Protein AF-0000000075684307 (afdb_homodimer)

Nearest PDB structures (foldseek):
  2pdl-assembly1_A  TM=9.364E-01  e=2.276E-34  Homo sapiens
  3ld5-assembly1_A  TM=9.394E-01  e=6.162E-34  Homo sapiens
  3onb-assembly1_A  TM=9.403E-01  e=2.746E-33  Homo sapiens
  1eko-assembly1_A  TM=9.378E-01  e=2.011E-33  Sus scrofa
  3krb-assembly1_A  TM=9.088E-01  e=5.123E-32  Giardia lamblia ATCC 50803

Solvent-accessible surface area (backbone atoms only — not comparable to full-atom values): 33262 Å² total; per-residue (Å²): 134,79,81,58,47,61,35,36,30,42,78,83,46,67,51,60,68,51,41,42,53,30,49,52,44,38,41,75,72,58,65,49,40,23,43,38,52,32,64,86,46,74,36,41,50,51,50,15,54,44,48,52,56,51,36,70,71,65,84,45,51,74,86,65,47,38,38,32,36,33,46,53,37,24,28,43,51,51,86,36,38,58,60,44,50,52,50,50,27,59,38,32,68,44,82,51,37,44,29,42,21,37,55,48,70,50,28,32,43,77,49,62,75,87,69,67,73,77,72,50,55,48,96,86,68,44,69,38,67,31,76,46,42,49,67,52,28,50,54,35,48,51,52,36,36,75,72,53,46,19,75,36,44,29,36,14,53,63,49,70,59,28,48,49,52,45,59,63,71,43,90,75,64,53,48,31,38,36,35,82,29,27,60,38,14,63,51,60,70,58,49,54,51,24,64,77,66,68,22,30,41,29,23,32,54,34,57,46,59,80,81,46,58,49,99,83,75,30,26,56,58,64,26,67,68,48,40,49,50,11,60,76,69,74,49,49,35,58,43,47,40,50,45,54,50,54,71,71,33,87,45,34,25,40,30,57,65,66,64,45,67,70,54,45,47,50,63,66,64,63,94,72,80,78,49,71,67,54,48,52,60,48,59,67,52,45,53,73,54,68,93,66,63,59,37,76,74,63,37,26,40,77,74,45,64,32,50,37,37,49,66,122,132,79,82,58,48,59,34,37,29,42,78,83,49,68,50,60,68,51,42,41,54,30,49,52,45,37,42,76,71,58,64,48,39,25,44,39,53,33,65,86,44,73,35,42,49,52,49,15,54,44,48,52,56,50,35,70,70,65,83,45,52,72,87,64,48,40,38,32,37,33,45,53,36,24,27,43,52,52,85,36,38,57,59,44,49,53,50,50,27,59,38,32,69,42,81,51,40,44,29,41,21,38,56,48,67,50,28,32,44,75,47,62,75,86,69,67,69,78,72,50,55,49,97,88,66,46,71,38,68,29,77,46,43,47,66,52,30,50,52,36,48,51,52,36,37,76,70,54,47,20,75,35,45,30,36,13,54,64,49,69,59,29,49,50,52,44,59,64,72,44,90,74,66,54,49,31,39,37,35,82,28,27,60,38,14,64,51,61,70,57,49,53,51,24,63,76,66,68,22,32,41,30,23,32,53,34,56,45,59,80,81,49,58,48,99,82,74,31,26,57,59,64,27,69,66,47,41,49,50,11,60,76,67,73,48,50,35,58,42,46,41,51,45,52,49,54,70,71,32,88,45,36,25,39,30,55,66,65,66,45,68,69,56,45,49,49,64,65,64,65,93,71,82,80,50,72,67,54,48,52,59,46,58,67,52,46,52,74,53,68,93,65,62,59,36,74,74,64,37,25,41,77,72,42,66,32,49,36,37,49,63,123

Foldseek 3Di:
DDDDQEAAECAPVPPLVLVLLLVCCLVVPQPHAEYEEEPVSPHLLSQLVSVVVVVVVPPDHPVSHAYEYEDAQQQLALVQLLVVLVVSCVSNVHQAHAEYEHEFQFHFHHDHVVVVDRFDADPVGFGHGDPDHNLSSVQSVVVCCVVVRYVFYAYELDDPVRQVVCVVPDDGHHQEYEYADWLQAHPVVVVVSCVVVVHAYEHDCLQHDPPQAWPVGGGQQPDPLLVVQCVVQVAGSLLSSLLLNVVVDVSYRYHDYDSDSVVSNRNSPNPDDDDPVSSVSSNVSYDNIDSDDVCVVNQHDRSPPPPHRDRD/DDDDQEAAECAPVDPLVLVLLLVCCLVVPQPHAEYEEEPVSPHLLSQLVSVVVVVVVPPDHPVSHAYEYEDAQQQLALVQLLVVLVVSCVSNVHQAHAEYEHEFQFHFHHDHVVVVDRFDADPVGAGHGDPDHNLSSVQSVVVCCVVVRYVFYAYELDDPVRQVVCVVPDDGHHQEYEYADWLQAHPVVVVVSCVVVVHAYEHDCLQPDPPQAWPVGGRQQPDPLLVVQCVVQVAGSLLSSLLLNVVVDVSYRYHDYDSDSVVSNRNSPNPDDRDPVSSVSSNVSYDNIDSDDVCVVNQHDRNPPPPHRDRD

Structure (mmCIF, N/CA/C/O backbone):
data_AF-0000000075684307-model_v1
#
loop_
_entity.id
_entity.type
_entity.pdbx_description
1 polymer 'Oxidoreductase, aldo/keto reductase family protein'
#
loop_
_atom_site.group_PDB
_atom_site.id
_atom_site.type_symbol
_atom_site.label_atom_id
_atom_site.label_alt_id
_atom_site.label_comp_id
_atom_site.label_asym_id
_atom_site.label_entity_id
_atom_site.label_seq_id
_atom_site.pdbx_PDB_ins_code
_atom_site.Cartn_x
_atom_site.Cartn_y
_atom_site.Cartn_z
_atom_site.occupancy
_atom_site.B_iso_or_equiv
_atom_site.auth_seq_id
_atom_site.auth_comp_id
_atom_site.auth_asym_id
_atom_site.auth_atom_id
_atom_site.pdbx_PDB_model_num
ATOM 1 N N . MET A 1 1 ? -16.062 22.484 13.07 1 81.81 1 MET A N 1
ATOM 2 C CA . MET A 1 1 ? -15.797 23 11.734 1 81.81 1 MET A CA 1
ATOM 3 C C . MET A 1 1 ? -15.156 21.938 10.852 1 81.81 1 MET A C 1
ATOM 5 O O . MET A 1 1 ? -14.352 21.125 11.328 1 81.81 1 MET A O 1
ATOM 9 N N . GLU A 1 2 ? -15.555 21.984 9.555 1 92.12 2 GLU A N 1
ATOM 10 C CA . GLU A 1 2 ? -14.93 21.125 8.562 1 92.12 2 GLU A CA 1
ATOM 11 C C . GLU A 1 2 ? -13.617 21.719 8.047 1 92.12 2 GLU A C 1
ATOM 13 O O . GLU A 1 2 ? -13.461 22.938 8.023 1 92.12 2 GLU A O 1
ATOM 18 N N . ILE A 1 3 ? -12.68 20.938 7.762 1 98.06 3 ILE A N 1
ATOM 19 C CA . ILE A 1 3 ? -11.375 21.391 7.297 1 98.06 3 ILE A CA 1
ATOM 20 C C . ILE A 1 3 ? -11.523 22.141 5.98 1 98.06 3 ILE A C 1
ATOM 22 O O . ILE A 1 3 ? -12.172 21.656 5.051 1 98.06 3 ILE A O 1
ATOM 26 N N . PRO A 1 4 ? -11.039 23.406 5.93 1 98.06 4 PRO A N 1
ATOM 27 C CA . PRO A 1 4 ? -11.031 24.094 4.637 1 98.06 4 PRO A CA 1
ATOM 28 C C . PRO A 1 4 ? -10.188 23.391 3.59 1 98.06 4 PRO A C 1
ATOM 30 O O . PRO A 1 4 ? -9.125 22.844 3.912 1 98.06 4 PRO A O 1
ATOM 33 N N . GLN A 1 5 ? -10.594 23.422 2.387 1 97.94 5 GLN A N 1
ATOM 34 C CA . GLN A 1 5 ? -9.891 22.719 1.323 1 97.94 5 GLN A CA 1
ATOM 35 C C . GLN A 1 5 ? -8.523 23.344 1.054 1 97.94 5 GLN A C 1
ATOM 37 O O . GLN A 1 5 ? -7.594 22.672 0.622 1 97.94 5 GLN A O 1
ATOM 42 N N . LEU A 1 6 ? -8.508 24.672 1.252 1 98.25 6 LEU A N 1
ATOM 43 C CA . LEU A 1 6 ? -7.238 25.375 1.088 1 98.25 6 LEU A CA 1
ATOM 44 C C . LEU A 1 6 ? -6.703 25.844 2.434 1 98.25 6 LEU A C 1
ATOM 46 O O . LEU A 1 6 ? -7.379 26.594 3.148 1 98.25 6 LEU A O 1
ATOM 50 N N . GLY A 1 7 ? -5.5 25.328 2.775 1 98.44 7 GLY A N 1
ATOM 51 C CA . GLY A 1 7 ? -4.832 25.703 4.016 1 98.44 7 GLY A CA 1
ATOM 52 C C . GLY A 1 7 ? -3.496 26.391 3.793 1 98.44 7 GLY A C 1
ATOM 53 O O . GLY A 1 7 ? -3.242 26.938 2.719 1 98.44 7 GLY A O 1
ATOM 54 N N . PHE A 1 8 ? -2.801 26.531 4.875 1 98.62 8 PHE A N 1
ATOM 55 C CA . PHE A 1 8 ? -1.498 27.188 4.918 1 98.62 8 PHE A CA 1
ATOM 56 C C . PHE A 1 8 ? -0.463 26.281 5.582 1 98.62 8 PHE A C 1
ATOM 58 O O . PHE A 1 8 ? -0.509 26.078 6.797 1 98.62 8 PHE A O 1
ATOM 65 N N . GLY A 1 9 ? 0.485 25.75 4.773 1 98.56 9 GLY A N 1
ATOM 66 C CA . GLY A 1 9 ? 1.579 24.953 5.324 1 98.56 9 GLY A CA 1
ATOM 67 C C . GLY A 1 9 ? 2.668 25.812 5.949 1 98.56 9 GLY A C 1
ATOM 68 O O . GLY A 1 9 ? 2.871 26.953 5.551 1 98.56 9 GLY A O 1
ATOM 69 N N . THR A 1 10 ? 3.406 25.172 6.867 1 98.69 10 THR A N 1
ATOM 70 C CA . THR A 1 10 ? 4.434 25.969 7.527 1 98.69 10 THR A CA 1
ATOM 71 C C . THR A 1 10 ? 5.762 25.219 7.559 1 98.69 10 THR A C 1
ATOM 73 O O . THR A 1 10 ? 6.691 25.625 8.266 1 98.69 10 THR A O 1
ATOM 76 N N . TYR A 1 11 ? 5.855 24.109 6.805 1 97.19 11 TYR A N 1
ATOM 77 C CA . TYR A 1 11 ? 7.121 23.375 6.703 1 97.19 11 TYR A CA 1
ATOM 78 C C . TYR A 1 11 ? 8.227 24.297 6.188 1 97.19 11 TYR A C 1
ATOM 80 O O . TYR A 1 11 ? 8.039 25.031 5.215 1 97.19 11 TYR A O 1
ATOM 88 N N . LEU A 1 12 ? 9.367 24.375 6.859 1 94 12 LEU A N 1
ATOM 89 C CA . LEU A 1 12 ? 10.586 25.125 6.543 1 94 12 LEU A CA 1
ATOM 90 C C . LEU A 1 12 ? 10.406 26.609 6.809 1 94 12 LEU A C 1
ATOM 92 O O . LEU A 1 12 ? 11.273 27.422 6.453 1 94 12 LEU A O 1
ATOM 96 N N . ALA A 1 13 ? 9.289 27.031 7.398 1 96 13 ALA A N 1
ATOM 97 C CA . ALA A 1 13 ? 9.102 28.406 7.809 1 96 13 ALA A CA 1
ATOM 98 C C . ALA A 1 13 ? 9.773 28.688 9.148 1 96 13 ALA A C 1
ATOM 100 O O . ALA A 1 13 ? 9.094 28.844 10.172 1 96 13 ALA A O 1
ATOM 101 N N . ASN A 1 14 ? 11.094 28.922 9.086 1 93.31 14 ASN A N 1
ATOM 102 C CA . ASN A 1 14 ? 11.844 28.891 10.336 1 93.31 14 ASN A CA 1
ATOM 103 C C . ASN A 1 14 ? 12.32 30.297 10.727 1 93.31 14 ASN A C 1
ATOM 105 O O . ASN A 1 14 ? 12.836 30.484 11.828 1 93.31 14 ASN A O 1
ATOM 109 N N . ASP A 1 15 ? 12.094 31.281 9.922 1 97.56 15 ASP A N 1
ATOM 110 C CA . ASP A 1 15 ? 12.32 32.656 10.336 1 97.56 15 ASP A CA 1
ATOM 111 C C . ASP A 1 15 ? 11.133 33.188 11.117 1 97.56 15 ASP A C 1
ATOM 113 O O . ASP A 1 15 ? 10.055 33.438 10.555 1 97.56 15 ASP A O 1
ATOM 117 N N . PRO A 1 16 ? 11.359 33.406 12.359 1 98 16 PRO A N 1
ATOM 118 C CA . PRO A 1 16 ? 10.219 33.75 13.211 1 98 16 PRO A CA 1
ATOM 119 C C . PRO A 1 16 ? 9.516 35.031 12.789 1 98 16 PRO A C 1
ATOM 121 O O . PRO A 1 16 ? 8.289 35.094 12.758 1 98 16 PRO A O 1
ATOM 124 N N . ALA A 1 17 ? 10.273 36.031 12.5 1 98.38 17 ALA A N 1
ATOM 125 C CA . ALA A 1 17 ? 9.688 37.312 12.125 1 98.38 17 ALA A CA 1
ATOM 126 C C . ALA A 1 17 ? 8.914 37.188 10.812 1 98.38 17 ALA A C 1
ATOM 128 O O . ALA A 1 17 ? 7.812 37.719 10.688 1 98.38 17 ALA A O 1
ATOM 129 N N . LYS A 1 18 ? 9.484 36.5 9.891 1 98.38 18 LYS A N 1
ATOM 130 C CA . LYS A 1 18 ? 8.828 36.344 8.594 1 98.38 18 LYS A CA 1
ATOM 131 C C . LYS A 1 18 ? 7.566 35.5 8.727 1 98.38 18 LYS A C 1
ATOM 133 O O . LYS A 1 18 ? 6.551 35.781 8.094 1 98.38 18 LYS A O 1
ATOM 138 N N . LEU A 1 19 ? 7.676 34.5 9.492 1 98.69 19 LEU A N 1
ATOM 139 C CA . LEU A 1 19 ? 6.508 33.625 9.688 1 98.69 19 LEU A CA 1
ATOM 140 C C . LEU A 1 19 ? 5.379 34.406 10.367 1 98.69 19 LEU A C 1
ATOM 142 O O . LEU A 1 19 ? 4.223 34.312 9.953 1 98.69 19 LEU A O 1
ATOM 146 N N . LYS A 1 20 ? 5.703 35.125 11.391 1 98.69 20 LYS A N 1
ATOM 147 C CA . LYS A 1 20 ? 4.699 35.938 12.078 1 98.69 20 LYS A CA 1
ATOM 148 C C . LYS A 1 20 ? 3.988 36.875 11.117 1 98.69 20 LYS A C 1
ATOM 150 O O . LYS A 1 20 ? 2.758 36.938 11.094 1 98.69 20 LYS A O 1
ATOM 155 N N . ALA A 1 21 ? 4.773 37.562 10.359 1 98.75 21 ALA A N 1
ATOM 156 C CA . ALA A 1 21 ? 4.211 38.5 9.398 1 98.75 21 ALA A CA 1
ATOM 157 C C . ALA A 1 21 ? 3.332 37.781 8.375 1 98.75 21 ALA A C 1
ATOM 159 O O . ALA A 1 21 ? 2.248 38.25 8.039 1 98.75 21 ALA A O 1
ATOM 160 N N . ALA A 1 22 ? 3.818 36.688 7.887 1 98.75 22 ALA A N 1
ATOM 161 C CA . ALA A 1 22 ? 3.082 35.906 6.898 1 98.75 22 ALA A CA 1
ATOM 162 C C . ALA A 1 22 ? 1.745 35.406 7.457 1 98.75 22 ALA A C 1
ATOM 164 O O . ALA A 1 22 ? 0.725 35.469 6.766 1 98.75 22 ALA A O 1
ATOM 165 N N . LEU A 1 23 ? 1.712 34.969 8.68 1 98.81 23 LEU A N 1
ATOM 166 C CA . LEU A 1 23 ? 0.497 34.469 9.305 1 98.81 23 LEU A CA 1
ATOM 167 C C . LEU A 1 23 ? -0.522 35.594 9.5 1 98.81 23 LEU A C 1
ATOM 169 O O . LEU A 1 23 ? -1.712 35.406 9.234 1 98.81 23 LEU A O 1
ATOM 173 N N . HIS A 1 24 ? -0.057 36.719 9.992 1 98.75 24 HIS A N 1
ATOM 174 C CA . HIS A 1 24 ? -0.959 37.844 10.094 1 98.75 24 HIS A CA 1
ATOM 175 C C . HIS A 1 24 ? -1.595 38.156 8.742 1 98.75 24 HIS A C 1
ATOM 177 O O . HIS A 1 24 ? -2.811 38.344 8.648 1 98.75 24 HIS A O 1
ATOM 183 N N . TYR A 1 25 ? -0.813 38.219 7.75 1 98.75 25 TYR A N 1
ATOM 184 C CA . TYR A 1 25 ? -1.303 38.562 6.422 1 98.75 25 TYR A CA 1
ATOM 185 C C . TYR A 1 25 ? -2.254 37.5 5.898 1 98.75 25 TYR A C 1
ATOM 187 O O . TYR A 1 25 ? -3.35 37.812 5.426 1 98.75 25 TYR A O 1
ATOM 195 N N . ALA A 1 26 ? -1.879 36.25 5.965 1 98.75 26 ALA A N 1
ATOM 196 C CA . ALA A 1 26 ? -2.66 35.125 5.441 1 98.75 26 ALA A CA 1
ATOM 197 C C . ALA A 1 26 ? -4.027 35.062 6.113 1 98.75 26 ALA A C 1
ATOM 199 O O . ALA A 1 26 ? -5.055 34.938 5.441 1 98.75 26 ALA A O 1
ATOM 200 N N . ILE A 1 27 ? -4.047 35.188 7.414 1 98.69 27 ILE A N 1
ATOM 201 C CA . ILE A 1 27 ? -5.262 34.969 8.195 1 98.69 27 ILE A CA 1
ATOM 202 C C . ILE A 1 27 ? -6.137 36.219 8.133 1 98.69 27 ILE A C 1
ATOM 204 O O . ILE A 1 27 ? -7.344 36.125 7.898 1 98.69 27 ILE A O 1
ATOM 208 N N . GLU A 1 28 ? -5.57 37.344 8.281 1 98.5 28 GLU A N 1
ATOM 209 C CA . GLU A 1 28 ? -6.355 38.562 8.445 1 98.5 28 GLU A CA 1
ATOM 210 C C . GLU A 1 28 ? -6.707 39.188 7.094 1 98.5 28 GLU A C 1
ATOM 212 O O . GLU A 1 28 ? -7.742 39.812 6.953 1 98.5 28 GLU A O 1
ATOM 217 N N . GLU A 1 29 ? -5.852 38.969 6.105 1 98.12 29 GLU A N 1
ATOM 218 C CA . GLU A 1 29 ? -6.043 39.688 4.84 1 98.12 29 GLU A CA 1
ATOM 219 C C . GLU A 1 29 ? -6.496 38.719 3.742 1 98.12 29 GLU A C 1
ATOM 221 O O . GLU A 1 29 ? -7.234 39.125 2.836 1 98.12 29 GLU A O 1
ATOM 226 N N . CYS A 1 30 ? -6.082 37.469 3.768 1 97.81 30 CYS A N 1
ATOM 227 C CA . CYS A 1 30 ? -6.332 36.562 2.652 1 97.81 30 CYS A CA 1
ATOM 228 C C . CYS A 1 30 ? -7.422 35.562 2.998 1 97.81 30 CYS A C 1
ATOM 230 O O . CYS A 1 30 ? -7.848 34.781 2.145 1 97.81 30 CYS A O 1
ATOM 232 N N . GLY A 1 31 ? -7.836 35.469 4.277 1 97.31 31 GLY A N 1
ATOM 233 C CA . GLY A 1 31 ? -8.961 34.625 4.656 1 97.31 31 GLY A CA 1
ATOM 234 C C . GLY A 1 31 ? -8.562 33.219 4.988 1 97.31 31 GLY A C 1
ATOM 235 O O . GLY A 1 31 ? -9.414 32.312 5.059 1 97.31 31 GLY A O 1
ATOM 236 N N . VAL A 1 32 ? -7.285 32.938 5.234 1 98.25 32 VAL A N 1
ATOM 237 C CA . VAL A 1 32 ? -6.812 31.609 5.613 1 98.25 32 VAL A CA 1
ATOM 238 C C . VAL A 1 32 ? -7.43 31.203 6.953 1 98.25 32 VAL A C 1
ATOM 240 O O . VAL A 1 32 ? -7.434 32 7.902 1 98.25 32 VAL A O 1
ATOM 243 N N . ARG A 1 33 ? -7.918 29.969 6.992 1 98.69 33 ARG A N 1
ATOM 244 C CA . ARG A 1 33 ? -8.539 29.5 8.227 1 98.69 33 ARG A CA 1
ATOM 245 C C . ARG A 1 33 ? -8.016 28.125 8.625 1 98.69 33 ARG A C 1
ATOM 247 O O . ARG A 1 33 ? -8.508 27.516 9.578 1 98.69 33 ARG A O 1
ATOM 254 N N . HIS A 1 34 ? -7.062 27.562 7.91 1 98.88 34 HIS A N 1
ATOM 255 C CA . HIS A 1 34 ? -6.414 26.297 8.227 1 98.88 34 HIS A CA 1
ATOM 256 C C . HIS A 1 34 ? -4.895 26.438 8.211 1 98.88 34 HIS A C 1
ATOM 258 O O . HIS A 1 34 ? -4.312 26.797 7.188 1 98.88 34 HIS A O 1
ATOM 264 N N . ILE A 1 35 ? -4.27 26.156 9.352 1 98.88 35 ILE A N 1
ATOM 265 C CA . ILE A 1 35 ? -2.818 26.156 9.477 1 98.88 35 ILE A CA 1
ATOM 266 C C . ILE A 1 35 ? -2.328 24.734 9.734 1 98.88 35 ILE A C 1
ATOM 268 O O . ILE A 1 35 ? -2.836 24.047 10.625 1 98.88 35 ILE A O 1
ATOM 272 N N . ASP A 1 36 ? -1.405 24.312 8.938 1 98.94 36 ASP A N 1
ATOM 273 C CA . ASP A 1 36 ? -0.747 23.031 9.133 1 98.94 36 ASP A CA 1
ATOM 274 C C . ASP A 1 36 ? 0.667 23.203 9.68 1 98.94 36 ASP A C 1
ATOM 276 O O . ASP A 1 36 ? 1.479 23.922 9.094 1 98.94 36 ASP A O 1
ATOM 280 N N . THR A 1 37 ? 0.947 22.625 10.758 1 98.88 37 THR A N 1
ATOM 281 C CA . THR A 1 37 ? 2.268 22.625 11.375 1 98.88 37 THR A CA 1
ATOM 282 C C . THR A 1 37 ? 2.598 21.25 11.945 1 98.88 37 THR A C 1
ATOM 284 O O . THR A 1 37 ? 1.982 20.25 11.562 1 98.88 37 THR A O 1
ATOM 287 N N . ALA A 1 38 ? 3.709 21.141 12.641 1 98.69 38 ALA A N 1
ATOM 288 C CA . ALA A 1 38 ? 4.141 19.891 13.273 1 98.69 38 ALA A CA 1
ATOM 289 C C . ALA A 1 38 ? 5.156 20.172 14.383 1 98.69 38 ALA A C 1
ATOM 291 O O . ALA A 1 38 ? 5.836 21.203 14.367 1 98.69 38 ALA A O 1
ATOM 292 N N . PHE A 1 39 ? 5.223 19.219 15.234 1 96.88 39 PHE A N 1
ATOM 293 C CA . PHE A 1 39 ? 6.23 19.281 16.281 1 96.88 39 PHE A CA 1
ATOM 294 C C . PHE A 1 39 ? 7.625 19.438 15.695 1 96.88 39 PHE A C 1
ATOM 296 O O . PHE A 1 39 ? 8.414 20.266 16.156 1 96.88 39 PHE A O 1
ATOM 303 N N . ALA A 1 40 ? 7.867 18.828 14.641 1 95.69 40 ALA A N 1
ATOM 304 C CA . ALA A 1 40 ? 9.203 18.719 14.055 1 95.69 40 ALA A CA 1
ATOM 305 C C . ALA A 1 40 ? 9.516 19.938 13.188 1 95.69 40 ALA A C 1
ATOM 307 O O . ALA A 1 40 ? 10.625 20.078 12.672 1 95.69 40 ALA A O 1
ATOM 308 N N . TYR A 1 41 ? 8.555 20.828 13.023 1 97.25 41 TYR A N 1
ATOM 309 C CA . TYR A 1 41 ? 8.789 21.984 12.18 1 97.25 41 TYR A CA 1
ATOM 310 C C . TYR A 1 41 ? 9.516 23.094 12.938 1 97.25 41 TYR A C 1
ATOM 312 O O . TYR A 1 41 ? 10.047 24.016 12.336 1 97.25 41 TYR A O 1
ATOM 320 N N . TYR A 1 42 ? 9.453 23.016 14.305 1 95.69 42 TYR A N 1
ATOM 321 C CA . TYR A 1 42 ? 10.172 23.922 15.203 1 95.69 42 TYR A CA 1
ATOM 322 C C . TYR A 1 42 ? 9.617 25.344 15.102 1 95.69 42 TYR A C 1
ATOM 324 O O . TYR A 1 42 ? 10.352 26.312 15.289 1 95.69 42 TYR A O 1
ATOM 332 N N . ASN A 1 43 ? 8.352 25.453 14.742 1 98.31 43 ASN A N 1
ATOM 333 C CA . ASN A 1 43 ? 7.828 26.812 14.586 1 98.31 43 ASN A CA 1
ATOM 334 C C . ASN A 1 43 ? 6.488 26.984 15.297 1 98.31 43 ASN A C 1
ATOM 336 O O . ASN A 1 43 ? 5.812 27.984 15.125 1 98.31 43 ASN A O 1
ATOM 340 N N . GLN A 1 44 ? 6.066 26.016 16.141 1 98.56 44 GLN A N 1
ATOM 341 C CA . GLN A 1 44 ? 4.77 26.062 16.812 1 98.56 44 GLN A CA 1
ATOM 342 C C . GLN A 1 44 ? 4.695 27.234 17.781 1 98.56 44 GLN A C 1
ATOM 344 O O . GLN A 1 44 ? 3.635 27.844 17.969 1 98.56 44 GLN A O 1
ATOM 349 N N . ASN A 1 45 ? 5.805 27.547 18.422 1 98.56 45 ASN A N 1
ATOM 350 C CA . ASN A 1 45 ? 5.809 28.672 19.359 1 98.56 45 ASN A CA 1
ATOM 351 C C . ASN A 1 45 ? 5.449 29.984 18.672 1 98.56 45 ASN A C 1
ATOM 353 O O . ASN A 1 45 ? 4.66 30.766 19.188 1 98.56 45 ASN A O 1
ATOM 357 N N . VAL A 1 46 ? 6.039 30.203 17.5 1 98.81 46 VAL A N 1
ATOM 358 C CA . VAL A 1 46 ? 5.766 31.422 16.75 1 98.81 46 VAL A CA 1
ATOM 359 C C . VAL A 1 46 ? 4.305 31.422 16.297 1 98.81 46 VAL A C 1
ATOM 361 O O . VAL A 1 46 ? 3.641 32.469 16.359 1 98.81 46 VAL A O 1
ATOM 364 N N . ILE A 1 47 ? 3.816 30.312 15.914 1 98.88 47 ILE A N 1
ATOM 365 C CA . ILE A 1 47 ? 2.434 30.188 15.469 1 98.88 47 ILE A CA 1
ATOM 366 C C . ILE A 1 47 ? 1.488 30.484 16.625 1 98.88 47 ILE A C 1
ATOM 368 O O . ILE A 1 47 ? 0.545 31.266 16.484 1 98.88 47 ILE A O 1
ATOM 372 N N . GLY A 1 48 ? 1.759 29.859 17.781 1 98.88 48 GLY A N 1
ATOM 373 C CA . GLY A 1 48 ? 0.937 30.078 18.969 1 98.88 48 GLY A CA 1
ATOM 374 C C . GLY A 1 48 ? 0.876 31.547 19.375 1 98.88 48 GLY A C 1
ATOM 375 O O . GLY A 1 48 ? -0.204 32.062 19.641 1 98.88 48 GLY A O 1
ATOM 376 N N . GLU A 1 49 ? 1.999 32.188 19.391 1 98.81 49 GLU A N 1
ATOM 377 C CA . GLU A 1 49 ? 2.074 33.594 19.734 1 98.81 49 GLU A CA 1
ATOM 378 C C . GLU A 1 49 ? 1.298 34.438 18.75 1 98.81 49 GLU A C 1
ATOM 380 O O . GLU A 1 49 ? 0.574 35.375 19.141 1 98.81 49 GLU A O 1
ATOM 385 N N . THR A 1 50 ? 1.523 34.125 17.516 1 98.88 50 THR A N 1
ATOM 386 C CA . THR A 1 50 ? 0.874 34.906 16.469 1 98.88 50 THR A CA 1
ATOM 387 C C . THR A 1 50 ? -0.642 34.75 16.531 1 98.88 50 THR A C 1
ATOM 389 O O . THR A 1 50 ? -1.378 35.719 16.422 1 98.88 50 THR A O 1
ATOM 392 N N . LEU A 1 51 ? -1.118 33.562 16.75 1 98.88 51 LEU A N 1
ATOM 393 C CA . LEU A 1 51 ? -2.549 33.312 16.875 1 98.88 51 LEU A CA 1
ATOM 394 C C . LEU A 1 51 ? -3.133 34.062 18.062 1 98.88 51 LEU A C 1
ATOM 396 O O . LEU A 1 51 ? -4.219 34.625 17.969 1 98.88 51 LEU A O 1
ATOM 400 N N . LYS A 1 52 ? -2.414 34 19.156 1 98.75 52 LYS A N 1
ATOM 401 C CA . LYS A 1 52 ? -2.852 34.719 20.344 1 98.75 52 LYS A CA 1
ATOM 402 C C . LYS A 1 52 ? -3.066 36.219 20.031 1 98.75 52 LYS A C 1
ATOM 404 O O . LYS A 1 52 ? -4.07 36.781 20.453 1 98.75 52 LYS A O 1
ATOM 409 N N . GLU A 1 53 ? -2.129 36.75 19.344 1 98.75 53 GLU A N 1
ATOM 410 C CA . GLU A 1 53 ? -2.242 38.156 18.953 1 98.75 53 GLU A CA 1
ATOM 411 C C . GLU A 1 53 ? -3.459 38.406 18.062 1 98.75 53 GLU A C 1
ATOM 413 O O . GLU A 1 53 ? -4.184 39.375 18.219 1 98.75 53 GLU A O 1
ATOM 418 N N . ILE A 1 54 ? -3.617 37.531 17.141 1 98.81 54 ILE A N 1
ATOM 419 C CA . ILE A 1 54 ? -4.715 37.656 16.188 1 98.81 54 ILE A CA 1
ATOM 420 C C . ILE A 1 54 ? -6.051 37.531 16.922 1 98.81 54 ILE A C 1
ATOM 422 O O . ILE A 1 54 ? -6.965 38.344 16.688 1 98.81 54 ILE A O 1
ATOM 426 N N . PHE A 1 55 ? -6.141 36.594 17.844 1 98.56 55 PHE A N 1
ATOM 427 C CA . PHE A 1 55 ? -7.371 36.406 18.594 1 98.56 55 PHE A CA 1
ATOM 428 C C . PHE A 1 55 ? -7.672 37.594 19.5 1 98.56 55 PHE A C 1
ATOM 430 O O . PHE A 1 55 ? -8.836 37.938 19.688 1 98.56 55 PHE A O 1
ATOM 437 N N . ALA A 1 56 ? -6.684 38.188 19.984 1 98.38 56 ALA A N 1
ATOM 438 C CA . ALA A 1 56 ? -6.836 39.312 20.906 1 98.38 56 ALA A CA 1
ATOM 439 C C . ALA A 1 56 ? -7.496 40.5 20.219 1 98.38 56 ALA A C 1
ATOM 441 O O . ALA A 1 56 ? -8.109 41.344 20.875 1 98.38 56 ALA A O 1
ATOM 442 N N . LYS A 1 57 ? -7.379 40.531 18.969 1 97.75 57 LYS A N 1
ATOM 443 C CA . LYS A 1 57 ? -7.973 41.656 18.219 1 97.75 57 LYS A CA 1
ATOM 444 C C . LYS A 1 57 ? -9.492 41.5 18.141 1 97.75 57 LYS A C 1
ATOM 446 O O . LYS A 1 57 ? -10.195 42.469 17.797 1 97.75 57 LYS A O 1
ATOM 451 N N . GLY A 1 58 ? -10.016 40.281 18.344 1 96.69 58 GLY A N 1
ATOM 452 C CA . GLY A 1 58 ? -11.445 40.062 18.547 1 96.69 58 GLY A CA 1
ATOM 453 C C . GLY A 1 58 ? -12.195 39.719 17.281 1 96.69 58 GLY A C 1
ATOM 454 O O . GLY A 1 58 ? -13.328 39.25 17.344 1 96.69 58 GLY A O 1
ATOM 455 N N . LYS A 1 59 ? -11.625 39.844 16.156 1 97.75 59 LYS A N 1
ATOM 456 C CA . LYS A 1 59 ? -12.312 39.625 14.883 1 97.75 59 LYS A CA 1
ATOM 457 C C . LYS A 1 59 ? -12.305 38.125 14.531 1 97.75 59 LYS A C 1
ATOM 459 O O . LYS A 1 59 ? -13.25 37.625 13.906 1 97.75 59 LYS A O 1
ATOM 464 N N . ILE A 1 60 ? -11.258 37.469 14.805 1 98.25 60 ILE A N 1
ATOM 465 C CA . ILE A 1 60 ? -11.086 36.031 14.578 1 98.25 60 ILE A CA 1
ATOM 466 C C . ILE A 1 60 ? -10.914 35.312 15.914 1 98.25 60 ILE A C 1
ATOM 468 O O . ILE A 1 60 ? -10.125 35.75 16.766 1 98.25 60 ILE A O 1
ATOM 472 N N . LYS A 1 61 ? -11.688 34.25 16.078 1 97.94 61 LYS A N 1
ATOM 473 C CA . LYS A 1 61 ? -11.641 33.5 17.312 1 97.94 61 LYS A CA 1
ATOM 474 C C . LYS A 1 61 ? -10.992 32.125 17.094 1 97.94 61 LYS A C 1
ATOM 476 O O . LYS A 1 61 ? -10.797 31.703 15.945 1 97.94 61 LYS A O 1
ATOM 481 N N . ARG A 1 62 ? -10.734 31.484 18.172 1 98.19 62 ARG A N 1
ATOM 482 C CA . ARG A 1 62 ? -10.109 30.156 18.109 1 98.19 62 ARG A CA 1
ATOM 483 C C . ARG A 1 62 ? -10.945 29.188 17.281 1 98.19 62 ARG A C 1
ATOM 485 O O . ARG A 1 62 ? -10.406 28.438 16.469 1 98.19 62 ARG A O 1
ATOM 492 N N . GLU A 1 63 ? -12.258 29.266 17.422 1 97.88 63 GLU A N 1
ATOM 493 C CA . GLU A 1 63 ? -13.164 28.312 16.781 1 97.88 63 GLU A CA 1
ATOM 494 C C . GLU A 1 63 ? -13.281 28.578 15.281 1 97.88 63 GLU A C 1
ATOM 496 O O . GLU A 1 63 ? -13.82 27.766 14.539 1 97.88 63 GLU A O 1
ATOM 501 N N . ASP A 1 64 ? -12.734 29.719 14.852 1 98.19 64 ASP A N 1
ATOM 502 C CA . ASP A 1 64 ? -12.742 30.062 13.43 1 98.19 64 ASP A CA 1
ATOM 503 C C . ASP A 1 64 ? -11.547 29.438 12.711 1 98.19 64 ASP A C 1
ATOM 505 O O . ASP A 1 64 ? -11.484 29.453 11.477 1 98.19 64 ASP A O 1
ATOM 509 N N . MET A 1 65 ? -10.602 28.875 13.461 1 98.69 65 MET A N 1
ATOM 510 C CA . MET A 1 65 ? -9.367 28.359 12.891 1 98.69 65 MET A CA 1
ATOM 511 C C . MET A 1 65 ? -9.305 26.828 13 1 98.69 65 MET A C 1
ATOM 513 O O . MET A 1 65 ? -9.719 26.266 14.008 1 98.69 65 MET A O 1
ATOM 517 N N . PHE A 1 66 ? -8.859 26.219 11.953 1 98.94 66 PHE A N 1
ATOM 518 C CA . PHE A 1 66 ? -8.531 24.797 11.93 1 98.94 66 PHE A CA 1
ATOM 519 C C . PHE A 1 66 ? -7.023 24.578 12.047 1 98.94 66 PHE A C 1
ATOM 521 O O . PHE A 1 66 ? -6.27 24.938 11.141 1 98.94 66 PHE A O 1
ATOM 528 N N . ILE A 1 67 ? -6.594 24 13.133 1 98.94 67 ILE A N 1
ATOM 529 C CA . ILE A 1 67 ? -5.168 23.844 13.398 1 98.94 67 ILE A CA 1
ATOM 530 C C . ILE A 1 67 ? -4.777 22.375 13.336 1 98.94 67 ILE A C 1
ATOM 532 O O . ILE A 1 67 ? -5.344 21.547 14.062 1 98.94 67 ILE A O 1
ATOM 536 N N . THR A 1 68 ? -3.82 22.031 12.445 1 98.94 68 THR A N 1
ATOM 537 C CA . THR A 1 68 ? -3.283 20.688 12.297 1 98.94 68 THR A CA 1
ATOM 538 C C . THR A 1 68 ? -1.852 20.609 12.812 1 98.94 68 THR A C 1
ATOM 540 O O . THR A 1 68 ? -1.022 21.453 12.484 1 98.94 68 THR A O 1
ATOM 543 N N . THR A 1 69 ? -1.58 19.688 13.688 1 98.94 69 THR A N 1
ATOM 544 C CA . THR A 1 69 ? -0.212 19.375 14.086 1 98.94 69 THR A CA 1
ATOM 545 C C . THR A 1 69 ? 0.034 17.875 14.039 1 98.94 69 THR A C 1
ATOM 547 O O . THR A 1 69 ? -0.803 17.109 13.539 1 98.94 69 THR A O 1
ATOM 550 N N . LYS A 1 70 ? 1.277 17.422 14.445 1 98.81 70 LYS A N 1
ATOM 551 C CA . LYS A 1 70 ? 1.624 16.031 14.172 1 98.81 70 LYS A CA 1
ATOM 552 C C . LYS A 1 70 ? 2.467 15.43 15.297 1 98.81 70 LYS A C 1
ATOM 554 O O . LYS A 1 70 ? 3.293 16.125 15.891 1 98.81 70 LYS A O 1
ATOM 559 N N . LEU A 1 71 ? 2.209 14.18 15.461 1 98.75 71 LEU A N 1
ATOM 560 C CA . LEU A 1 71 ? 2.986 13.336 16.359 1 98.75 71 LEU A CA 1
ATOM 561 C C . LEU A 1 71 ? 4.285 12.891 15.695 1 98.75 71 LEU A C 1
ATOM 563 O O . LEU A 1 71 ? 4.262 12.25 14.641 1 98.75 71 LEU A O 1
ATOM 567 N N . TRP A 1 72 ? 5.379 13.18 16.359 1 98.19 72 TRP A N 1
ATOM 568 C CA . TRP A 1 72 ? 6.68 12.852 15.789 1 98.19 72 TRP A CA 1
ATOM 569 C C . TRP A 1 72 ? 7.059 11.406 16.078 1 98.19 72 TRP A C 1
ATOM 571 O O . TRP A 1 72 ? 6.52 10.789 17 1 98.19 72 TRP A O 1
ATOM 581 N N . CYS A 1 73 ? 8.055 10.898 15.43 1 97.12 73 CYS A N 1
ATOM 582 C CA . CYS A 1 73 ? 8.375 9.484 15.336 1 97.12 73 CYS A CA 1
ATOM 583 C C . CYS A 1 73 ? 9.008 8.977 16.641 1 97.12 73 CYS A C 1
ATOM 585 O O . CYS A 1 73 ? 9.016 7.773 16.891 1 97.12 73 CYS A O 1
ATOM 587 N N . THR A 1 74 ? 9.547 9.82 17.469 1 97.75 74 THR A N 1
ATOM 588 C CA . THR A 1 74 ? 10.148 9.383 18.734 1 97.75 74 THR A CA 1
ATOM 589 C C . THR A 1 74 ? 9.078 9.219 19.812 1 97.75 74 THR A C 1
ATOM 591 O O . THR A 1 74 ? 9.383 8.812 20.938 1 97.75 74 THR A O 1
ATOM 594 N N . HIS A 1 75 ? 7.855 9.438 19.453 1 98.19 75 HIS A N 1
ATOM 595 C CA . HIS A 1 75 ? 6.828 9.469 20.484 1 98.19 75 HIS A CA 1
ATOM 596 C C . HIS A 1 75 ? 5.688 8.516 20.156 1 98.19 75 HIS A C 1
ATOM 598 O O . HIS A 1 75 ? 4.547 8.734 20.578 1 98.19 75 HIS A O 1
ATOM 604 N N . HIS A 1 76 ? 5.949 7.488 19.453 1 98 76 HIS A N 1
ATOM 605 C CA . HIS A 1 76 ? 4.906 6.578 19 1 98 76 HIS A CA 1
ATOM 606 C C . HIS A 1 76 ? 4.477 5.625 20.109 1 98 76 HIS A C 1
ATOM 608 O O . HIS A 1 76 ? 3.42 4.996 20.016 1 98 76 HIS A O 1
ATOM 614 N N . ARG A 1 77 ? 5.344 5.441 21.094 1 97.88 77 ARG A N 1
ATOM 615 C CA . ARG A 1 77 ? 4.953 4.582 22.203 1 97.88 77 ARG A CA 1
ATOM 616 C C . ARG A 1 77 ? 3.709 5.117 22.906 1 97.88 77 ARG A C 1
ATOM 618 O O . ARG A 1 77 ? 3.582 6.324 23.125 1 97.88 77 ARG A O 1
ATOM 625 N N . LYS A 1 78 ? 2.898 4.258 23.312 1 97.88 78 LYS A N 1
ATOM 626 C CA . LYS A 1 78 ? 1.564 4.594 23.797 1 97.88 78 LYS A CA 1
ATOM 627 C C . LYS A 1 78 ? 1.631 5.664 24.891 1 97.88 78 LYS A C 1
ATOM 629 O O . LYS A 1 78 ? 0.861 6.625 24.859 1 97.88 78 LYS A O 1
ATOM 634 N N . ASP A 1 79 ? 2.518 5.59 25.797 1 98.06 79 ASP A N 1
ATOM 635 C CA . ASP A 1 79 ? 2.564 6.473 26.953 1 98.06 79 ASP A CA 1
ATOM 636 C C . ASP A 1 79 ? 3.195 7.816 26.594 1 98.06 79 ASP A C 1
ATOM 638 O O . ASP A 1 79 ? 3.184 8.75 27.406 1 98.06 79 ASP A O 1
ATOM 642 N N . LEU A 1 80 ? 3.689 7.949 25.375 1 98.25 80 LEU A N 1
ATOM 643 C CA . LEU A 1 80 ? 4.367 9.18 24.984 1 98.25 80 LEU A CA 1
ATOM 644 C C . LEU A 1 80 ? 3.471 10.031 24.094 1 98.25 80 LEU A C 1
ATOM 646 O O . LEU A 1 80 ? 3.744 11.219 23.875 1 98.25 80 LEU A O 1
ATOM 650 N N . VAL A 1 81 ? 2.393 9.492 23.578 1 98.69 81 VAL A N 1
ATOM 651 C CA . VAL A 1 81 ? 1.539 10.156 22.594 1 98.69 81 VAL A CA 1
ATOM 652 C C . VAL A 1 81 ? 0.871 11.367 23.234 1 98.69 81 VAL A C 1
ATOM 654 O O . VAL A 1 81 ? 1.025 12.5 22.766 1 98.69 81 VAL A O 1
ATOM 657 N N . GLU A 1 82 ? 0.212 11.164 24.328 1 98.69 82 GLU A N 1
ATOM 658 C CA . GLU A 1 82 ? -0.522 12.258 24.953 1 98.69 82 GLU A CA 1
ATOM 659 C C . GLU A 1 82 ? 0.429 13.328 25.484 1 98.69 82 GLU A C 1
ATOM 661 O O . GLU A 1 82 ? 0.2 14.523 25.281 1 98.69 82 GLU A O 1
ATOM 666 N N . PRO A 1 83 ? 1.522 12.938 26.172 1 98.38 83 PRO A N 1
ATOM 667 C CA . PRO A 1 83 ? 2.471 13.969 26.609 1 98.38 83 PRO A CA 1
ATOM 668 C C . PRO A 1 83 ? 2.98 14.828 25.453 1 98.38 83 PRO A C 1
ATOM 670 O O . PRO A 1 83 ? 3.141 16.047 25.609 1 98.38 83 PRO A O 1
ATOM 673 N N . GLU A 1 84 ? 3.254 14.242 24.312 1 97.88 84 GLU A N 1
ATOM 674 C CA . GLU A 1 84 ? 3.691 15.039 23.172 1 97.88 84 GLU A CA 1
ATOM 675 C C . GLU A 1 84 ? 2.598 16 22.719 1 97.88 84 GLU A C 1
ATOM 677 O O . GLU A 1 84 ? 2.879 17.141 22.344 1 97.88 84 GLU A O 1
ATOM 682 N N . LEU A 1 85 ? 1.37 15.523 22.688 1 98.69 85 LEU A N 1
ATOM 683 C CA . LEU A 1 85 ? 0.276 16.406 22.297 1 98.69 85 LEU A CA 1
ATOM 684 C C . LEU A 1 85 ? 0.156 17.578 23.266 1 98.69 85 LEU A C 1
ATOM 686 O O . LEU A 1 85 ? -0.093 18.719 22.844 1 98.69 85 LEU A O 1
ATOM 690 N N . HIS A 1 86 ? 0.376 17.344 24.562 1 98.62 86 HIS A N 1
ATOM 691 C CA . HIS A 1 86 ? 0.369 18.422 25.531 1 98.62 86 HIS A CA 1
ATOM 692 C C . HIS A 1 86 ? 1.485 19.422 25.25 1 98.62 86 HIS A C 1
ATOM 694 O O . HIS A 1 86 ? 1.297 20.641 25.406 1 98.62 86 HIS A O 1
ATOM 700 N N . GLU A 1 87 ? 2.596 18.922 24.828 1 98.06 87 GLU A N 1
ATOM 701 C CA . GLU A 1 87 ? 3.686 19.812 24.453 1 98.06 87 GLU A CA 1
ATOM 702 C C . GLU A 1 87 ? 3.314 20.641 23.219 1 98.06 87 GLU A C 1
ATOM 704 O O . GLU A 1 87 ? 3.6 21.844 23.156 1 98.06 87 GLU A O 1
ATOM 709 N N . ASN A 1 88 ? 2.723 20 22.234 1 98.44 88 ASN A N 1
ATOM 710 C CA . ASN A 1 88 ? 2.227 20.719 21.062 1 98.44 88 ASN A CA 1
ATOM 711 C C . ASN A 1 88 ? 1.271 21.844 21.469 1 98.44 88 ASN A C 1
ATOM 713 O O . ASN A 1 88 ? 1.418 22.969 21.016 1 98.44 88 ASN A O 1
ATOM 717 N N . LEU A 1 89 ? 0.325 21.469 22.312 1 98.88 89 LEU A N 1
ATOM 718 C CA . LEU A 1 89 ? -0.69 22.422 22.75 1 98.88 89 LEU A CA 1
ATOM 719 C C . LEU A 1 89 ? -0.057 23.578 23.516 1 98.88 89 LEU A C 1
ATOM 721 O O . LEU A 1 89 ? -0.45 24.734 23.344 1 98.88 89 LEU A O 1
ATOM 725 N N . ALA A 1 90 ? 0.924 23.25 24.344 1 98.69 90 ALA A N 1
ATOM 726 C CA . ALA A 1 90 ? 1.622 24.297 25.094 1 98.69 90 ALA A CA 1
ATOM 727 C C . ALA A 1 90 ? 2.338 25.266 24.156 1 98.69 90 ALA A C 1
ATOM 729 O O . ALA A 1 90 ? 2.24 26.484 24.312 1 98.69 90 ALA A O 1
ATOM 730 N N . GLN A 1 91 ? 3.025 24.75 23.203 1 98.38 91 GLN A N 1
ATOM 731 C CA . GLN A 1 91 ? 3.738 25.578 22.234 1 98.38 91 GLN A CA 1
ATOM 732 C C . GLN A 1 91 ? 2.771 26.438 21.438 1 98.38 91 GLN A C 1
ATOM 734 O O . GLN A 1 91 ? 3.033 27.625 21.188 1 98.38 91 GLN A O 1
ATOM 739 N N . LEU A 1 92 ? 1.67 25.891 21.062 1 98.88 92 LEU A N 1
ATOM 740 C CA . LEU A 1 92 ? 0.684 26.562 20.234 1 98.88 92 LEU A CA 1
ATOM 741 C C . LEU A 1 92 ? -0.18 27.516 21.062 1 98.88 92 LEU A C 1
ATOM 743 O O . LEU A 1 92 ? -0.903 28.344 20.516 1 98.88 92 LEU A O 1
ATOM 747 N N . GLN A 1 93 ? -0.088 27.344 22.391 1 98.75 93 GLN A N 1
ATOM 748 C CA . GLN A 1 93 ? -0.909 28.125 23.312 1 98.75 93 GLN A CA 1
ATOM 749 C C . GLN A 1 93 ? -2.395 27.891 23.062 1 98.75 93 GLN A C 1
ATOM 751 O O . GLN A 1 93 ? -3.168 28.844 22.969 1 98.75 93 GLN A O 1
ATOM 756 N N . LEU A 1 94 ? -2.758 26.609 22.922 1 98.88 94 LEU A N 1
ATOM 757 C CA . LEU A 1 94 ? -4.133 26.188 22.672 1 98.88 94 LEU A CA 1
ATOM 758 C C . LEU A 1 94 ? -4.555 25.094 23.641 1 98.88 94 LEU A C 1
ATOM 760 O O . LEU A 1 94 ? -3.709 24.391 24.188 1 98.88 94 LEU A O 1
ATOM 764 N N . SER A 1 95 ? -5.875 24.953 23.797 1 98.62 95 SER A N 1
ATOM 765 C CA . SER A 1 95 ? -6.406 23.891 24.656 1 98.62 95 SER A CA 1
ATOM 766 C C . SER A 1 95 ? -6.715 22.641 23.844 1 98.62 95 SER A C 1
ATOM 768 O O . SER A 1 95 ? -6.859 21.547 24.422 1 98.62 95 SER A O 1
ATOM 770 N N . TYR A 1 96 ? -6.879 22.75 22.562 1 98.81 96 TYR A N 1
ATOM 771 C CA . TYR A 1 96 ? -7.078 21.656 21.641 1 98.81 96 TYR A CA 1
ATOM 772 C C . TYR A 1 96 ? -6.559 22 20.25 1 98.81 96 TYR A C 1
ATOM 774 O O . TYR A 1 96 ? -6.355 23.172 19.938 1 98.81 96 TYR A O 1
ATOM 782 N N . VAL A 1 97 ? -6.316 20.984 19.484 1 98.94 97 VAL A N 1
ATOM 783 C CA . VAL A 1 97 ? -6.117 21.156 18.047 1 98.94 97 VAL A CA 1
ATOM 784 C C . VAL A 1 97 ? -7.273 20.531 17.281 1 98.94 97 VAL A C 1
ATOM 786 O O . VAL A 1 97 ? -8.078 19.797 17.859 1 98.94 97 VAL A O 1
ATOM 789 N N . ASP A 1 98 ? -7.391 20.891 16.016 1 98.94 98 ASP A N 1
ATOM 790 C CA . ASP A 1 98 ? -8.484 20.359 15.203 1 98.94 98 ASP A CA 1
ATOM 791 C C . ASP A 1 98 ? -8.117 19.016 14.594 1 98.94 98 ASP A C 1
ATOM 793 O O . ASP A 1 98 ? -8.984 18.172 14.352 1 98.94 98 ASP A O 1
ATOM 797 N N . LEU A 1 99 ? -6.855 18.844 14.32 1 98.94 99 LEU A N 1
ATOM 798 C CA . LEU A 1 99 ? -6.387 17.609 13.695 1 98.94 99 LEU A CA 1
ATOM 799 C C . LEU A 1 99 ? -4.984 17.25 14.18 1 98.94 99 LEU A C 1
ATOM 801 O O . LEU A 1 99 ? -4.074 18.078 14.117 1 98.94 99 LEU A O 1
ATOM 805 N N . PHE A 1 100 ? -4.852 16.047 14.719 1 98.94 100 PHE A N 1
ATOM 806 C CA . PHE A 1 100 ? -3.596 15.484 15.188 1 98.94 100 PHE A CA 1
ATOM 807 C C . PHE A 1 100 ? -3.213 14.258 14.367 1 98.94 100 PHE A C 1
ATOM 809 O O . PHE A 1 100 ? -3.928 13.258 14.367 1 98.94 100 PHE A O 1
ATOM 816 N N . LEU A 1 101 ? -2.084 14.383 13.609 1 98.94 101 LEU A N 1
ATOM 817 C CA . LEU A 1 101 ? -1.688 13.344 12.672 1 98.94 101 LEU A CA 1
ATOM 818 C C . LEU A 1 101 ? -0.477 12.578 13.188 1 98.94 101 LEU A C 1
ATOM 820 O O . LEU A 1 101 ? 0.41 13.156 13.812 1 98.94 101 LEU A O 1
ATOM 824 N N . ILE A 1 102 ? -0.393 11.25 12.875 1 98.81 102 ILE A N 1
ATOM 825 C CA . ILE A 1 102 ? 0.904 10.578 12.891 1 98.81 102 ILE A CA 1
ATOM 826 C C . ILE A 1 102 ? 1.775 11.117 11.758 1 98.81 102 ILE A C 1
ATOM 828 O O . ILE A 1 102 ? 1.384 11.07 10.586 1 98.81 102 ILE A O 1
ATOM 832 N N . HIS A 1 103 ? 2.984 11.555 12.07 1 98.44 103 HIS A N 1
ATOM 833 C CA . HIS A 1 103 ? 3.791 12.281 11.094 1 98.44 103 HIS A CA 1
ATOM 834 C C . HIS A 1 103 ? 4.352 11.344 10.031 1 98.44 103 HIS A C 1
ATOM 836 O O . HIS A 1 103 ? 4.438 11.711 8.859 1 98.44 103 HIS A O 1
ATOM 842 N N . GLN A 1 104 ? 4.801 10.188 10.406 1 96.56 104 GLN A N 1
ATOM 843 C CA . GLN A 1 104 ? 5.301 9.109 9.562 1 96.56 104 GLN A CA 1
ATOM 844 C C . GLN A 1 104 ? 4.871 7.75 10.102 1 96.56 104 GLN A C 1
ATOM 846 O O . GLN A 1 104 ? 4.707 7.578 11.312 1 96.56 104 GLN A O 1
ATOM 851 N N . PRO A 1 105 ? 4.723 6.777 9.211 1 95.44 105 PRO A N 1
ATOM 852 C CA . PRO A 1 105 ? 4.352 5.438 9.68 1 95.44 105 PRO A CA 1
ATOM 853 C C . PRO A 1 105 ? 5.543 4.648 10.219 1 95.44 105 PRO A C 1
ATOM 855 O O . PRO A 1 105 ? 5.676 3.455 9.93 1 95.44 105 PRO A O 1
ATOM 858 N N . ILE A 1 106 ? 6.488 5.328 10.891 1 93.94 106 ILE A N 1
ATOM 859 C CA . ILE A 1 106 ? 7.656 4.664 11.453 1 93.94 106 ILE A CA 1
ATOM 860 C C . ILE A 1 106 ? 7.887 5.145 12.883 1 93.94 106 ILE A C 1
ATOM 862 O O . ILE A 1 106 ? 7.586 6.297 13.211 1 93.94 106 ILE A O 1
ATOM 866 N N . ALA A 1 107 ? 8.445 4.277 13.719 1 95.62 107 ALA A N 1
ATOM 867 C CA . ALA A 1 107 ? 8.766 4.605 15.102 1 95.62 107 ALA A CA 1
ATOM 868 C C . ALA A 1 107 ? 10.281 4.621 15.32 1 95.62 107 ALA A C 1
ATOM 870 O O . ALA A 1 107 ? 10.953 3.604 15.133 1 95.62 107 ALA A O 1
ATOM 871 N N . PHE A 1 108 ? 10.75 5.77 15.703 1 95.69 108 PHE A N 1
ATOM 872 C CA . PHE A 1 108 ? 12.125 5.859 16.172 1 95.69 108 PHE A CA 1
ATOM 873 C C . PHE A 1 108 ? 12.234 5.395 17.609 1 95.69 108 PHE A C 1
ATOM 875 O O . PHE A 1 108 ? 11.219 5.156 18.281 1 95.69 108 PHE A O 1
ATOM 882 N N . LYS A 1 109 ? 13.5 5.223 17.984 1 96.06 109 LYS A N 1
ATOM 883 C CA . LYS A 1 109 ? 13.711 4.965 19.406 1 96.06 109 LYS A CA 1
ATOM 884 C C . LYS A 1 109 ? 12.961 5.977 20.266 1 96.06 109 LYS A C 1
ATOM 886 O O . LYS A 1 109 ? 13.078 7.184 20.062 1 96.06 109 LYS A O 1
ATOM 891 N N . SER A 1 110 ? 12.258 5.402 21.219 1 96.62 110 SER A N 1
ATOM 892 C CA . SER A 1 110 ? 11.398 6.234 22.062 1 96.62 110 SER A CA 1
ATOM 893 C C . SER A 1 110 ? 12.234 7.16 22.938 1 96.62 110 SER A C 1
ATOM 895 O O . SER A 1 110 ? 13.164 6.715 23.609 1 96.62 110 SER A O 1
ATOM 897 N N . LEU A 1 111 ? 11.891 8.359 22.891 1 94.56 111 LEU A N 1
ATOM 898 C CA . LEU A 1 111 ? 12.453 9.398 23.75 1 94.56 111 LEU A CA 1
ATOM 899 C C . LEU A 1 111 ? 11.367 10.367 24.203 1 94.56 111 LEU A C 1
ATOM 901 O O . LEU A 1 111 ? 10.461 10.695 23.438 1 94.56 111 LEU A O 1
ATOM 905 N N . PRO A 1 112 ? 11.562 10.766 25.469 1 87.56 112 PRO A N 1
ATOM 906 C CA . PRO A 1 112 ? 10.594 11.789 25.875 1 87.56 112 PRO A CA 1
ATOM 907 C C . PRO A 1 112 ? 10.758 13.094 25.109 1 87.56 112 PRO A C 1
ATOM 909 O O . PRO A 1 112 ? 11.852 13.398 24.625 1 87.56 112 PRO A O 1
ATOM 912 N N . ALA A 1 113 ? 9.625 13.82 25 1 82.31 113 ALA A N 1
ATOM 913 C CA . ALA A 1 113 ? 9.633 15.07 24.234 1 82.31 113 ALA A CA 1
ATOM 914 C C . ALA A 1 113 ? 10.703 16.016 24.75 1 82.31 113 ALA A C 1
ATOM 916 O O . ALA A 1 113 ? 11.344 16.734 23.984 1 82.31 113 ALA A O 1
ATOM 917 N N . LYS A 1 114 ? 10.992 15.953 26.031 1 83.62 114 LYS A N 1
ATOM 918 C CA . LYS A 1 114 ? 11.922 16.875 26.688 1 83.62 114 LYS A CA 1
ATOM 919 C C . LYS A 1 114 ? 13.359 16.562 26.297 1 83.62 114 LYS A C 1
ATOM 921 O O . LYS A 1 114 ? 14.258 17.391 26.469 1 83.62 114 LYS A O 1
ATOM 926 N N . ASP A 1 115 ? 13.586 15.422 25.766 1 87.56 115 ASP A N 1
ATOM 927 C CA . ASP A 1 115 ? 14.922 15.039 25.312 1 87.56 115 ASP A CA 1
ATOM 928 C C . ASP A 1 115 ? 15.383 15.914 24.141 1 87.56 115 ASP A C 1
ATOM 930 O O . ASP A 1 115 ? 16.531 16.328 24.094 1 87.56 115 ASP A O 1
ATOM 934 N N . GLY A 1 116 ? 14.5 16.219 23.281 1 88.06 116 GLY A N 1
ATOM 935 C CA . GLY A 1 116 ? 14.797 17.125 22.188 1 88.06 116 GLY A CA 1
ATOM 936 C C . GLY A 1 116 ? 15.422 16.438 20.984 1 88.06 116 GLY A C 1
ATOM 937 O O . GLY A 1 116 ? 15.461 17 19.891 1 88.06 116 GLY A O 1
ATOM 938 N N . THR A 1 117 ? 15.93 15.18 21.172 1 93.12 117 THR A N 1
ATOM 939 C CA . THR A 1 117 ? 16.484 14.43 20.047 1 93.12 117 THR A CA 1
ATOM 940 C C . THR A 1 117 ? 15.383 13.977 19.094 1 93.12 117 THR A C 1
ATOM 942 O O . THR A 1 117 ? 14.484 13.234 19.484 1 93.12 117 THR A O 1
ATOM 945 N N . MET A 1 118 ? 15.516 14.398 17.875 1 93.25 118 MET A N 1
ATOM 946 C CA . MET A 1 118 ? 14.445 14.133 16.922 1 93.25 118 MET A CA 1
ATOM 947 C C . MET A 1 118 ? 14.734 12.867 16.125 1 93.25 118 MET A C 1
ATOM 949 O O . MET A 1 118 ? 13.805 12.188 15.664 1 93.25 118 MET A O 1
ATOM 953 N N . MET A 1 119 ? 15.922 12.555 15.906 1 94.12 119 MET A N 1
ATOM 954 C CA . MET A 1 119 ? 16.344 11.375 15.156 1 94.12 119 MET A CA 1
ATOM 955 C C . MET A 1 119 ? 17.469 10.656 15.875 1 94.12 119 MET A C 1
ATOM 957 O O . MET A 1 119 ? 18.641 10.852 15.539 1 94.12 119 MET A O 1
ATOM 961 N N . PRO A 1 120 ? 17.125 9.859 16.844 1 96.25 120 PRO A N 1
ATOM 962 C CA . PRO A 1 120 ? 18.172 9.125 17.562 1 96.25 120 PRO A CA 1
ATOM 963 C C . PRO A 1 120 ? 19 8.234 16.641 1 96.25 120 PRO A C 1
ATOM 965 O O . PRO A 1 120 ? 18.438 7.516 15.805 1 96.25 120 PRO A O 1
ATOM 968 N N . LYS A 1 121 ? 20.328 8.297 16.797 1 93.81 121 LYS A N 1
ATOM 969 C CA . LYS A 1 121 ? 21.25 7.535 15.969 1 93.81 121 LYS A CA 1
ATOM 970 C C . LYS A 1 121 ? 22.156 6.648 16.828 1 93.81 121 LYS A C 1
ATOM 972 O O . LYS A 1 121 ? 22.406 6.957 17.984 1 93.81 121 LYS A O 1
ATOM 977 N N . ASP A 1 122 ? 22.547 5.586 16.172 1 92.62 122 ASP A N 1
ATOM 978 C CA . ASP A 1 122 ? 23.516 4.73 16.859 1 92.62 122 ASP A CA 1
ATOM 979 C C . ASP A 1 122 ? 24.953 5.234 16.641 1 92.62 122 ASP A C 1
ATOM 981 O O . ASP A 1 122 ? 25.156 6.344 16.141 1 92.62 122 ASP A O 1
ATOM 985 N N . GLU A 1 123 ? 25.906 4.402 17.094 1 93.25 123 GLU A N 1
ATOM 986 C CA . GLU A 1 123 ? 27.312 4.781 17.047 1 93.25 123 GLU A CA 1
ATOM 987 C C . GLU A 1 123 ? 27.812 4.914 15.609 1 93.25 123 GLU A C 1
ATOM 989 O O . GLU A 1 123 ? 28.797 5.602 15.344 1 93.25 123 GLU A O 1
ATOM 994 N N . LYS A 1 124 ? 27.203 4.273 14.742 1 91.25 124 LYS A N 1
ATOM 995 C CA . LYS A 1 124 ? 27.609 4.285 13.336 1 91.25 124 LYS A CA 1
ATOM 996 C C . LYS A 1 124 ? 26.844 5.355 12.555 1 91.25 124 LYS A C 1
ATOM 998 O O . LYS A 1 124 ? 26.969 5.449 11.336 1 91.25 124 LYS A O 1
ATOM 1003 N N . GLY A 1 125 ? 25.906 6.117 13.211 1 90.56 125 GLY A N 1
ATOM 1004 C CA . GLY A 1 125 ? 25.188 7.211 12.586 1 90.56 125 GLY A CA 1
ATOM 1005 C C . GLY A 1 125 ? 23.875 6.77 11.945 1 90.56 125 GLY A C 1
ATOM 1006 O O . GLY A 1 125 ? 23.266 7.527 11.188 1 90.56 125 GLY A O 1
ATOM 1007 N N . LYS A 1 126 ? 23.438 5.633 12.211 1 90.38 126 LYS A N 1
ATOM 1008 C CA . LYS A 1 126 ? 22.188 5.117 11.664 1 90.38 126 LYS A CA 1
ATOM 1009 C C . LYS A 1 126 ? 21.016 5.387 12.609 1 90.38 126 LYS A C 1
ATOM 1011 O O . LYS A 1 126 ? 21.156 5.25 13.828 1 90.38 126 LYS A O 1
ATOM 1016 N N . ILE A 1 127 ? 19.953 5.793 12 1 93.75 127 ILE A N 1
ATOM 1017 C CA . ILE A 1 127 ? 18.766 6.055 12.789 1 93.75 127 ILE A CA 1
ATOM 1018 C C . ILE A 1 127 ? 18.344 4.789 13.531 1 93.75 127 ILE A C 1
ATOM 1020 O O . ILE A 1 127 ? 18.375 3.691 12.969 1 93.75 127 ILE A O 1
ATOM 1024 N N . GLN A 1 128 ? 17.969 4.945 14.781 1 93.94 128 GLN A N 1
ATOM 1025 C CA . GLN A 1 128 ? 17.5 3.83 15.594 1 93.94 128 GLN A CA 1
ATOM 1026 C C . GLN A 1 128 ? 15.977 3.742 15.578 1 93.94 128 GLN A C 1
ATOM 1028 O O . GLN A 1 128 ? 15.289 4.727 15.867 1 93.94 128 GLN A O 1
ATOM 1033 N N . TYR A 1 129 ? 15.508 2.607 15.281 1 93.25 129 TYR A N 1
ATOM 1034 C CA . TYR A 1 129 ? 14.07 2.369 15.195 1 93.25 129 TYR A CA 1
ATOM 1035 C C . TYR A 1 129 ? 13.586 1.507 16.359 1 93.25 129 TYR A C 1
ATOM 1037 O O . TYR A 1 129 ? 14.383 0.784 16.969 1 93.25 129 TYR A O 1
ATOM 1045 N N . GLU A 1 130 ? 12.375 1.624 16.703 1 94.25 130 GLU A N 1
ATOM 1046 C CA . GLU A 1 130 ? 11.711 0.789 17.703 1 94.25 130 GLU A CA 1
ATOM 1047 C C . GLU A 1 130 ? 10.516 0.059 17.094 1 94.25 130 GLU A C 1
ATOM 1049 O O . GLU A 1 130 ? 9.781 0.625 16.281 1 94.25 130 GLU A O 1
ATOM 1054 N N . GLN A 1 131 ? 10.352 -1.229 17.469 1 93.12 131 GLN A N 1
ATOM 1055 C CA . GLN A 1 131 ? 9.258 -2.045 16.953 1 93.12 131 GLN A CA 1
ATOM 1056 C C . GLN A 1 131 ? 7.949 -1.737 17.672 1 93.12 131 GLN A C 1
ATOM 1058 O O . GLN A 1 131 ? 7.531 -2.484 18.562 1 93.12 131 GLN A O 1
ATOM 1063 N N . ILE A 1 132 ? 7.332 -0.695 17.266 1 95.56 132 ILE A N 1
ATOM 1064 C CA . ILE A 1 132 ? 6.031 -0.292 17.781 1 95.56 132 ILE A CA 1
ATOM 1065 C C . ILE A 1 132 ? 4.973 -0.403 16.688 1 95.56 132 ILE A C 1
ATOM 1067 O O . ILE A 1 132 ? 5.102 0.213 15.625 1 95.56 132 ILE A O 1
ATOM 1071 N N . ASP A 1 133 ? 3.992 -1.176 16.953 1 95.12 133 ASP A N 1
ATOM 1072 C CA . ASP A 1 133 ? 2.883 -1.316 16.016 1 95.12 133 ASP A CA 1
ATOM 1073 C C . ASP A 1 133 ? 2.102 -0.011 15.891 1 95.12 133 ASP A C 1
ATOM 1075 O O . ASP A 1 133 ? 1.741 0.603 16.891 1 95.12 133 ASP A O 1
ATOM 1079 N N . ILE A 1 134 ? 1.801 0.423 14.734 1 96.56 134 ILE A N 1
ATOM 1080 C CA . ILE A 1 134 ? 1.135 1.696 14.492 1 96.56 134 ILE A CA 1
ATOM 1081 C C . ILE A 1 134 ? -0.246 1.69 15.141 1 96.56 134 ILE A C 1
ATOM 1083 O O . ILE A 1 134 ? -0.773 2.746 15.5 1 96.56 134 ILE A O 1
ATOM 1087 N N . LEU A 1 135 ? -0.891 0.472 15.289 1 97.44 135 LEU A N 1
ATOM 1088 C CA . LEU A 1 135 ? -2.197 0.381 15.938 1 97.44 135 LEU A CA 1
ATOM 1089 C C . LEU A 1 135 ? -2.117 0.814 17.391 1 97.44 135 LEU A C 1
ATOM 1091 O O . LEU A 1 135 ? -3.059 1.413 17.922 1 97.44 135 LEU A O 1
ATOM 1095 N N . GLU A 1 136 ? -0.99 0.5 18 1 97.69 136 GLU A N 1
ATOM 1096 C CA . GLU A 1 136 ? -0.777 0.956 19.375 1 97.69 136 GLU A CA 1
ATOM 1097 C C . GLU A 1 136 ? -0.755 2.479 19.453 1 97.69 136 GLU A C 1
ATOM 1099 O O . GLU A 1 136 ? -1.387 3.07 20.328 1 97.69 136 GLU A O 1
ATOM 1104 N N . THR A 1 137 ? -0.056 3.072 18.609 1 98.69 137 THR A N 1
ATOM 1105 C CA . THR A 1 137 ? 0.041 4.523 18.531 1 98.69 137 THR A CA 1
ATOM 1106 C C . THR A 1 137 ? -1.324 5.141 18.25 1 98.69 137 THR A C 1
ATOM 1108 O O . THR A 1 137 ? -1.742 6.082 18.922 1 98.69 137 THR A O 1
ATOM 1111 N N . TYR A 1 138 ? -2.039 4.578 17.312 1 98.88 138 TYR A N 1
ATOM 1112 C CA . TYR A 1 138 ? -3.328 5.117 16.891 1 98.88 138 TYR A CA 1
ATOM 1113 C C . TYR A 1 138 ? -4.352 5.004 18.016 1 98.88 138 TYR A C 1
ATOM 1115 O O . TYR A 1 138 ? -5.145 5.922 18.234 1 98.88 138 TYR A O 1
ATOM 1123 N N . HIS A 1 139 ? -4.293 3.906 18.75 1 98.81 139 HIS A N 1
ATOM 1124 C CA . HIS A 1 139 ? -5.184 3.74 19.891 1 98.81 139 HIS A CA 1
ATOM 1125 C C . HIS A 1 139 ? -4.941 4.82 20.938 1 98.81 139 HIS A C 1
ATOM 1127 O O . HIS A 1 139 ? -5.891 5.32 21.562 1 98.81 139 HIS A O 1
ATOM 1133 N N . ALA A 1 140 ? -3.699 5.117 21.125 1 98.88 140 ALA A N 1
ATOM 1134 C CA . ALA A 1 140 ? -3.375 6.191 22.062 1 98.88 140 ALA A CA 1
ATOM 1135 C C . ALA A 1 140 ? -3.91 7.531 21.562 1 98.88 140 ALA A C 1
ATOM 1137 O O . ALA A 1 140 ? -4.336 8.375 22.359 1 98.88 140 ALA A O 1
ATOM 1138 N N . MET A 1 141 ? -3.92 7.77 20.297 1 98.94 141 MET A N 1
ATOM 1139 C CA . MET A 1 141 ? -4.473 9 19.734 1 98.94 141 MET A CA 1
ATOM 1140 C C . MET A 1 141 ? -5.988 9.039 19.891 1 98.94 141 MET A C 1
ATOM 1142 O O . MET A 1 141 ? -6.562 10.109 20.109 1 98.94 141 MET A O 1
ATOM 1146 N N . GLU A 1 142 ? -6.633 7.867 19.734 1 98.94 142 GLU A N 1
ATOM 1147 C CA . GLU A 1 142 ? -8.07 7.809 19.984 1 98.94 142 GLU A CA 1
ATOM 1148 C C . GLU A 1 142 ? -8.398 8.312 21.391 1 98.94 142 GLU A C 1
ATOM 1150 O O . GLU A 1 142 ? -9.375 9.039 21.578 1 98.94 142 GLU A O 1
ATOM 1155 N N . GLU A 1 143 ? -7.57 7.898 22.328 1 98.88 143 GLU A N 1
ATOM 1156 C CA . GLU A 1 143 ? -7.785 8.336 23.703 1 98.88 143 GLU A CA 1
ATOM 1157 C C . GLU A 1 143 ? -7.629 9.852 23.844 1 98.88 143 GLU A C 1
ATOM 1159 O O . GLU A 1 143 ? -8.375 10.492 24.578 1 98.88 143 GLU A O 1
ATOM 1164 N N . CYS A 1 144 ? -6.684 10.398 23.125 1 98.94 144 CYS A N 1
ATOM 1165 C CA . CYS A 1 144 ? -6.496 11.844 23.141 1 98.94 144 CYS A CA 1
ATOM 1166 C C . CYS A 1 144 ? -7.738 12.562 22.609 1 98.94 144 CYS A C 1
ATOM 1168 O O . CYS A 1 144 ? -8.133 13.602 23.141 1 98.94 144 CYS A O 1
ATOM 1170 N N . GLN A 1 145 ? -8.312 12.016 21.547 1 98.88 145 GLN A N 1
ATOM 1171 C CA . GLN A 1 145 ? -9.531 12.602 20.984 1 98.88 145 GLN A CA 1
ATOM 1172 C C . GLN A 1 145 ? -10.68 12.531 21.984 1 98.88 145 GLN A C 1
ATOM 1174 O O . GLN A 1 145 ? -11.43 13.5 22.156 1 98.88 145 GLN A O 1
ATOM 1179 N N . LYS A 1 146 ? -10.836 11.422 22.656 1 98.69 146 LYS A N 1
ATOM 1180 C CA . LYS A 1 146 ? -11.898 11.234 23.656 1 98.69 146 LYS A CA 1
ATOM 1181 C C . LYS A 1 146 ? -11.75 12.227 24.812 1 98.69 146 LYS A C 1
ATOM 1183 O O . LYS A 1 146 ? -12.75 12.664 25.375 1 98.69 146 LYS A O 1
ATOM 1188 N N . LYS A 1 147 ? -10.516 12.602 25.078 1 98.75 147 LYS A N 1
ATOM 1189 C CA . LYS A 1 147 ? -10.234 13.531 26.172 1 98.75 147 LYS A CA 1
ATOM 1190 C C . LYS A 1 147 ? -10.438 14.977 25.719 1 98.75 147 LYS A C 1
ATOM 1192 O O . LYS A 1 147 ? -10.297 15.906 26.516 1 98.75 147 LYS A O 1
ATOM 1197 N N . GLY A 1 148 ? -10.664 15.195 24.406 1 98.75 148 GLY A N 1
ATOM 1198 C CA . GLY A 1 148 ? -10.961 16.531 23.891 1 98.75 148 GLY A CA 1
ATOM 1199 C C . GLY A 1 148 ? -9.719 17.328 23.547 1 98.75 148 GLY A C 1
ATOM 1200 O O . GLY A 1 148 ? -9.805 18.531 23.281 1 98.75 148 GLY A O 1
ATOM 1201 N N . LEU A 1 149 ? -8.531 16.703 23.516 1 98.88 149 LEU A N 1
ATOM 1202 C CA . LEU A 1 149 ? -7.273 17.391 23.219 1 98.88 149 LEU A CA 1
ATOM 1203 C C . LEU A 1 149 ? -7.133 17.641 21.734 1 98.88 149 LEU A C 1
ATOM 1205 O O . LEU A 1 149 ? -6.344 18.484 21.312 1 98.88 149 LEU A O 1
ATOM 1209 N N . THR A 1 150 ? -7.852 16.906 20.953 1 98.94 150 THR A N 1
ATOM 1210 C CA . THR A 1 150 ? -7.945 17.078 19.5 1 98.94 150 THR A CA 1
ATOM 1211 C C . THR A 1 150 ? -9.359 16.766 19.016 1 98.94 150 THR A C 1
ATOM 1213 O O . THR A 1 150 ? -10.031 15.898 19.562 1 98.94 150 THR A O 1
ATOM 1216 N N . ARG A 1 151 ? -9.805 17.5 18 1 98.88 151 ARG A N 1
ATOM 1217 C CA . ARG A 1 151 ? -11.133 17.234 17.453 1 98.88 151 ARG A CA 1
ATOM 1218 C C . ARG A 1 151 ? -11.125 16.016 16.531 1 98.88 151 ARG A C 1
ATOM 1220 O O . ARG A 1 151 ? -12.086 15.25 16.5 1 98.88 151 ARG A O 1
ATOM 1227 N N . HIS A 1 152 ? -10.078 15.891 15.758 1 98.88 152 HIS A N 1
ATOM 1228 C CA . HIS A 1 152 ? -9.898 14.773 14.836 1 98.88 152 HIS A CA 1
ATOM 1229 C C . HIS A 1 152 ? -8.492 14.18 14.953 1 98.88 152 HIS A C 1
ATOM 1231 O O . HIS A 1 152 ? -7.574 14.852 15.438 1 98.88 152 HIS A O 1
ATOM 1237 N N . ILE A 1 153 ? -8.336 12.938 14.57 1 98.94 153 ILE A N 1
ATOM 1238 C CA . ILE A 1 153 ? -7.035 12.281 14.445 1 98.94 153 ILE A CA 1
ATOM 1239 C C . ILE A 1 153 ? -6.879 11.703 13.039 1 98.94 153 ILE A C 1
ATOM 1241 O O . ILE A 1 153 ? -7.871 11.453 12.352 1 98.94 153 ILE A O 1
ATOM 1245 N N . GLY A 1 154 ? -5.68 11.578 12.555 1 98.94 154 GLY A N 1
ATOM 1246 C CA . GLY A 1 154 ? -5.367 11.031 11.242 1 98.94 154 GLY A CA 1
ATOM 1247 C C . GLY A 1 154 ? -3.918 10.602 11.102 1 98.94 154 GLY A C 1
ATOM 1248 O O . GLY A 1 154 ? -3.275 10.242 12.094 1 98.94 154 GLY A O 1
ATOM 1249 N N . VAL A 1 155 ? -3.5 10.484 9.828 1 98.88 155 VAL A N 1
ATOM 1250 C CA . VAL A 1 155 ? -2.186 9.906 9.562 1 98.88 155 VAL A CA 1
ATOM 1251 C C . VAL A 1 155 ? -1.506 10.68 8.43 1 98.88 155 VAL A C 1
ATOM 1253 O O . VAL A 1 155 ? -2.119 11.555 7.812 1 98.88 155 VAL A O 1
ATOM 1256 N N . SER A 1 156 ? -0.224 10.445 8.258 1 98.38 156 SER A N 1
ATOM 1257 C CA . SER A 1 156 ? 0.543 10.969 7.129 1 98.38 156 SER A CA 1
ATOM 1258 C C . SER A 1 156 ? 1.419 9.883 6.508 1 98.38 156 SER A C 1
ATOM 1260 O O . SER A 1 156 ? 2.008 9.07 7.219 1 98.38 156 SER A O 1
ATOM 1262 N N . ASN A 1 157 ? 1.409 9.836 5.215 1 96.81 157 ASN A N 1
ATOM 1263 C CA . ASN A 1 157 ? 2.27 8.953 4.43 1 96.81 157 ASN A CA 1
ATOM 1264 C C . ASN A 1 157 ? 1.912 7.488 4.648 1 96.81 157 ASN A C 1
ATOM 1266 O O . ASN A 1 157 ? 2.787 6.621 4.613 1 96.81 157 ASN A O 1
ATOM 1270 N N . PHE A 1 158 ? 0.674 7.23 4.941 1 97.25 158 PHE A N 1
ATOM 1271 C CA . PHE A 1 158 ? 0.21 5.855 5.094 1 97.25 158 PHE A CA 1
ATOM 1272 C C . PHE A 1 158 ? -0.242 5.285 3.754 1 97.25 158 PHE A C 1
ATOM 1274 O O . PHE A 1 158 ? -0.917 5.969 2.979 1 97.25 158 PHE A O 1
ATOM 1281 N N . SER A 1 159 ? 0.134 4.066 3.574 1 95.06 159 SER A N 1
ATOM 1282 C CA . SER A 1 159 ? -0.336 3.322 2.41 1 95.06 159 SER A CA 1
ATOM 1283 C C . SER A 1 159 ? -1.793 2.902 2.576 1 95.06 159 SER A C 1
ATOM 1285 O O . SER A 1 159 ? -2.354 3.004 3.67 1 95.06 159 SER A O 1
ATOM 1287 N N . ILE A 1 160 ? -2.348 2.477 1.455 1 96.31 160 ILE A N 1
ATOM 1288 C CA . ILE A 1 160 ? -3.719 1.977 1.502 1 96.31 160 ILE A CA 1
ATOM 1289 C C . ILE A 1 160 ? -3.797 0.771 2.438 1 96.31 160 ILE A C 1
ATOM 1291 O O . ILE A 1 160 ? -4.762 0.625 3.191 1 96.31 160 ILE A O 1
ATOM 1295 N N . GLU A 1 161 ? -2.793 -0.104 2.467 1 94 161 GLU A N 1
ATOM 1296 C CA . GLU A 1 161 ? -2.773 -1.269 3.348 1 94 161 GLU A CA 1
ATOM 1297 C C . GLU A 1 161 ? -2.746 -0.849 4.816 1 94 161 GLU A C 1
ATOM 1299 O O . GLU A 1 161 ? -3.439 -1.438 5.648 1 94 161 GLU A O 1
ATOM 1304 N N . GLN A 1 162 ? -2.002 0.112 5.098 1 96.12 162 GLN A N 1
ATOM 1305 C CA . GLN A 1 162 ? -1.949 0.619 6.465 1 96.12 162 GLN A CA 1
ATOM 1306 C C . GLN A 1 162 ? -3.277 1.255 6.867 1 96.12 162 GLN A C 1
ATOM 1308 O O . GLN A 1 162 ? -3.74 1.075 7.992 1 96.12 162 GLN A O 1
ATOM 1313 N N . LEU A 1 163 ? -3.877 1.959 5.941 1 97.69 163 LEU A N 1
ATOM 1314 C CA . LEU A 1 163 ? -5.184 2.551 6.199 1 97.69 163 LEU A CA 1
ATOM 1315 C C . LEU A 1 163 ? -6.23 1.469 6.441 1 97.69 163 LEU A C 1
ATOM 1317 O O . LEU A 1 163 ? -7.07 1.598 7.336 1 97.69 163 LEU A O 1
ATOM 1321 N N . GLU A 1 164 ? -6.133 0.385 5.652 1 95.88 164 GLU A N 1
ATOM 1322 C CA . GLU A 1 164 ? -7.047 -0.737 5.84 1 95.88 164 GLU A CA 1
ATOM 1323 C C . GLU A 1 164 ? -6.891 -1.349 7.23 1 95.88 164 GLU A C 1
ATOM 1325 O O . GLU A 1 164 ? -7.883 -1.681 7.883 1 95.88 164 GLU A O 1
ATOM 1330 N N . ARG A 1 165 ? -5.734 -1.482 7.652 1 95.44 165 ARG A N 1
ATOM 1331 C CA . ARG A 1 165 ? -5.504 -2.053 8.977 1 95.44 165 ARG A CA 1
ATOM 1332 C C . ARG A 1 165 ? -6.141 -1.189 10.062 1 95.44 165 ARG A C 1
ATOM 1334 O O . ARG A 1 165 ? -6.777 -1.708 10.977 1 95.44 165 ARG A O 1
ATOM 1341 N N . ILE A 1 166 ? -5.934 0.097 9.93 1 97.81 166 ILE A N 1
ATOM 1342 C CA . ILE A 1 166 ? -6.559 0.996 10.898 1 97.81 166 ILE A CA 1
ATOM 1343 C C . ILE A 1 166 ? -8.078 0.899 10.789 1 97.81 166 ILE A C 1
ATOM 1345 O O . ILE A 1 166 ? -8.773 0.818 11.805 1 97.81 166 ILE A O 1
ATOM 1349 N N . TRP A 1 167 ? -8.578 0.897 9.586 1 97.44 167 TRP A N 1
ATOM 1350 C CA . TRP A 1 167 ? -10.016 0.877 9.32 1 97.44 167 TRP A CA 1
ATOM 1351 C C . TRP A 1 167 ? -10.68 -0.311 10.008 1 97.44 167 TRP A C 1
ATOM 1353 O O . TRP A 1 167 ? -11.742 -0.171 10.602 1 97.44 167 TRP A O 1
ATOM 1363 N N . PHE A 1 168 ? -10.023 -1.457 10.047 1 96.56 168 PHE A N 1
ATOM 1364 C CA . PHE A 1 168 ? -10.633 -2.686 10.539 1 96.56 168 PHE A CA 1
ATOM 1365 C C . PHE A 1 168 ? -10.336 -2.877 12.023 1 96.56 168 PHE A C 1
ATOM 1367 O O . PHE A 1 168 ? -11.008 -3.66 12.703 1 96.56 168 PHE A O 1
ATOM 1374 N N . ASN A 1 169 ? -9.359 -2.125 12.578 1 96.5 169 ASN A N 1
ATOM 1375 C CA . ASN A 1 169 ? -8.906 -2.494 13.914 1 96.5 169 ASN A CA 1
ATOM 1376 C C . ASN A 1 169 ? -9.055 -1.336 14.898 1 96.5 169 ASN A C 1
ATOM 1378 O O . ASN A 1 169 ? -8.766 -1.484 16.094 1 96.5 169 ASN A O 1
ATOM 1382 N N . CYS A 1 170 ? -9.477 -0.179 14.414 1 97.75 170 CYS A N 1
ATOM 1383 C CA . CYS A 1 170 ? -9.617 0.982 15.289 1 97.75 170 CYS A CA 1
ATOM 1384 C C . CYS A 1 170 ? -11.047 1.513 15.258 1 97.75 170 CYS A C 1
ATOM 1386 O O . CYS A 1 170 ? -11.766 1.313 14.281 1 97.75 170 CYS A O 1
ATOM 1388 N N . GLU A 1 171 ? -11.453 2.127 16.328 1 98.12 171 GLU A N 1
ATOM 1389 C CA . GLU A 1 171 ? -12.812 2.645 16.469 1 98.12 171 GLU A CA 1
ATOM 1390 C C . GLU A 1 171 ? -13 3.934 15.68 1 98.12 171 GLU A C 1
ATOM 1392 O O . GLU A 1 171 ? -13.969 4.066 14.922 1 98.12 171 GLU A O 1
ATOM 1397 N N . ILE A 1 172 ? -12.07 4.855 15.906 1 98.69 172 ILE A N 1
ATOM 1398 C CA . ILE A 1 172 ? -12.133 6.141 15.211 1 98.69 172 ILE A CA 1
ATOM 1399 C C . ILE A 1 172 ? -11.367 6.059 13.898 1 98.69 172 ILE A C 1
ATOM 1401 O O . ILE A 1 172 ? -10.195 5.664 13.875 1 98.69 172 ILE A O 1
ATOM 1405 N N . LYS A 1 173 ? -12.023 6.375 12.781 1 98.69 173 LYS A N 1
ATOM 1406 C CA . LYS A 1 173 ? -11.391 6.32 11.461 1 98.69 173 LYS A CA 1
ATOM 1407 C C . LYS A 1 173 ? -10.547 7.562 11.211 1 98.69 173 LYS A C 1
ATOM 1409 O O . LYS A 1 173 ? -10.836 8.641 11.742 1 98.69 173 LYS A O 1
ATOM 1414 N N . PRO A 1 174 ? -9.469 7.406 10.445 1 98.81 174 PRO A N 1
ATOM 1415 C CA . PRO A 1 174 ? -8.656 8.586 10.148 1 98.81 174 PRO A CA 1
ATOM 1416 C C . PRO A 1 174 ? -9.445 9.688 9.445 1 98.81 174 PRO A C 1
ATOM 1418 O O . PRO A 1 174 ? -10.164 9.414 8.484 1 98.81 174 PRO A O 1
ATOM 1421 N N . TYR A 1 175 ? -9.258 10.891 9.93 1 98.88 175 TYR A N 1
ATOM 1422 C CA . TYR A 1 175 ? -9.891 12.055 9.328 1 98.88 175 TYR A CA 1
ATOM 1423 C C . TYR A 1 175 ? -9.188 12.453 8.031 1 98.88 175 TYR A C 1
ATOM 1425 O O . TYR A 1 175 ? -9.836 12.898 7.082 1 98.88 175 TYR A O 1
ATOM 1433 N N . ALA A 1 176 ? -7.883 12.211 8.023 1 98.88 176 ALA A N 1
ATOM 1434 C CA . ALA A 1 176 ? -7.074 12.617 6.871 1 98.88 176 ALA A CA 1
ATOM 1435 C C . ALA A 1 176 ? -5.812 11.766 6.77 1 98.88 176 ALA A C 1
ATOM 1437 O O . ALA A 1 176 ? -5.379 11.164 7.754 1 98.88 176 ALA A O 1
ATOM 1438 N N . ASN A 1 177 ? -5.297 11.633 5.594 1 98.88 177 ASN A N 1
ATOM 1439 C CA . ASN A 1 177 ? -3.957 11.164 5.266 1 98.88 177 ASN A CA 1
ATOM 1440 C C . ASN A 1 177 ? -3.162 12.219 4.5 1 98.88 177 ASN A C 1
ATOM 1442 O O . ASN A 1 177 ? -3.523 12.578 3.379 1 98.88 177 ASN A O 1
ATOM 1446 N N . GLN A 1 178 ? -2.146 12.773 5.152 1 98.81 178 GLN A N 1
ATOM 1447 C CA . GLN A 1 178 ? -1.325 13.797 4.512 1 98.81 178 GLN A CA 1
ATOM 1448 C C . GLN A 1 178 ? -0.152 13.172 3.762 1 98.81 178 GLN A C 1
ATOM 1450 O O . GLN A 1 178 ? 0.626 12.406 4.344 1 98.81 178 GLN A O 1
ATOM 1455 N N . VAL A 1 179 ? -0.041 13.477 2.459 1 97.75 179 VAL A N 1
ATOM 1456 C CA . VAL A 1 179 ? 0.974 12.844 1.619 1 97.75 179 VAL A CA 1
ATOM 1457 C C . VAL A 1 179 ? 1.539 13.867 0.637 1 97.75 179 VAL A C 1
ATOM 1459 O O . VAL A 1 179 ? 0.958 14.938 0.443 1 97.75 179 VAL A O 1
ATOM 1462 N N . GLU A 1 180 ? 2.742 13.547 0.082 1 96.81 180 GLU A N 1
ATOM 1463 C CA . GLU A 1 180 ? 3.217 14.312 -1.068 1 96.81 180 GLU A CA 1
ATOM 1464 C C . GLU A 1 180 ? 2.332 14.078 -2.289 1 96.81 180 GLU A C 1
ATOM 1466 O O . GLU A 1 180 ? 2.283 12.969 -2.82 1 96.81 180 GLU A O 1
ATOM 1471 N N . CYS A 1 181 ? 1.646 15.062 -2.695 1 97.44 181 CYS A N 1
ATOM 1472 C CA . CYS A 1 181 ? 0.696 14.961 -3.797 1 97.44 181 CYS A CA 1
ATOM 1473 C C . CYS A 1 181 ? 0.697 16.234 -4.637 1 97.44 181 CYS A C 1
ATOM 1475 O O . CYS A 1 181 ? 0.564 17.328 -4.105 1 97.44 181 CYS A O 1
ATOM 1477 N N . ASN A 1 182 ? 0.949 16.125 -5.875 1 98.31 182 ASN A N 1
ATOM 1478 C CA . ASN A 1 182 ? 1.021 17.172 -6.879 1 98.31 182 ASN A CA 1
ATOM 1479 C C . ASN A 1 182 ? 0.717 16.641 -8.273 1 98.31 182 ASN A C 1
ATOM 1481 O O . ASN A 1 182 ? 0.234 15.523 -8.422 1 98.31 182 ASN A O 1
ATOM 1485 N N . ILE A 1 183 ? 0.973 17.469 -9.273 1 98.5 183 ILE A N 1
ATOM 1486 C CA . ILE A 1 183 ? 0.621 17.125 -10.648 1 98.5 183 ILE A CA 1
ATOM 1487 C C . ILE A 1 183 ? 1.443 15.922 -11.117 1 98.5 183 ILE A C 1
ATOM 1489 O O . ILE A 1 183 ? 0.953 15.086 -11.867 1 98.5 183 ILE A O 1
ATOM 1493 N N . TYR A 1 184 ? 2.67 15.773 -10.594 1 98 184 TYR A N 1
ATOM 1494 C CA . TYR A 1 184 ? 3.547 14.68 -11.016 1 98 184 TYR A CA 1
ATOM 1495 C C . TYR A 1 184 ? 3.264 13.414 -10.219 1 98 184 TYR A C 1
ATOM 1497 O O . TYR A 1 184 ? 3.744 12.336 -10.562 1 98 184 TYR A O 1
ATOM 1505 N N . ARG A 1 185 ? 2.457 13.555 -9.133 1 97 185 ARG A N 1
ATOM 1506 C CA . ARG A 1 185 ? 2.072 12.445 -8.258 1 97 185 ARG A CA 1
ATOM 1507 C C . ARG A 1 185 ? 0.64 12.617 -7.762 1 97 185 ARG A C 1
ATOM 1509 O O . ARG A 1 185 ? 0.414 13.133 -6.668 1 97 185 ARG A O 1
ATOM 1516 N N . GLN A 1 186 ? -0.231 12.008 -8.43 1 96.31 186 GLN A N 1
ATOM 1517 C CA . GLN A 1 186 ? -1.633 12.375 -8.258 1 96.31 186 GLN A CA 1
ATOM 1518 C C . GLN A 1 186 ? -2.367 11.359 -7.391 1 96.31 186 GLN A C 1
ATOM 1520 O O . GLN A 1 186 ? -3.525 11.57 -7.023 1 96.31 186 GLN A O 1
ATOM 1525 N N . PHE A 1 187 ? -1.739 10.25 -7.062 1 95.19 187 PHE A N 1
ATOM 1526 C CA . PHE A 1 187 ? -2.225 9.258 -6.113 1 95.19 187 PHE A CA 1
ATOM 1527 C C . PHE A 1 187 ? -3.658 8.852 -6.438 1 95.19 187 PHE A C 1
ATOM 1529 O O . PHE A 1 187 ? -4.516 8.82 -5.551 1 95.19 187 PHE A O 1
ATOM 1536 N N . LYS A 1 188 ? -3.941 8.508 -7.66 1 95.88 188 LYS A N 1
ATOM 1537 C CA . LYS A 1 188 ? -5.309 8.219 -8.078 1 95.88 188 LYS A CA 1
ATOM 1538 C C . LYS A 1 188 ? -5.895 7.059 -7.277 1 95.88 188 LYS A C 1
ATOM 1540 O O . LYS A 1 188 ? -7.008 7.148 -6.762 1 95.88 188 LYS A O 1
ATOM 1545 N N . PRO A 1 189 ? -5.105 5.953 -7.062 1 96.44 189 PRO A N 1
ATOM 1546 C CA . PRO A 1 189 ? -5.676 4.867 -6.266 1 96.44 189 PRO A CA 1
ATOM 1547 C C . PRO A 1 189 ? -5.918 5.266 -4.809 1 96.44 189 PRO A C 1
ATOM 1549 O O . PRO A 1 189 ? -6.953 4.926 -4.238 1 96.44 189 PRO A O 1
ATOM 1552 N N . LEU A 1 190 ? -5.02 5.973 -4.223 1 97.12 190 LEU A N 1
ATOM 1553 C CA . LEU A 1 190 ? -5.188 6.43 -2.85 1 97.12 190 LEU A CA 1
ATOM 1554 C C . LEU A 1 190 ? -6.352 7.41 -2.738 1 97.12 190 LEU A C 1
ATOM 1556 O O . LEU A 1 190 ? -7.117 7.367 -1.774 1 97.12 190 LEU A O 1
ATOM 1560 N N . LEU A 1 191 ? -6.473 8.312 -3.713 1 97.94 191 LEU A N 1
ATOM 1561 C CA . LEU A 1 191 ? -7.598 9.234 -3.732 1 97.94 191 LEU A CA 1
ATOM 1562 C C . LEU A 1 191 ? -8.922 8.484 -3.775 1 97.94 191 LEU A C 1
ATOM 1564 O O . LEU A 1 191 ? -9.852 8.805 -3.029 1 97.94 191 LEU A O 1
ATOM 1568 N N . SER A 1 192 ? -8.977 7.508 -4.66 1 97.31 192 SER A N 1
ATOM 1569 C CA . SER A 1 192 ? -10.195 6.707 -4.766 1 97.31 192 SER A CA 1
ATOM 1570 C C . SER A 1 192 ? -10.531 6.039 -3.438 1 97.31 192 SER A C 1
ATOM 1572 O O . SER A 1 192 ? -11.688 6.023 -3.021 1 97.31 192 SER A O 1
ATOM 1574 N N . TYR A 1 193 ? -9.555 5.496 -2.807 1 97.56 193 TYR A N 1
ATOM 1575 C CA . TYR A 1 193 ? -9.742 4.906 -1.486 1 97.56 193 TYR A CA 1
ATOM 1576 C C . TYR A 1 193 ? -10.281 5.938 -0.5 1 97.56 193 TYR A C 1
ATOM 1578 O O . TYR A 1 193 ? -11.25 5.684 0.21 1 97.56 193 TYR A O 1
ATOM 1586 N N . CYS A 1 194 ? -9.625 7.07 -0.457 1 98.19 194 CYS A N 1
ATOM 1587 C CA . CYS A 1 194 ? -10.008 8.133 0.463 1 98.19 194 CYS A CA 1
ATOM 1588 C C . CYS A 1 194 ? -11.438 8.594 0.204 1 98.19 194 CYS A C 1
ATOM 1590 O O . CYS A 1 194 ? -12.219 8.773 1.143 1 98.19 194 CYS A O 1
ATOM 1592 N N . GLU A 1 195 ? -11.836 8.758 -1 1 97.94 195 GLU A N 1
ATOM 1593 C CA . GLU A 1 195 ? -13.188 9.164 -1.364 1 97.94 195 GLU A CA 1
ATOM 1594 C C . GLU A 1 195 ? -14.219 8.156 -0.866 1 97.94 195 GLU A C 1
ATOM 1596 O O . GLU A 1 195 ? -15.234 8.531 -0.281 1 97.94 195 GLU A O 1
ATOM 1601 N N . SER A 1 196 ? -13.906 6.875 -1.012 1 96.69 196 SER A N 1
ATOM 1602 C CA . SER A 1 196 ? -14.867 5.836 -0.657 1 96.69 196 SER A CA 1
ATOM 1603 C C . SER A 1 196 ? -14.961 5.664 0.855 1 96.69 196 SER A C 1
ATOM 1605 O O . SER A 1 196 ? -15.938 5.113 1.361 1 96.69 196 SER A O 1
ATOM 1607 N N . HIS A 1 197 ? -14 6.148 1.574 1 97.62 197 HIS A N 1
ATOM 1608 C CA . HIS A 1 197 ? -13.953 5.957 3.02 1 97.62 197 HIS A CA 1
ATOM 1609 C C . HIS A 1 197 ? -14.164 7.277 3.756 1 97.62 197 HIS A C 1
ATOM 1611 O O . HIS A 1 197 ? -14.086 7.324 4.988 1 97.62 197 HIS A O 1
ATOM 1617 N N . ASN A 1 198 ? -14.336 8.391 3.008 1 98 198 ASN A N 1
ATOM 1618 C CA . ASN A 1 198 ? -14.523 9.727 3.564 1 98 198 ASN A CA 1
ATOM 1619 C C . ASN A 1 198 ? -13.32 10.164 4.398 1 98 198 ASN A C 1
ATOM 1621 O O . ASN A 1 198 ? -13.477 10.594 5.539 1 98 198 ASN A O 1
ATOM 1625 N N . ILE A 1 199 ? -12.172 9.883 3.91 1 98.75 199 ILE A N 1
ATOM 1626 C CA . ILE A 1 199 ? -10.906 10.352 4.453 1 98.75 199 ILE A CA 1
ATOM 1627 C C . ILE A 1 199 ? -10.344 11.461 3.572 1 98.75 199 ILE A C 1
ATOM 1629 O O . ILE A 1 199 ? -10.258 11.312 2.352 1 98.75 199 ILE A O 1
ATOM 1633 N N . TYR A 1 200 ? -10 12.594 4.121 1 98.88 200 TYR A N 1
ATOM 1634 C CA . TYR A 1 200 ? -9.391 13.656 3.326 1 98.88 200 TYR A CA 1
ATOM 1635 C C . TYR A 1 200 ? -7.965 13.281 2.932 1 98.88 200 TYR A C 1
ATOM 1637 O O . TYR A 1 200 ? -7.219 12.711 3.732 1 98.88 200 TYR A O 1
ATOM 1645 N N . LEU A 1 201 ? -7.641 13.562 1.73 1 98.75 201 LEU A N 1
ATOM 1646 C CA . LEU A 1 201 ? -6.262 13.461 1.273 1 98.75 201 LEU A CA 1
ATOM 1647 C C . LEU A 1 201 ? -5.578 14.828 1.298 1 98.75 201 LEU A C 1
ATOM 1649 O O . LEU A 1 201 ? -5.781 15.641 0.397 1 98.75 201 LEU A O 1
ATOM 1653 N N . MET A 1 202 ? -4.781 15.047 2.326 1 98.88 202 MET A N 1
ATOM 1654 C CA . MET A 1 202 ? -4.09 16.328 2.498 1 98.88 202 MET A CA 1
ATOM 1655 C C . MET A 1 202 ? -2.771 16.328 1.73 1 98.88 202 MET A C 1
ATOM 1657 O O . MET A 1 202 ? -1.895 15.508 1.98 1 98.88 202 MET A O 1
ATOM 1661 N N . ALA A 1 203 ? -2.701 17.25 0.795 1 98.62 203 ALA A N 1
ATOM 1662 C CA . ALA A 1 203 ? -1.577 17.297 -0.138 1 98.62 203 ALA A CA 1
ATOM 1663 C C . ALA A 1 203 ? -0.555 18.344 0.281 1 98.62 203 ALA A C 1
ATOM 1665 O O . ALA A 1 203 ? -0.896 19.516 0.453 1 98.62 203 ALA A O 1
ATOM 1666 N N . HIS A 1 204 ? 0.652 17.875 0.482 1 97.88 204 HIS A N 1
ATOM 1667 C CA . HIS A 1 204 ? 1.778 18.797 0.564 1 97.88 204 HIS A CA 1
ATOM 1668 C C . HIS A 1 204 ? 2.645 18.719 -0.69 1 97.88 204 HIS A C 1
ATOM 1670 O O . HIS A 1 204 ? 2.41 17.875 -1.561 1 97.88 204 HIS A O 1
ATOM 1676 N N . THR A 1 205 ? 3.52 19.688 -0.864 1 97.62 205 THR A N 1
ATOM 1677 C CA . THR A 1 205 ? 4.371 19.781 -2.043 1 97.62 205 THR A CA 1
ATOM 1678 C C . THR A 1 205 ? 3.533 19.969 -3.305 1 97.62 205 THR A C 1
ATOM 1680 O O . THR A 1 205 ? 3.861 19.422 -4.359 1 97.62 205 THR A O 1
ATOM 1683 N N . THR A 1 206 ? 2.494 20.719 -3.176 1 97.81 206 THR A N 1
ATOM 1684 C CA . THR A 1 206 ? 1.503 20.859 -4.238 1 97.81 206 THR A CA 1
ATOM 1685 C C . THR A 1 206 ? 2.086 21.609 -5.426 1 97.81 206 THR A C 1
ATOM 1687 O O . THR A 1 206 ? 1.631 21.453 -6.559 1 97.81 206 THR A O 1
ATOM 1690 N N . ILE A 1 207 ? 3.041 22.453 -5.207 1 97.12 207 ILE A N 1
ATOM 1691 C CA . ILE A 1 207 ? 3.641 23.234 -6.285 1 97.12 207 ILE A CA 1
ATOM 1692 C C . ILE A 1 207 ? 5.059 22.734 -6.551 1 97.12 207 ILE A C 1
ATOM 1694 O O . ILE A 1 207 ? 5.863 23.438 -7.168 1 97.12 207 ILE A O 1
ATOM 1698 N N . GLY A 1 208 ? 5.34 21.609 -6.02 1 94.75 208 GLY A N 1
ATOM 1699 C CA . GLY A 1 208 ? 6.691 21.078 -6.086 1 94.75 208 GLY A CA 1
ATOM 1700 C C . GLY A 1 208 ? 7.59 21.594 -4.98 1 94.75 208 GLY A C 1
ATOM 1701 O O . GLY A 1 208 ? 7.121 21.906 -3.885 1 94.75 208 GLY A O 1
ATOM 1702 N N . HIS A 1 209 ? 8.875 21.484 -5.07 1 91.06 209 HIS A N 1
ATOM 1703 C CA . HIS A 1 209 ? 9.898 22 -4.164 1 91.06 209 HIS A CA 1
ATOM 1704 C C . HIS A 1 209 ? 11.023 22.688 -4.934 1 91.06 209 HIS A C 1
ATOM 1706 O O . HIS A 1 209 ? 12.156 22.203 -4.945 1 91.06 209 HIS A O 1
ATOM 1712 N N . PRO A 1 210 ? 10.547 23.906 -5.461 1 87.25 210 PRO A N 1
ATOM 1713 C CA . PRO A 1 210 ? 11.594 24.594 -6.215 1 87.25 210 PRO A CA 1
ATOM 1714 C C . PRO A 1 210 ? 12.859 24.828 -5.383 1 87.25 210 PRO A C 1
ATOM 1716 O O . PRO A 1 210 ? 12.766 25.125 -4.191 1 87.25 210 PRO A O 1
ATOM 1719 N N . PRO A 1 211 ? 14.031 24.547 -5.918 1 89.69 211 PRO A N 1
ATOM 1720 C CA . PRO A 1 211 ? 14.289 24.422 -7.355 1 89.69 211 PRO A CA 1
ATOM 1721 C C . PRO A 1 211 ? 14.406 22.969 -7.805 1 89.69 211 PRO A C 1
ATOM 1723 O O . PRO A 1 211 ? 14.953 22.688 -8.875 1 89.69 211 PRO A O 1
ATOM 1726 N N . LEU A 1 212 ? 13.953 22.078 -6.973 1 93.31 212 LEU A N 1
ATOM 1727 C CA . LEU A 1 212 ? 14.086 20.688 -7.367 1 93.31 212 LEU A CA 1
ATOM 1728 C C . LEU A 1 212 ? 13.367 20.422 -8.688 1 93.31 212 LEU A C 1
ATOM 1730 O O . LEU A 1 212 ? 12.281 20.953 -8.93 1 93.31 212 LEU A O 1
ATOM 1734 N N . LYS A 1 213 ? 14.031 19.594 -9.5 1 95.62 213 LYS A N 1
ATOM 1735 C CA . LYS A 1 213 ? 13.477 19.25 -10.805 1 95.62 213 LYS A CA 1
ATOM 1736 C C . LYS A 1 213 ? 12.617 18 -10.727 1 95.62 213 LYS A C 1
ATOM 1738 O O . LYS A 1 213 ? 12.867 17.109 -9.898 1 95.62 213 LYS A O 1
ATOM 1743 N N . GLY A 1 214 ? 11.586 17.922 -11.594 1 95.62 214 GLY A N 1
ATOM 1744 C CA . GLY A 1 214 ? 10.711 16.766 -11.695 1 95.62 214 GLY A CA 1
ATOM 1745 C C . GLY A 1 214 ? 11.156 15.773 -12.75 1 95.62 214 GLY A C 1
ATOM 1746 O O . GLY A 1 214 ? 12.328 15.766 -13.148 1 95.62 214 GLY A O 1
ATOM 1747 N N . PRO A 1 215 ? 10.227 14.906 -13.156 1 95.25 215 PRO A N 1
ATOM 1748 C CA . PRO A 1 215 ? 10.57 13.812 -14.07 1 95.25 215 PRO A CA 1
ATOM 1749 C C . PRO A 1 215 ? 10.852 14.289 -15.492 1 95.25 215 PRO A C 1
ATOM 1751 O O . PRO A 1 215 ? 11.43 13.547 -16.297 1 95.25 215 PRO A O 1
ATOM 1754 N N . PHE A 1 216 ? 10.539 15.555 -15.766 1 96.25 216 PHE A N 1
ATOM 1755 C CA . PHE A 1 216 ? 10.719 16.062 -17.125 1 96.25 216 PHE A CA 1
ATOM 1756 C C . PHE A 1 216 ? 11.859 17.078 -17.188 1 96.25 216 PHE A C 1
ATOM 1758 O O . PHE A 1 216 ? 11.984 17.828 -18.156 1 96.25 216 PHE A O 1
ATOM 1765 N N . GLY A 1 217 ? 12.586 17.172 -16.156 1 95.81 217 GLY A N 1
ATOM 1766 C CA . GLY A 1 217 ? 13.82 17.938 -16.188 1 95.81 217 GLY A CA 1
ATOM 1767 C C . GLY A 1 217 ? 13.625 19.391 -15.789 1 95.81 217 GLY A C 1
ATOM 1768 O O . GLY A 1 217 ? 14.562 20.188 -15.852 1 95.81 217 GLY A O 1
ATOM 1769 N N . THR A 1 218 ? 12.484 19.75 -15.305 1 96.44 218 THR A N 1
ATOM 1770 C CA . THR A 1 218 ? 12.188 21.094 -14.82 1 96.44 218 THR A CA 1
ATOM 1771 C C . THR A 1 218 ? 11.492 21.031 -13.469 1 96.44 218 THR A C 1
ATOM 1773 O O . THR A 1 218 ? 11.031 19.969 -13.039 1 96.44 218 THR A O 1
ATOM 1776 N N . SER A 1 219 ? 11.555 22.203 -12.836 1 97.38 219 SER A N 1
ATOM 1777 C CA . SER A 1 219 ? 10.656 22.312 -11.688 1 97.38 219 SER A CA 1
ATOM 1778 C C . SER A 1 219 ? 9.195 22.234 -12.117 1 97.38 219 SER A C 1
ATOM 1780 O O . SER A 1 219 ? 8.883 22.453 -13.289 1 97.38 219 SER A O 1
ATOM 1782 N N . LEU A 1 220 ? 8.352 21.922 -11.188 1 98.19 220 LEU A N 1
ATOM 1783 C CA . LEU A 1 220 ? 6.934 21.828 -11.508 1 98.19 220 LEU A CA 1
ATOM 1784 C C . LEU A 1 220 ? 6.398 23.141 -12.039 1 98.19 220 LEU A C 1
ATOM 1786 O O . LEU A 1 220 ? 5.629 23.156 -13.008 1 98.19 220 LEU A O 1
ATOM 1790 N N . LEU A 1 221 ? 6.809 24.297 -11.461 1 98 221 LEU A N 1
ATOM 1791 C CA . LEU A 1 221 ? 6.324 25.609 -11.828 1 98 221 LEU A CA 1
ATOM 1792 C C . LEU A 1 221 ? 6.824 26.016 -13.219 1 98 221 LEU A C 1
ATOM 1794 O O . LEU A 1 221 ? 6.246 26.891 -13.867 1 98 221 LEU A O 1
ATOM 1798 N N . GLU A 1 222 ? 7.895 25.312 -13.68 1 98.19 222 GLU A N 1
ATOM 1799 C CA . GLU A 1 222 ? 8.484 25.625 -14.977 1 98.19 222 GLU A CA 1
ATOM 1800 C C . GLU A 1 222 ? 8.148 24.562 -16.016 1 98.19 222 GLU A C 1
ATOM 1802 O O . GLU A 1 222 ? 8.664 24.594 -17.141 1 98.19 222 GLU A O 1
ATOM 1807 N N . ASP A 1 223 ? 7.332 23.594 -15.68 1 98.56 223 ASP A N 1
ATOM 1808 C CA . ASP A 1 223 ? 6.906 22.578 -16.625 1 98.56 223 ASP A CA 1
ATOM 1809 C C . ASP A 1 223 ? 6.223 23.203 -17.844 1 98.56 223 ASP A C 1
ATOM 1811 O O . ASP A 1 223 ? 5.332 24.047 -17.688 1 98.56 223 ASP A O 1
ATOM 1815 N N . PRO A 1 224 ? 6.559 22.797 -19.031 1 98.62 224 PRO A N 1
ATOM 1816 C CA . PRO A 1 224 ? 6.012 23.453 -20.219 1 98.62 224 PRO A CA 1
ATOM 1817 C C . PRO A 1 224 ? 4.492 23.328 -20.312 1 98.62 224 PRO A C 1
ATOM 1819 O O . PRO A 1 224 ? 3.82 24.266 -20.75 1 98.62 224 PRO A O 1
ATOM 1822 N N . VAL A 1 225 ? 3.971 22.188 -19.922 1 98.81 225 VAL A N 1
ATOM 1823 C CA . VAL A 1 225 ? 2.527 21.984 -19.984 1 98.81 225 VAL A CA 1
ATOM 1824 C C . VAL A 1 225 ? 1.847 22.875 -18.938 1 98.81 225 VAL A C 1
ATOM 1826 O O . VAL A 1 225 ? 0.826 23.5 -19.219 1 98.81 225 VAL A O 1
ATOM 1829 N N . VAL A 1 226 ? 2.381 22.938 -17.719 1 98.88 226 VAL A N 1
ATOM 1830 C CA . VAL A 1 226 ? 1.841 23.797 -16.656 1 98.88 226 VAL A CA 1
ATOM 1831 C C . VAL A 1 226 ? 1.872 25.25 -17.109 1 98.88 226 VAL A C 1
ATOM 1833 O O . VAL A 1 226 ? 0.88 25.969 -16.953 1 98.88 226 VAL A O 1
ATOM 1836 N N . LYS A 1 227 ? 2.949 25.672 -17.656 1 98.75 227 LYS A N 1
ATOM 1837 C CA . LYS A 1 227 ? 3.096 27.047 -18.141 1 98.75 227 LYS A CA 1
ATOM 1838 C C . LYS A 1 227 ? 2.1 27.359 -19.25 1 98.75 227 LYS A C 1
ATOM 1840 O O . LYS A 1 227 ? 1.559 28.453 -19.328 1 98.75 227 LYS A O 1
ATOM 1845 N N . GLN A 1 228 ? 1.965 26.422 -20.125 1 98.81 228 GLN A N 1
ATOM 1846 C CA . GLN A 1 228 ? 1.007 26.609 -21.203 1 98.81 228 GLN A CA 1
ATOM 1847 C C . GLN A 1 228 ? -0.406 26.797 -20.672 1 98.81 228 GLN A C 1
ATOM 1849 O O . GLN A 1 228 ? -1.114 27.719 -21.078 1 98.81 228 GLN A O 1
ATOM 1854 N N . VAL A 1 229 ? -0.817 25.922 -19.766 1 98.88 229 VAL A N 1
ATOM 1855 C CA . VAL A 1 229 ? -2.148 26.016 -19.172 1 98.88 229 VAL A CA 1
ATOM 1856 C C . VAL A 1 229 ? -2.277 27.328 -18.391 1 98.88 229 VAL A C 1
ATOM 1858 O O . VAL A 1 229 ? -3.328 27.969 -18.438 1 98.88 229 VAL A O 1
ATOM 1861 N N . ALA A 1 230 ? -1.218 27.734 -17.703 1 98.81 230 ALA A N 1
ATOM 1862 C CA . ALA A 1 230 ? -1.192 29 -16.984 1 98.81 230 ALA A CA 1
ATOM 1863 C C . ALA A 1 230 ? -1.438 30.188 -17.922 1 98.81 230 ALA A C 1
ATOM 1865 O O . ALA A 1 230 ? -2.246 31.062 -17.625 1 98.81 230 ALA A O 1
ATOM 1866 N N . SER A 1 231 ? -0.785 30.125 -19.047 1 98.69 231 SER A N 1
ATOM 1867 C CA . SER A 1 231 ? -0.943 31.172 -20.047 1 98.69 231 SER A CA 1
ATOM 1868 C C . SER A 1 231 ? -2.371 31.219 -20.578 1 98.69 231 SER A C 1
ATOM 1870 O O . SER A 1 231 ? -2.969 32.281 -20.688 1 98.69 231 SER A O 1
ATOM 1872 N N . GLU A 1 232 ? -2.889 30.109 -20.844 1 98.5 232 GLU A N 1
ATOM 1873 C CA . GLU A 1 232 ? -4.242 30.016 -21.375 1 98.5 232 GLU A CA 1
ATOM 1874 C C . GLU A 1 232 ? -5.273 30.531 -20.375 1 98.5 232 GLU A C 1
ATOM 1876 O O . GLU A 1 232 ? -6.258 31.156 -20.766 1 98.5 232 GLU A O 1
ATOM 1881 N N . ALA A 1 233 ? -5.027 30.297 -19.156 1 98.12 233 ALA A N 1
ATOM 1882 C CA . ALA A 1 233 ? -5.98 30.641 -18.094 1 98.12 233 ALA A CA 1
ATOM 1883 C C . ALA A 1 233 ? -5.691 32.031 -17.531 1 98.12 233 ALA A C 1
ATOM 1885 O O . ALA A 1 233 ? -6.465 32.562 -16.734 1 98.12 233 ALA A O 1
ATOM 1886 N N . LYS A 1 234 ? -4.547 32.625 -17.906 1 98.19 234 LYS A N 1
ATOM 1887 C CA . LYS A 1 234 ? -4.086 33.906 -17.375 1 98.19 234 LYS A CA 1
ATOM 1888 C C . LYS A 1 234 ? -3.906 33.844 -15.867 1 98.19 234 LYS A C 1
ATOM 1890 O O . LYS A 1 234 ? -4.406 34.688 -15.141 1 98.19 234 LYS A O 1
ATOM 1895 N N . LYS A 1 235 ? -3.346 32.812 -15.406 1 98.69 235 LYS A N 1
ATOM 1896 C CA . LYS A 1 235 ? -3.02 32.562 -14 1 98.69 235 LYS A CA 1
ATOM 1897 C C . LYS A 1 2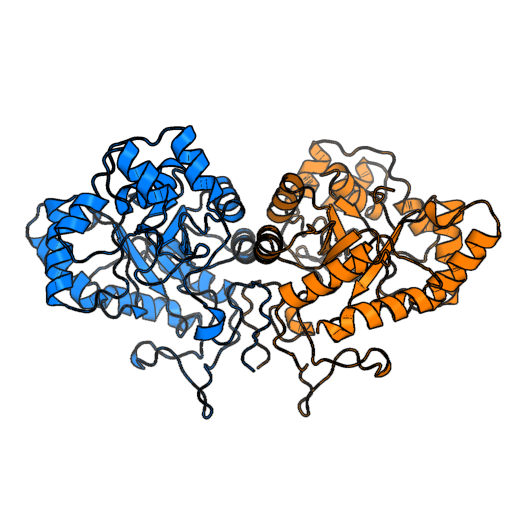35 ? -1.556 32.156 -13.836 1 98.69 235 LYS A C 1
ATOM 1899 O O . LYS A 1 235 ? -0.856 31.922 -14.828 1 98.69 235 LYS A O 1
ATOM 1904 N N . THR A 1 236 ? -1.064 32.156 -12.648 1 98.38 236 THR A N 1
ATOM 1905 C CA . THR A 1 236 ? 0.303 31.719 -12.391 1 98.38 236 THR A CA 1
ATOM 1906 C C . THR A 1 236 ? 0.399 30.188 -12.422 1 98.38 236 THR A C 1
ATOM 1908 O O . THR A 1 236 ? -0.603 29.5 -12.234 1 98.38 236 THR A O 1
ATOM 1911 N N . SER A 1 237 ? 1.605 29.688 -12.617 1 98.56 237 SER A N 1
ATOM 1912 C CA . SER A 1 237 ? 1.835 28.25 -12.562 1 98.56 237 SER A CA 1
ATOM 1913 C C . SER A 1 237 ? 1.438 27.672 -11.203 1 98.56 237 SER A C 1
ATOM 1915 O O . SER A 1 237 ? 0.888 26.578 -11.125 1 98.56 237 SER A O 1
ATOM 1917 N N . ALA A 1 238 ? 1.685 28.438 -10.156 1 98.56 238 ALA A N 1
ATOM 1918 C CA . ALA A 1 238 ? 1.321 27.984 -8.812 1 98.56 238 ALA A CA 1
ATOM 1919 C C . ALA A 1 238 ? -0.19 27.828 -8.68 1 98.56 238 ALA A C 1
ATOM 1921 O O . ALA A 1 238 ? -0.671 26.828 -8.141 1 98.56 238 ALA A O 1
ATOM 1922 N N . GLN A 1 239 ? -0.894 28.781 -9.188 1 98.81 239 GLN A N 1
ATOM 1923 C CA . GLN A 1 239 ? -2.352 28.719 -9.141 1 98.81 239 GLN A CA 1
ATOM 1924 C C . GLN A 1 239 ? -2.873 27.516 -9.922 1 98.81 239 GLN A C 1
ATOM 1926 O O . GLN A 1 239 ? -3.832 26.859 -9.508 1 98.81 239 GLN A O 1
ATOM 1931 N N . ILE A 1 240 ? -2.236 27.203 -11.055 1 98.88 240 ILE A N 1
ATOM 1932 C CA . ILE A 1 240 ? -2.646 26.078 -11.875 1 98.88 240 ILE A CA 1
ATOM 1933 C C . ILE A 1 240 ? -2.436 24.766 -11.102 1 98.88 240 ILE A C 1
ATOM 1935 O O . ILE A 1 240 ? -3.312 23.906 -11.086 1 98.88 240 ILE A O 1
ATOM 1939 N N . CYS A 1 241 ? -1.324 24.656 -10.453 1 98.81 241 CYS A N 1
ATOM 1940 C CA . CYS A 1 241 ? -1.019 23.469 -9.672 1 98.81 241 CYS A CA 1
ATOM 1941 C C . CYS A 1 241 ? -2.049 23.266 -8.562 1 98.81 241 CYS A C 1
ATOM 1943 O O . CYS A 1 241 ? -2.551 22.156 -8.375 1 98.81 241 CYS A O 1
ATOM 1945 N N . LEU A 1 242 ? -2.379 24.312 -7.863 1 98.81 242 LEU A N 1
ATOM 1946 C CA . LEU A 1 242 ? -3.336 24.234 -6.762 1 98.81 242 LEU A CA 1
ATOM 1947 C C . LEU A 1 242 ? -4.742 23.953 -7.285 1 98.81 242 LEU A C 1
ATOM 1949 O O . LEU A 1 242 ? -5.441 23.078 -6.758 1 98.81 242 LEU A O 1
ATOM 1953 N N . LYS A 1 243 ? -5.137 24.656 -8.312 1 98.88 243 LYS A N 1
ATOM 1954 C CA . LYS A 1 243 ? -6.488 24.531 -8.852 1 98.88 243 LYS A CA 1
ATOM 1955 C C . LYS A 1 243 ? -6.727 23.125 -9.414 1 98.88 243 LYS A C 1
ATOM 1957 O O . LYS A 1 243 ? -7.832 22.594 -9.305 1 98.88 243 LYS A O 1
ATOM 1962 N N . PHE A 1 244 ? -5.738 22.531 -10.078 1 98.88 244 PHE A N 1
ATOM 1963 C CA . PHE A 1 244 ? -5.84 21.172 -10.609 1 98.88 244 PHE A CA 1
ATOM 1964 C C . PHE A 1 244 ? -6.309 20.203 -9.531 1 98.88 244 PHE A C 1
ATOM 1966 O O . PHE A 1 244 ? -7.289 19.484 -9.727 1 98.88 244 PHE A O 1
ATOM 1973 N N . LEU A 1 245 ? -5.652 20.25 -8.367 1 98.69 245 LEU A N 1
ATOM 1974 C CA . LEU A 1 245 ? -5.992 19.344 -7.277 1 98.69 245 LEU A CA 1
ATOM 1975 C C . LEU A 1 245 ? -7.34 19.703 -6.668 1 98.69 245 LEU A C 1
ATOM 1977 O O . LEU A 1 245 ? -8.164 18.828 -6.41 1 98.69 245 LEU A O 1
ATOM 1981 N N . GLN A 1 246 ? -7.527 21.016 -6.461 1 98.5 246 GLN A N 1
ATOM 1982 C CA . GLN A 1 246 ? -8.773 21.484 -5.871 1 98.5 246 GLN A CA 1
ATOM 1983 C C . GLN A 1 246 ? -9.977 21.031 -6.699 1 98.5 246 GLN A C 1
ATOM 1985 O O . GLN A 1 246 ? -11.016 20.656 -6.145 1 98.5 246 GLN A O 1
ATOM 1990 N N . GLN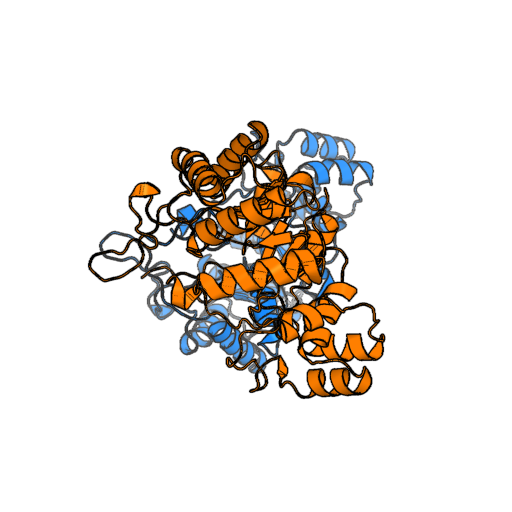 A 1 247 ? -9.852 21.125 -7.973 1 98.56 247 GLN A N 1
ATOM 1991 C CA . GLN A 1 247 ? -10.945 20.797 -8.891 1 98.56 247 GLN A CA 1
ATOM 1992 C C . GLN A 1 247 ? -11.086 19.297 -9.078 1 98.56 247 GLN A C 1
ATOM 1994 O O . GLN A 1 247 ? -12.18 18.781 -9.312 1 98.56 247 GLN A O 1
ATOM 1999 N N . LYS A 1 248 ? -10.062 18.578 -8.953 1 98.12 248 LYS A N 1
ATOM 2000 C CA . LYS A 1 248 ? -10.055 17.141 -9.156 1 98.12 248 LYS A CA 1
ATOM 2001 C C . LYS A 1 248 ? -10.938 16.422 -8.133 1 98.12 248 LYS A C 1
ATOM 2003 O O . LYS A 1 248 ? -11.633 15.469 -8.461 1 98.12 248 LYS A O 1
ATOM 2008 N N . SER A 1 249 ? -10.859 16.906 -6.906 1 98.25 249 SER A N 1
ATOM 2009 C CA . SER A 1 249 ? -11.664 16.25 -5.879 1 98.25 249 SER A CA 1
ATOM 2010 C C . SER A 1 249 ? -11.883 17.172 -4.684 1 98.25 249 SER A C 1
ATOM 2012 O O . SER A 1 249 ? -10.977 17.891 -4.258 1 98.25 249 SER A O 1
ATOM 2014 N N . LYS A 1 250 ? -13.078 17.078 -4.09 1 97.31 250 LYS A N 1
ATOM 2015 C CA . LYS A 1 250 ? -13.398 17.812 -2.877 1 97.31 250 LYS A CA 1
ATOM 2016 C C . LYS A 1 250 ? -12.68 17.234 -1.665 1 97.31 250 LYS A C 1
ATOM 2018 O O . LYS A 1 250 ? -12.633 17.844 -0.602 1 97.31 250 LYS A O 1
ATOM 2023 N N . MET A 1 251 ? -12.078 16.016 -1.879 1 97.81 251 MET A N 1
ATOM 2024 C CA . MET A 1 251 ? -11.422 15.352 -0.763 1 97.81 251 MET A CA 1
ATOM 2025 C C . MET A 1 251 ? -9.984 15.828 -0.61 1 97.81 251 MET A C 1
ATOM 2027 O O . MET A 1 251 ? -9.336 15.562 0.406 1 97.81 251 MET A O 1
ATOM 2031 N N . TYR A 1 252 ? -9.508 16.547 -1.571 1 98.25 252 TYR A N 1
ATOM 2032 C CA . TYR A 1 252 ? -8.172 17.094 -1.442 1 98.25 252 TYR A CA 1
ATOM 2033 C C . TYR A 1 252 ? -8.164 18.297 -0.498 1 98.25 252 TYR A C 1
ATOM 2035 O O . TYR A 1 252 ? -9.062 19.141 -0.548 1 98.25 252 TYR A O 1
ATOM 2043 N N . ILE A 1 253 ? -7.242 18.297 0.383 1 98.75 253 ILE A N 1
ATOM 2044 C CA . ILE A 1 253 ? -6.867 19.469 1.163 1 98.75 253 ILE A CA 1
ATOM 2045 C C . ILE A 1 253 ? -5.473 19.938 0.753 1 98.75 253 ILE A C 1
ATOM 2047 O O . ILE A 1 253 ? -4.523 19.156 0.741 1 98.75 253 ILE A O 1
ATOM 2051 N N . LEU A 1 254 ? -5.375 21.172 0.323 1 98.75 254 LEU A N 1
ATOM 2052 C CA . LEU A 1 254 ? -4.105 21.703 -0.155 1 98.75 254 LEU A CA 1
ATOM 2053 C C . LEU A 1 254 ? -3.457 22.594 0.903 1 98.75 254 LEU A C 1
ATOM 2055 O O . LEU A 1 254 ? -4.133 23.406 1.538 1 98.75 254 LEU A O 1
ATOM 2059 N N . ILE A 1 255 ? -2.135 22.422 1.106 1 98.62 255 ILE A N 1
ATOM 2060 C CA . ILE A 1 255 ? -1.462 23.219 2.125 1 98.62 255 ILE A CA 1
ATOM 2061 C C . ILE A 1 255 ? -0.179 23.812 1.549 1 98.62 255 ILE A C 1
ATOM 2063 O O . ILE A 1 255 ? 0.918 23.531 2.027 1 98.62 255 ILE A O 1
ATOM 2067 N N . PRO A 1 256 ? -0.339 24.719 0.533 1 97.62 256 PRO A N 1
ATOM 2068 C CA . PRO A 1 256 ? 0.861 25.391 0.033 1 97.62 256 PRO A CA 1
ATOM 2069 C C . PRO A 1 256 ? 1.552 26.234 1.101 1 97.62 256 PRO A C 1
ATOM 2071 O O . PRO A 1 256 ? 0.908 26.672 2.055 1 97.62 256 PRO A O 1
ATOM 2074 N N . MET A 1 257 ? 2.811 26.375 0.94 1 95.75 257 MET A N 1
ATOM 2075 C CA . MET A 1 257 ? 3.594 27.188 1.857 1 95.75 257 MET A CA 1
ATOM 2076 C C . MET A 1 257 ? 4.266 28.344 1.116 1 95.75 257 MET A C 1
ATOM 2078 O O . MET A 1 257 ? 4.844 28.141 0.047 1 95.75 257 MET A O 1
ATOM 2082 N N . SER A 1 258 ? 4.098 29.562 1.627 1 95.44 258 SER A N 1
ATOM 2083 C CA . SER A 1 258 ? 4.859 30.75 1.22 1 95.44 258 SER A CA 1
ATOM 2084 C C . SER A 1 258 ? 4.91 31.781 2.336 1 95.44 258 SER A C 1
ATOM 2086 O O . SER A 1 258 ? 3.943 31.953 3.082 1 95.44 258 SER A O 1
ATOM 2088 N N . MET A 1 259 ? 6.02 32.438 2.457 1 95.94 259 MET A N 1
ATOM 2089 C CA . MET A 1 259 ? 6.098 33.562 3.398 1 95.94 259 MET A CA 1
ATOM 2090 C C . MET A 1 259 ? 6.074 34.906 2.666 1 95.94 259 MET A C 1
ATOM 2092 O O . MET A 1 259 ? 6.117 35.969 3.295 1 95.94 259 MET A O 1
ATOM 2096 N N . ASN A 1 260 ? 5.938 34.812 1.358 1 96.06 260 ASN A N 1
ATOM 2097 C CA . ASN A 1 260 ? 5.82 36 0.524 1 96.06 260 ASN A CA 1
ATOM 2098 C C . ASN A 1 260 ? 4.367 36.438 0.361 1 96.06 260 ASN A C 1
ATOM 2100 O O . ASN A 1 260 ? 3.545 35.656 -0.154 1 96.06 260 ASN A O 1
ATOM 2104 N N . PRO A 1 261 ? 4.059 37.688 0.808 1 97.44 261 PRO A N 1
ATOM 2105 C CA . PRO A 1 261 ? 2.662 38.125 0.775 1 97.44 261 PRO A CA 1
ATOM 2106 C C . PRO A 1 261 ? 2.045 38.031 -0.619 1 97.44 261 PRO A C 1
ATOM 2108 O O . PRO A 1 261 ? 0.867 37.688 -0.755 1 97.44 261 PRO A O 1
ATOM 2111 N N . LYS A 1 262 ? 2.826 38.375 -1.653 1 97.88 262 LYS A N 1
ATOM 2112 C CA . LYS A 1 262 ? 2.311 38.281 -3.018 1 97.88 262 LYS A CA 1
ATOM 2113 C C . LYS A 1 262 ? 1.921 36.844 -3.377 1 97.88 262 LYS A C 1
ATOM 2115 O O . LYS A 1 262 ? 0.862 36.625 -3.965 1 97.88 262 LYS A O 1
ATOM 2120 N N . ASN A 1 263 ? 2.777 35.938 -3.051 1 97.38 263 ASN A N 1
ATOM 2121 C CA . ASN A 1 263 ? 2.5 34.531 -3.307 1 97.38 263 ASN A CA 1
ATOM 2122 C C . ASN A 1 263 ? 1.313 34.031 -2.482 1 97.38 263 ASN A C 1
ATOM 2124 O O . ASN A 1 263 ? 0.479 33.281 -2.982 1 97.38 263 ASN A O 1
ATOM 2128 N N . ILE A 1 264 ? 1.253 34.438 -1.232 1 98.06 264 ILE A N 1
ATOM 2129 C CA . ILE A 1 264 ? 0.162 34.031 -0.35 1 98.06 264 ILE A CA 1
ATOM 2130 C C . ILE A 1 264 ? -1.174 34.469 -0.957 1 98.06 264 ILE A C 1
ATOM 2132 O O . ILE A 1 264 ? -2.092 33.625 -1.081 1 98.06 264 ILE A O 1
ATOM 2136 N N . LYS A 1 265 ? -1.256 35.719 -1.312 1 98 265 LYS A N 1
ATOM 2137 C CA . LYS A 1 265 ? -2.482 36.219 -1.904 1 98 265 LYS A CA 1
ATOM 2138 C C . LYS A 1 265 ? -2.842 35.469 -3.182 1 98 265 LYS A C 1
ATOM 2140 O O . LYS A 1 265 ? -3.979 35.031 -3.35 1 98 265 LYS A O 1
ATOM 2145 N N . SER A 1 266 ? -1.875 35.312 -4.02 1 97.69 266 SER A N 1
ATOM 2146 C CA . SER A 1 266 ? -2.078 34.625 -5.293 1 97.69 266 SER A CA 1
ATOM 2147 C C . SER A 1 266 ? -2.562 33.219 -5.082 1 97.69 266 SER A C 1
ATOM 2149 O O . SER A 1 266 ? -3.48 32.75 -5.766 1 97.69 266 SER A O 1
ATOM 2151 N N . ASN A 1 267 ? -1.996 32.469 -4.156 1 97.25 267 ASN A N 1
ATOM 2152 C CA . ASN A 1 267 ? -2.35 31.094 -3.863 1 97.25 267 ASN A CA 1
ATOM 2153 C C . ASN A 1 267 ? -3.799 30.969 -3.398 1 97.25 267 ASN A C 1
ATOM 2155 O O . ASN A 1 267 ? -4.445 29.953 -3.631 1 97.25 267 ASN A O 1
ATOM 2159 N N . TYR A 1 268 ? -4.289 31.984 -2.803 1 96.69 268 TYR A N 1
ATOM 2160 C CA . TYR A 1 268 ? -5.617 31.906 -2.201 1 96.69 268 TYR A CA 1
ATOM 2161 C C . TYR A 1 268 ? -6.68 32.438 -3.145 1 96.69 268 TYR A C 1
ATOM 2163 O O . TYR A 1 268 ? -7.875 32.344 -2.875 1 96.69 268 TYR A O 1
ATOM 2171 N N . GLU A 1 269 ? -6.258 33 -4.266 1 97.31 269 GLU A N 1
ATOM 2172 C CA . GLU A 1 269 ? -7.176 33.469 -5.301 1 97.31 269 GLU A CA 1
ATOM 2173 C C . GLU A 1 269 ? -7.41 32.375 -6.359 1 97.31 269 GLU A C 1
ATOM 2175 O O . GLU A 1 269 ? -6.879 32.469 -7.469 1 97.31 269 GLU A O 1
ATOM 2180 N N . LEU A 1 270 ? -8.297 31.469 -5.996 1 97.81 270 LEU A N 1
ATOM 2181 C CA . LEU A 1 270 ? -8.508 30.312 -6.863 1 97.81 270 LEU A CA 1
ATOM 2182 C C . LEU A 1 270 ? -9.938 30.297 -7.395 1 97.81 270 LEU A C 1
ATOM 2184 O O . LEU A 1 270 ? -10.492 29.219 -7.664 1 97.81 270 LEU A O 1
ATOM 2188 N N . ASP A 1 271 ? -10.562 31.422 -7.488 1 97.25 271 ASP A N 1
ATOM 2189 C CA . ASP A 1 271 ? -11.93 31.5 -7.992 1 97.25 271 ASP A CA 1
ATOM 2190 C C . ASP A 1 271 ? -11.953 31.469 -9.516 1 97.25 271 ASP A C 1
ATOM 2192 O O . ASP A 1 271 ? -12.32 32.469 -10.156 1 97.25 271 ASP A O 1
ATOM 2196 N N . PHE A 1 272 ? -11.539 30.422 -10.117 1 98.31 272 PHE A N 1
ATOM 2197 C CA . PHE A 1 272 ? -11.594 30.109 -11.539 1 98.31 272 PHE A CA 1
ATOM 2198 C C . PHE A 1 272 ? -11.75 28.609 -11.766 1 98.31 272 PHE A C 1
ATOM 2200 O O . PHE A 1 272 ? -11.781 27.844 -10.812 1 98.31 272 PHE A O 1
ATOM 2207 N N . THR A 1 273 ? -12 28.234 -13.031 1 98.62 273 THR A N 1
ATOM 2208 C CA . THR A 1 273 ? -12.18 26.828 -13.383 1 98.62 273 THR A CA 1
ATOM 2209 C C . THR A 1 273 ? -11.297 26.453 -14.562 1 98.62 273 THR A C 1
ATOM 2211 O O . THR A 1 273 ? -11.164 27.219 -15.523 1 98.62 273 THR A O 1
ATOM 2214 N N . LEU A 1 274 ? -10.625 25.312 -14.375 1 98.88 274 LEU A N 1
ATOM 2215 C CA . LEU A 1 274 ? -9.922 24.719 -15.508 1 98.88 274 LEU A CA 1
ATOM 2216 C C . LEU A 1 274 ? -10.891 23.938 -16.406 1 98.88 274 LEU A C 1
ATOM 2218 O O . LEU A 1 274 ? -11.781 23.25 -15.914 1 98.88 274 LEU A O 1
ATOM 2222 N N . THR A 1 275 ? -10.656 24.062 -17.703 1 98.81 275 THR A N 1
ATOM 2223 C CA . THR A 1 275 ? -11.477 23.312 -18.641 1 98.81 275 THR A CA 1
ATOM 2224 C C . THR A 1 275 ? -11.148 21.828 -18.594 1 98.81 275 THR A C 1
ATOM 2226 O O . THR A 1 275 ? -10.117 21.438 -18.031 1 98.81 275 THR A O 1
ATOM 2229 N N . GLU A 1 276 ? -12.039 21.078 -19.234 1 98.5 276 GLU A N 1
ATOM 2230 C CA . GLU A 1 276 ? -11.805 19.641 -19.297 1 98.5 276 GLU A CA 1
ATOM 2231 C C . GLU A 1 276 ? -10.5 19.328 -20.031 1 98.5 276 GLU A C 1
ATOM 2233 O O . GLU A 1 276 ? -9.766 18.406 -19.625 1 98.5 276 GLU A O 1
ATOM 2238 N N . GLN A 1 277 ? -10.266 20.047 -21.031 1 98.56 277 GLN A N 1
ATOM 2239 C CA . GLN A 1 277 ? -9.047 19.844 -21.812 1 98.56 277 GLN A CA 1
ATOM 2240 C C . GLN A 1 277 ? -7.805 20.172 -20.984 1 98.56 277 GLN A C 1
ATOM 2242 O O . GLN A 1 277 ? -6.809 19.453 -21.031 1 98.56 277 GLN A O 1
ATOM 2247 N N . GLN A 1 278 ? -7.875 21.281 -20.266 1 98.81 278 GLN A N 1
ATOM 2248 C CA . GLN A 1 278 ? -6.77 21.672 -19.406 1 98.81 278 GLN A CA 1
ATOM 2249 C C . GLN A 1 278 ? -6.523 20.656 -18.312 1 98.81 278 GLN A C 1
ATOM 2251 O O . GLN A 1 278 ? -5.379 20.266 -18.047 1 98.81 278 GLN A O 1
ATOM 2256 N N . MET A 1 279 ? -7.59 20.188 -17.75 1 98.81 279 MET A N 1
ATOM 2257 C CA . MET A 1 279 ? -7.484 19.156 -16.719 1 98.81 279 MET A CA 1
ATOM 2258 C C . MET A 1 279 ? -6.824 17.906 -17.281 1 98.81 279 MET A C 1
ATOM 2260 O O . MET A 1 279 ? -5.945 17.328 -16.641 1 98.81 279 MET A O 1
ATOM 2264 N N . LYS A 1 280 ? -7.258 17.484 -18.453 1 98.56 280 LYS A N 1
ATOM 2265 C CA . LYS A 1 280 ? -6.734 16.281 -19.062 1 98.56 280 LYS A CA 1
ATOM 2266 C C . LYS A 1 280 ? -5.238 16.406 -19.344 1 98.56 280 LYS A C 1
ATOM 2268 O O . LYS A 1 280 ? -4.477 15.469 -19.094 1 98.56 280 LYS A O 1
ATOM 2273 N N . LYS A 1 281 ? -4.816 17.562 -19.828 1 98.62 281 LYS A N 1
ATOM 2274 C CA . LYS A 1 281 ? -3.402 17.812 -20.094 1 98.62 281 LYS A CA 1
ATOM 2275 C C . LYS A 1 281 ? -2.576 17.656 -18.812 1 98.62 281 LYS A C 1
ATOM 2277 O O . LYS A 1 281 ? -1.499 17.062 -18.844 1 98.62 281 LYS A O 1
ATOM 2282 N N . LEU A 1 282 ? -3.076 18.172 -17.75 1 98.88 282 LEU A N 1
ATOM 2283 C CA . LEU A 1 282 ? -2.361 18.125 -16.484 1 98.88 282 LEU A CA 1
ATOM 2284 C C . LEU A 1 282 ? -2.377 16.719 -15.891 1 98.88 282 LEU A C 1
ATOM 2286 O O . LEU A 1 282 ? -1.39 16.281 -15.297 1 98.88 282 LEU A O 1
ATOM 2290 N N . GLU A 1 283 ? -3.445 16 -16.062 1 98.5 283 GLU A N 1
ATOM 2291 C CA . GLU A 1 283 ? -3.559 14.625 -15.586 1 98.5 283 GLU A CA 1
ATOM 2292 C C . GLU A 1 283 ? -2.504 13.727 -16.234 1 98.5 283 GLU A C 1
ATOM 2294 O O . GLU A 1 283 ? -2.002 12.797 -15.594 1 98.5 283 GLU A O 1
ATOM 2299 N N . GLU A 1 284 ? -2.186 14.016 -17.406 1 97.94 284 GLU A N 1
ATOM 2300 C CA . GLU A 1 284 ? -1.272 13.188 -18.188 1 97.94 284 GLU A CA 1
ATOM 2301 C C . GLU A 1 284 ? 0.169 13.359 -17.719 1 97.94 284 GLU A C 1
ATOM 2303 O O . GLU A 1 284 ? 1.05 12.586 -18.109 1 97.94 284 GLU A O 1
ATOM 2308 N N . LEU A 1 285 ? 0.408 14.312 -16.828 1 98.25 285 LEU A N 1
ATOM 2309 C CA . LEU A 1 285 ? 1.755 14.57 -16.312 1 98.25 285 LEU A CA 1
ATOM 2310 C C . LEU A 1 285 ? 2.088 13.633 -15.164 1 98.25 285 LEU A C 1
ATOM 2312 O O . LEU A 1 285 ? 3.229 13.602 -14.695 1 98.25 285 LEU A O 1
ATOM 2316 N N . ASP A 1 286 ? 1.128 12.836 -14.727 1 98 286 ASP A N 1
ATOM 2317 C CA . ASP A 1 286 ? 1.358 11.914 -13.625 1 98 286 ASP A CA 1
ATOM 2318 C C . ASP A 1 286 ? 2.451 10.898 -13.969 1 98 286 ASP A C 1
ATOM 2320 O O . ASP A 1 286 ? 2.439 10.312 -15.047 1 98 286 ASP A O 1
ATOM 2324 N N . ARG A 1 287 ? 3.402 10.797 -13.062 1 96.81 287 ARG A N 1
ATOM 2325 C CA . ARG A 1 287 ? 4.473 9.812 -13.188 1 96.81 287 ARG A CA 1
ATOM 2326 C C . ARG A 1 287 ? 4.711 9.094 -11.867 1 96.81 287 ARG A C 1
ATOM 2328 O O . ARG A 1 287 ? 5.715 8.391 -11.711 1 96.81 287 ARG A O 1
ATOM 2335 N N . PHE A 1 288 ? 3.857 9.32 -10.914 1 95.94 288 PHE A N 1
ATOM 2336 C CA . PHE A 1 288 ? 4.047 8.836 -9.555 1 95.94 288 PHE A CA 1
ATOM 2337 C C . PHE A 1 288 ? 5.422 9.227 -9.023 1 95.94 288 PHE A C 1
ATOM 2339 O O . PHE A 1 288 ? 6.094 8.43 -8.367 1 95.94 288 PHE A O 1
ATOM 2346 N N . TYR A 1 289 ? 5.781 10.469 -9.32 1 94.69 289 TYR A N 1
ATOM 2347 C CA . TYR A 1 289 ? 7.105 10.992 -9.008 1 94.69 289 TYR A CA 1
ATOM 2348 C C . TYR A 1 289 ? 7.137 11.586 -7.605 1 94.69 289 TYR A C 1
ATOM 2350 O O . TYR A 1 289 ? 6.184 12.242 -7.184 1 94.69 289 TYR A O 1
ATOM 2358 N N . SER A 1 290 ? 8.172 11.32 -6.887 1 92.5 290 SER A N 1
ATOM 2359 C CA . SER A 1 290 ? 8.383 11.945 -5.582 1 92.5 290 SER A CA 1
ATOM 2360 C C . SER A 1 290 ? 9.578 12.883 -5.605 1 92.5 290 SER A C 1
ATOM 2362 O O . SER A 1 290 ? 10.664 12.5 -6.047 1 92.5 290 SER A O 1
ATOM 2364 N N . PHE A 1 291 ? 9.383 14.109 -5.133 1 92.69 291 PHE A N 1
ATOM 2365 C CA . PHE A 1 291 ? 10.477 15.055 -5.008 1 92.69 291 PHE A CA 1
ATOM 2366 C C . PHE A 1 291 ? 11.391 14.688 -3.844 1 92.69 291 PHE A C 1
ATOM 2368 O O . PHE A 1 291 ? 12.57 15.031 -3.84 1 92.69 291 PHE A O 1
ATOM 2375 N N . TYR A 1 292 ? 10.812 13.992 -2.879 1 85.81 292 TYR A N 1
ATOM 2376 C CA . TYR A 1 292 ? 11.57 13.578 -1.699 1 85.81 292 TYR A CA 1
ATOM 2377 C C . TYR A 1 292 ? 11.859 12.086 -1.731 1 85.81 292 TYR A C 1
ATOM 2379 O O . TYR A 1 292 ? 10.992 11.281 -2.066 1 85.81 292 TYR A O 1
ATOM 2387 N N . ASP A 1 293 ? 13.086 11.758 -1.499 1 85 293 ASP A N 1
ATOM 2388 C CA . ASP A 1 293 ? 13.438 10.352 -1.316 1 85 293 ASP A CA 1
ATOM 2389 C C . ASP A 1 293 ? 13.414 9.969 0.161 1 85 293 ASP A C 1
ATOM 2391 O O . ASP A 1 293 ? 14.438 10.031 0.841 1 85 293 ASP A O 1
ATOM 2395 N N . TYR A 1 294 ? 12.375 9.484 0.619 1 86.56 294 TYR A N 1
ATOM 2396 C CA . TYR A 1 294 ? 12.18 9.156 2.025 1 86.56 294 TYR A CA 1
ATOM 2397 C C . TYR A 1 294 ? 13.117 8.031 2.457 1 86.56 294 TYR A C 1
ATOM 2399 O O . TYR A 1 294 ? 13.633 8.039 3.576 1 86.56 294 TYR A O 1
ATOM 2407 N N . ALA A 1 295 ? 13.297 7.141 1.543 1 86.56 295 ALA A N 1
ATOM 2408 C CA . ALA A 1 295 ? 14.148 6 1.892 1 86.56 295 ALA A CA 1
ATOM 2409 C C . ALA A 1 295 ? 15.586 6.441 2.135 1 86.56 295 ALA A C 1
ATOM 2411 O O . ALA A 1 295 ? 16.266 5.898 3.006 1 86.56 295 ALA A O 1
ATOM 2412 N N . ASP A 1 296 ? 16.031 7.383 1.365 1 84.44 296 ASP A N 1
ATOM 2413 C CA . ASP A 1 296 ? 17.375 7.922 1.564 1 84.44 296 ASP A CA 1
ATOM 2414 C C . ASP A 1 296 ? 17.484 8.656 2.9 1 84.44 296 ASP A C 1
ATOM 2416 O O . ASP A 1 296 ? 18.484 8.547 3.596 1 84.44 296 ASP A O 1
ATOM 2420 N N . PHE A 1 297 ? 16.453 9.32 3.25 1 86.38 297 PHE A N 1
ATOM 2421 C CA . PHE A 1 297 ? 16.453 10.125 4.465 1 86.38 297 PHE A CA 1
ATOM 2422 C C . PHE A 1 297 ? 16.344 9.242 5.703 1 86.38 297 PHE A C 1
ATOM 2424 O O . PHE A 1 297 ? 17.094 9.406 6.66 1 86.38 297 PHE A O 1
ATOM 2431 N N . PHE A 1 298 ? 15.523 8.227 5.664 1 90.25 298 PHE A N 1
ATOM 2432 C CA . PHE A 1 298 ? 15.227 7.434 6.852 1 90.25 298 PHE A CA 1
ATOM 2433 C C . PHE A 1 298 ? 16.047 6.148 6.863 1 90.25 298 PHE A C 1
ATOM 2435 O O . PHE A 1 298 ? 16.156 5.488 7.898 1 90.25 298 PHE A O 1
ATOM 2442 N N . GLY A 1 299 ? 16.562 5.801 5.727 1 88.94 299 GLY A N 1
ATOM 2443 C CA . GLY A 1 299 ? 17.375 4.594 5.629 1 88.94 299 GLY A CA 1
ATOM 2444 C C . GLY A 1 299 ? 16.531 3.334 5.484 1 88.94 299 GLY A C 1
ATOM 2445 O O . GLY A 1 299 ? 17.078 2.229 5.414 1 88.94 299 GLY A O 1
ATOM 2446 N N . VAL A 1 300 ? 15.227 3.512 5.492 1 89.69 300 VAL A N 1
ATOM 2447 C CA . VAL A 1 300 ? 14.32 2.385 5.305 1 89.69 300 VAL A CA 1
ATOM 2448 C C . VAL A 1 300 ? 13.219 2.766 4.316 1 89.69 300 VAL A C 1
ATOM 2450 O O . VAL A 1 300 ? 12.922 3.949 4.137 1 89.69 300 VAL A O 1
ATOM 2453 N N . ASP A 1 301 ? 12.641 1.779 3.725 1 89.25 301 ASP A N 1
ATOM 2454 C CA . ASP A 1 301 ? 11.578 1.973 2.74 1 89.25 301 ASP A CA 1
ATOM 2455 C C . ASP A 1 301 ? 10.234 2.191 3.422 1 89.25 301 ASP A C 1
ATOM 2457 O O . ASP A 1 301 ? 9.336 1.345 3.33 1 89.25 301 ASP A O 1
ATOM 2461 N N . ILE A 1 302 ? 9.992 3.375 3.912 1 84.56 302 ILE A N 1
ATOM 2462 C CA . ILE A 1 302 ? 8.844 3.639 4.773 1 84.56 302 ILE A CA 1
ATOM 2463 C C . ILE A 1 302 ? 7.57 3.674 3.934 1 84.56 302 ILE A C 1
ATOM 2465 O O . ILE A 1 302 ? 6.48 3.381 4.434 1 84.56 302 ILE A O 1
ATOM 2469 N N . LEU A 1 303 ? 7.727 4.051 2.689 1 85.06 303 LEU A N 1
ATOM 2470 C CA . LEU A 1 303 ? 6.559 4.18 1.826 1 85.06 303 LEU A CA 1
ATOM 2471 C C . LEU A 1 303 ? 6.312 2.893 1.044 1 85.06 303 LEU A C 1
ATOM 2473 O O . LEU A 1 303 ? 5.387 2.82 0.234 1 85.06 303 LEU A O 1
ATOM 2477 N N . ASN A 1 304 ? 7.086 1.915 1.227 1 85.62 304 ASN A N 1
ATOM 2478 C CA . ASN A 1 304 ? 6.98 0.598 0.608 1 85.62 304 ASN A CA 1
ATOM 2479 C C . ASN A 1 304 ? 6.953 0.694 -0.915 1 85.62 304 ASN A C 1
ATOM 2481 O O . ASN A 1 304 ? 6.035 0.182 -1.558 1 85.62 304 ASN A O 1
ATOM 2485 N N . LEU A 1 305 ? 8 1.305 -1.425 1 88.19 305 LEU A N 1
ATOM 2486 C CA . LEU A 1 305 ? 8.094 1.513 -2.865 1 88.19 305 LEU A CA 1
ATOM 2487 C C . LEU A 1 305 ? 8.945 0.424 -3.518 1 88.19 305 LEU A C 1
ATOM 2489 O O . LEU A 1 305 ? 9.148 0.439 -4.73 1 88.19 305 LEU A O 1
ATOM 2493 N N . GLY A 1 306 ? 9.391 -0.562 -2.742 1 88.38 306 GLY A N 1
ATOM 2494 C CA . GLY A 1 306 ? 10.172 -1.666 -3.279 1 88.38 306 GLY A CA 1
ATOM 2495 C C . GLY A 1 306 ? 11.633 -1.32 -3.48 1 88.38 306 GLY A C 1
ATOM 2496 O O . GLY A 1 306 ? 12.312 -1.924 -4.316 1 88.38 306 GLY A O 1
ATOM 2497 N N . THR A 1 307 ? 12.133 -0.349 -2.711 1 88.56 307 THR A N 1
ATOM 2498 C CA . THR A 1 307 ? 13.539 0.021 -2.812 1 88.56 307 THR A CA 1
ATOM 2499 C C . THR A 1 307 ? 14.406 -0.909 -1.969 1 88.56 307 THR A C 1
ATOM 2501 O O . THR A 1 307 ? 15.633 -0.91 -2.098 1 88.56 307 THR A O 1
ATOM 2504 N N . ASN A 1 308 ? 13.805 -1.656 -1.104 1 87.25 308 ASN A N 1
ATOM 2505 C CA . ASN A 1 308 ? 14.43 -2.693 -0.288 1 87.25 308 ASN A CA 1
ATOM 2506 C C . ASN A 1 308 ? 15.531 -2.123 0.598 1 87.25 308 ASN A C 1
ATOM 2508 O O . ASN A 1 308 ? 16.609 -2.715 0.719 1 87.25 308 ASN A O 1
ATOM 2512 N N . ARG A 1 309 ? 15.328 -0.95 1.143 1 87.38 309 ARG A N 1
ATOM 2513 C CA . ARG A 1 309 ? 16.172 -0.383 2.184 1 87.38 309 ARG A CA 1
ATOM 2514 C C . ARG A 1 309 ? 15.641 -0.716 3.572 1 87.38 309 ARG A C 1
ATOM 2516 O O . ARG A 1 309 ? 14.5 -0.368 3.902 1 87.38 309 ARG A O 1
ATOM 2523 N N . TRP A 1 310 ? 16.5 -1.448 4.387 1 82.62 310 TRP A N 1
ATOM 2524 C CA . TRP A 1 310 ? 16 -1.978 5.652 1 82.62 310 TRP A CA 1
ATOM 2525 C C . TRP A 1 310 ? 16.891 -1.532 6.816 1 82.62 310 TRP A C 1
ATOM 2527 O O . TRP A 1 310 ? 17 -2.234 7.824 1 82.62 310 TRP A O 1
ATOM 2537 N N . GLY A 1 311 ? 17.438 -0.477 6.77 1 74.25 311 GLY A N 1
ATOM 2538 C CA . GLY A 1 311 ? 18.234 0.044 7.871 1 74.25 311 GLY A CA 1
ATOM 2539 C C . GLY A 1 311 ? 19.641 -0.514 7.91 1 74.25 311 GLY A C 1
ATOM 2540 O O . GLY A 1 311 ? 20.359 -0.325 8.891 1 74.25 311 GLY A O 1
ATOM 2541 N N . GLN A 1 312 ? 20.062 -1.347 6.977 1 64.69 312 GLN A N 1
ATOM 2542 C CA . GLN A 1 312 ? 21.375 -1.979 7.043 1 64.69 312 GLN A CA 1
ATOM 2543 C C . GLN A 1 312 ? 22.453 -1.095 6.406 1 64.69 312 GLN A C 1
ATOM 2545 O O . GLN A 1 312 ? 22.156 -0.301 5.512 1 64.69 312 GLN A O 1
ATOM 2550 N N . MET B 1 1 ? -2.916 -18.547 -24.312 1 81.88 1 MET B N 1
ATOM 2551 C CA . MET B 1 1 ? -4.055 -18.906 -23.469 1 81.88 1 MET B CA 1
ATOM 2552 C C . MET B 1 1 ? -4.18 -17.938 -22.297 1 81.88 1 MET B C 1
ATOM 2554 O O . MET B 1 1 ? -3.172 -17.469 -21.75 1 81.88 1 MET B O 1
ATOM 2558 N N . GLU B 1 2 ? -5.465 -17.656 -21.938 1 91.94 2 GLU B N 1
ATOM 2559 C CA . GLU B 1 2 ? -5.746 -16.859 -20.75 1 91.94 2 GLU B CA 1
ATOM 2560 C C . GLU B 1 2 ? -5.707 -17.719 -19.484 1 91.94 2 GLU B C 1
ATOM 2562 O O . GLU B 1 2 ? -6.008 -18.922 -19.531 1 91.94 2 GLU B O 1
ATOM 2567 N N . ILE B 1 3 ? -5.273 -17.203 -18.422 1 98.06 3 ILE B N 1
ATOM 2568 C CA . ILE B 1 3 ? -5.156 -17.922 -17.156 1 98.06 3 ILE B CA 1
ATOM 2569 C C . ILE B 1 3 ? -6.535 -18.391 -16.703 1 98.06 3 ILE B C 1
ATOM 2571 O O . ILE B 1 3 ? -7.48 -17.594 -16.672 1 98.06 3 ILE B O 1
ATOM 2575 N N . PRO B 1 4 ? -6.699 -19.703 -16.484 1 98.06 4 PRO B N 1
ATOM 2576 C CA . PRO B 1 4 ? -7.961 -20.156 -15.891 1 98.06 4 PRO B CA 1
ATOM 2577 C C . PRO B 1 4 ? -8.219 -19.562 -14.516 1 98.06 4 PRO B C 1
ATOM 2579 O O . PRO B 1 4 ? -7.289 -19.406 -13.719 1 98.06 4 PRO B O 1
ATOM 2582 N N . GLN B 1 5 ? -9.43 -19.297 -14.211 1 97.94 5 GLN B N 1
ATOM 2583 C CA . GLN B 1 5 ? -9.773 -18.656 -12.945 1 97.94 5 GLN B CA 1
ATOM 2584 C C . GLN B 1 5 ? -9.516 -19.594 -11.773 1 97.94 5 GLN B C 1
ATOM 2586 O O . GLN B 1 5 ? -9.227 -19.156 -10.664 1 97.94 5 GLN B O 1
ATOM 2591 N N . LEU B 1 6 ? -9.719 -20.875 -12.062 1 98.25 6 LEU B N 1
ATOM 2592 C CA . LEU B 1 6 ? -9.445 -21.875 -11.039 1 98.25 6 LEU B CA 1
ATOM 2593 C C . LEU B 1 6 ? -8.195 -22.688 -11.383 1 98.25 6 LEU B C 1
ATOM 2595 O O . LEU B 1 6 ? -8.141 -23.312 -12.445 1 98.25 6 LEU B O 1
ATOM 2599 N N . GLY B 1 7 ? -7.195 -22.594 -10.492 1 98.44 7 GLY B N 1
ATOM 2600 C CA . GLY B 1 7 ? -5.945 -23.328 -10.656 1 98.44 7 GLY B CA 1
ATOM 2601 C C . GLY B 1 7 ? -5.68 -24.312 -9.539 1 98.44 7 GLY B C 1
ATOM 2602 O O . GLY B 1 7 ? -6.602 -24.734 -8.836 1 98.44 7 GLY B O 1
ATOM 2603 N N . PHE B 1 8 ? -4.492 -24.812 -9.562 1 98.62 8 PHE B N 1
ATOM 2604 C CA . PHE B 1 8 ? -4.016 -25.812 -8.609 1 98.62 8 PHE B CA 1
ATOM 2605 C C . PHE B 1 8 ? -2.711 -25.359 -7.961 1 98.62 8 PHE B C 1
ATOM 2607 O O . PHE B 1 8 ? -1.667 -25.328 -8.617 1 98.62 8 PHE B O 1
ATOM 2614 N N . GLY B 1 9 ? -2.768 -25 -6.656 1 98.56 9 GLY B N 1
ATOM 2615 C CA . GLY B 1 9 ? -1.567 -24.656 -5.918 1 98.56 9 GLY B CA 1
ATOM 2616 C C . GLY B 1 9 ? -0.761 -25.859 -5.484 1 98.56 9 GLY B C 1
ATOM 2617 O O . GLY B 1 9 ? -1.315 -26.938 -5.285 1 98.56 9 GLY B O 1
ATOM 2618 N N . THR B 1 10 ? 0.528 -25.609 -5.266 1 98.62 10 THR B N 1
ATOM 2619 C CA . THR B 1 10 ? 1.35 -26.766 -4.895 1 98.62 10 THR B CA 1
ATOM 2620 C C . THR B 1 10 ? 2.227 -26.438 -3.691 1 98.62 10 THR B C 1
ATOM 2622 O O . THR B 1 10 ? 3.146 -27.188 -3.363 1 98.62 10 THR B O 1
ATOM 2625 N N . TYR B 1 11 ? 1.957 -25.281 -3.021 1 97.12 11 TYR B N 1
ATOM 2626 C CA . TYR B 1 11 ? 2.686 -24.938 -1.806 1 97.12 11 TYR B CA 1
ATOM 2627 C C . TYR B 1 11 ? 2.531 -26.031 -0.753 1 97.12 11 TYR B C 1
ATOM 2629 O O . TYR B 1 11 ? 1.424 -26.516 -0.51 1 97.12 11 TYR B O 1
ATOM 2637 N N . LEU B 1 12 ? 3.617 -26.547 -0.182 1 94 12 LEU B N 1
ATOM 2638 C CA . LEU B 1 12 ? 3.734 -27.531 0.884 1 94 12 LEU B CA 1
ATOM 2639 C C . LEU B 1 12 ? 3.447 -28.938 0.35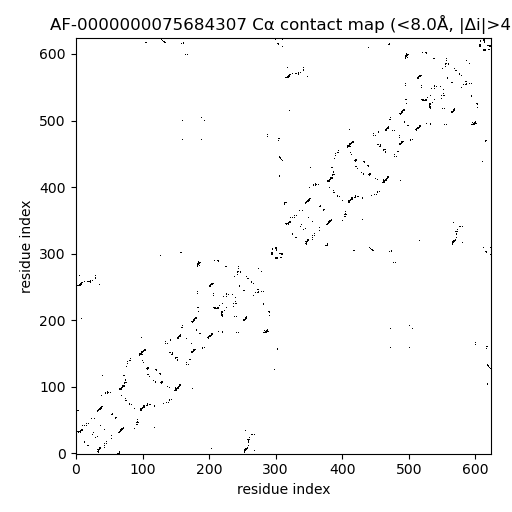8 1 94 12 LEU B C 1
ATOM 2641 O O . LEU B 1 12 ? 3.342 -29.891 1.138 1 94 12 LEU B O 1
ATOM 2645 N N . ALA B 1 13 ? 3.285 -29.109 -0.95 1 95.94 13 ALA B N 1
ATOM 2646 C CA . ALA B 1 13 ? 3.141 -30.438 -1.548 1 95.94 13 ALA B CA 1
ATOM 2647 C C . ALA B 1 13 ? 4.504 -31.094 -1.752 1 95.94 13 ALA B C 1
ATOM 2649 O O . ALA B 1 13 ? 4.98 -31.219 -2.883 1 95.94 13 ALA B O 1
ATOM 2650 N N . ASN B 1 14 ? 5.016 -31.688 -0.659 1 93.19 14 ASN B N 1
ATOM 2651 C CA . ASN B 1 14 ? 6.418 -32.094 -0.707 1 93.19 14 ASN B CA 1
ATOM 2652 C C . ASN B 1 14 ? 6.578 -33.594 -0.747 1 93.19 14 ASN B C 1
ATOM 2654 O O . ASN B 1 14 ? 7.688 -34.094 -0.937 1 93.19 14 ASN B O 1
ATOM 2658 N N . ASP B 1 15 ? 5.52 -34.344 -0.657 1 97.5 15 ASP B N 1
ATOM 2659 C CA . ASP B 1 15 ? 5.578 -35.781 -0.912 1 97.5 15 ASP B CA 1
ATOM 2660 C C . ASP B 1 15 ? 5.508 -36.062 -2.408 1 97.5 15 ASP B C 1
ATOM 2662 O O . ASP B 1 15 ? 4.465 -35.875 -3.035 1 97.5 15 ASP B O 1
ATOM 2666 N N . PRO B 1 16 ? 6.594 -36.531 -2.9 1 98 16 PRO B N 1
ATOM 2667 C CA . PRO B 1 16 ? 6.66 -36.656 -4.359 1 98 16 PRO B CA 1
ATOM 2668 C C . PRO B 1 16 ? 5.613 -37.625 -4.918 1 98 16 PRO B C 1
ATOM 2670 O O . PRO B 1 16 ? 4.977 -37.312 -5.934 1 98 16 PRO B O 1
ATOM 2673 N N . ALA B 1 17 ? 5.449 -38.719 -4.293 1 98.38 17 ALA B N 1
ATOM 2674 C CA . ALA B 1 17 ? 4.496 -39.719 -4.785 1 98.38 17 ALA B CA 1
ATOM 2675 C C . ALA B 1 17 ? 3.068 -39.188 -4.715 1 98.38 17 ALA B C 1
ATOM 2677 O O . ALA B 1 17 ? 2.285 -39.344 -5.648 1 98.38 17 ALA B O 1
ATOM 2678 N N . LYS B 1 18 ? 2.768 -38.562 -3.639 1 98.38 18 LYS B N 1
ATOM 2679 C CA . LYS B 1 18 ? 1.424 -38 -3.465 1 98.38 18 LYS B CA 1
ATOM 2680 C C . LYS B 1 18 ? 1.164 -36.844 -4.441 1 98.38 18 LYS B C 1
ATOM 2682 O O . LYS B 1 18 ? 0.07 -36.75 -5 1 98.38 18 LYS B O 1
ATOM 2687 N N . LEU B 1 19 ? 2.135 -36.062 -4.609 1 98.69 19 LEU B N 1
ATOM 2688 C CA . LEU B 1 19 ? 1.977 -34.938 -5.543 1 98.69 19 LEU B CA 1
ATOM 2689 C C . LEU B 1 19 ? 1.784 -35.469 -6.969 1 98.69 19 LEU B C 1
ATOM 2691 O O . LEU B 1 19 ? 0.908 -34.969 -7.691 1 98.69 19 LEU B O 1
ATOM 2695 N N . LYS B 1 20 ? 2.58 -36.406 -7.355 1 98.69 20 LYS B N 1
ATOM 2696 C CA . LYS B 1 20 ? 2.449 -37 -8.688 1 98.69 20 LYS B CA 1
ATOM 2697 C C . LYS B 1 20 ? 1.039 -37.531 -8.914 1 98.69 20 LYS B C 1
ATOM 2699 O O . LYS B 1 20 ? 0.413 -37.25 -9.938 1 98.69 20 LYS B O 1
ATOM 2704 N N . ALA B 1 21 ? 0.596 -38.281 -7.973 1 98.75 21 ALA B N 1
ATOM 2705 C CA . ALA B 1 21 ? -0.741 -38.875 -8.078 1 98.75 21 ALA B CA 1
ATOM 2706 C C . ALA B 1 21 ? -1.808 -37.781 -8.141 1 98.75 21 ALA B C 1
ATOM 2708 O O . ALA B 1 21 ? -2.744 -37.875 -8.945 1 98.75 21 ALA B O 1
ATOM 2709 N N . ALA B 1 22 ? -1.676 -36.781 -7.297 1 98.75 22 ALA B N 1
ATOM 2710 C CA . ALA B 1 22 ? -2.629 -35.688 -7.254 1 98.75 22 ALA B CA 1
ATOM 2711 C C . ALA B 1 22 ? -2.672 -34.938 -8.586 1 98.75 22 ALA B C 1
ATOM 2713 O O . ALA B 1 22 ? -3.746 -34.594 -9.07 1 98.75 22 ALA B O 1
ATOM 2714 N N . LEU B 1 23 ? -1.549 -34.719 -9.195 1 98.81 23 LEU B N 1
ATOM 2715 C CA . LEU B 1 23 ? -1.469 -34 -10.461 1 98.81 23 LEU B CA 1
ATOM 2716 C C . LEU B 1 23 ? -2.109 -34.781 -11.586 1 98.81 23 LEU B C 1
ATOM 2718 O O . LEU B 1 23 ? -2.852 -34.219 -12.398 1 98.81 23 LEU B O 1
ATOM 2722 N N . HIS B 1 24 ? -1.798 -36.062 -11.641 1 98.75 24 HIS B N 1
ATOM 2723 C CA . HIS B 1 24 ? -2.473 -36.906 -12.625 1 98.75 24 HIS B CA 1
ATOM 2724 C C . HIS B 1 24 ? -3.988 -36.812 -12.477 1 98.75 24 HIS B C 1
ATOM 2726 O O . HIS B 1 24 ? -4.699 -36.594 -13.469 1 98.75 24 HIS B O 1
ATOM 2732 N N . TYR B 1 25 ? -4.449 -36.938 -11.32 1 98.75 25 TYR B N 1
ATOM 2733 C CA . TYR B 1 25 ? -5.887 -36.906 -11.07 1 98.75 25 TYR B CA 1
ATOM 2734 C C . TYR B 1 25 ? -6.477 -35.531 -11.406 1 98.75 25 TYR B C 1
ATOM 2736 O O . TYR B 1 25 ? -7.48 -35.438 -12.117 1 98.75 25 TYR B O 1
ATOM 2744 N N . ALA B 1 26 ? -5.887 -34.469 -10.93 1 98.75 26 ALA B N 1
ATOM 2745 C CA . ALA B 1 26 ? -6.379 -33.094 -11.117 1 98.75 26 ALA B CA 1
ATOM 2746 C C . ALA B 1 26 ? -6.461 -32.75 -12.602 1 98.75 26 ALA B C 1
ATOM 2748 O O . ALA B 1 26 ? -7.477 -32.25 -13.062 1 98.75 26 ALA B O 1
ATOM 2749 N N . ILE B 1 27 ? -5.422 -33.062 -13.328 1 98.69 27 ILE B N 1
ATOM 2750 C CA . ILE B 1 27 ? -5.297 -32.656 -14.719 1 98.69 27 ILE B CA 1
ATOM 2751 C C . ILE B 1 27 ? -6.121 -33.562 -15.617 1 98.69 27 ILE B C 1
ATOM 2753 O O . ILE B 1 27 ? -6.875 -33.094 -16.469 1 98.69 27 ILE B O 1
ATOM 2757 N N . GLU B 1 28 ? -6.043 -34.812 -15.406 1 98.5 28 GLU B N 1
ATOM 2758 C CA . GLU B 1 28 ? -6.629 -35.781 -16.344 1 98.5 28 GLU B CA 1
ATOM 2759 C C . GLU B 1 28 ? -8.094 -36.031 -16 1 98.5 28 GLU B C 1
ATOM 2761 O O . GLU B 1 28 ? -8.891 -36.344 -16.891 1 98.5 28 GLU B O 1
ATOM 2766 N N . GLU B 1 29 ? -8.445 -35.938 -14.742 1 98.12 29 GLU B N 1
ATOM 2767 C CA . GLU B 1 29 ? -9.789 -36.344 -14.336 1 98.12 29 GLU B CA 1
ATOM 2768 C C . GLU B 1 29 ? -10.648 -35.156 -13.977 1 98.12 29 GLU B C 1
ATOM 2770 O O . GLU B 1 29 ? -11.867 -35.156 -14.164 1 98.12 29 GLU B O 1
ATOM 2775 N N . CYS B 1 30 ? -10.07 -34.062 -13.438 1 97.81 30 CYS B N 1
ATOM 2776 C CA . CYS B 1 30 ? -10.867 -32.969 -12.906 1 97.81 30 CYS B CA 1
ATOM 2777 C C . CYS B 1 30 ? -10.812 -31.766 -13.836 1 97.81 30 CYS B C 1
ATOM 2779 O O . CYS B 1 30 ? -11.5 -30.766 -13.609 1 97.81 30 CYS B O 1
ATOM 2781 N N . GLY B 1 31 ? -9.93 -31.781 -14.844 1 97.31 31 GLY B N 1
ATOM 2782 C CA . GLY B 1 31 ? -9.922 -30.719 -15.852 1 97.31 31 GLY B CA 1
ATOM 2783 C C . GLY B 1 31 ? -9.047 -29.547 -15.469 1 97.31 31 GLY B C 1
ATOM 2784 O O . GLY B 1 31 ? -9.148 -28.469 -16.078 1 97.31 31 GLY B O 1
ATOM 2785 N N . VAL B 1 32 ? -8.156 -29.672 -14.492 1 98.25 32 VAL B N 1
ATOM 2786 C CA . VAL B 1 32 ? -7.242 -28.609 -14.094 1 98.25 32 VAL B CA 1
ATOM 2787 C C . VAL B 1 32 ? -6.309 -28.266 -15.258 1 98.25 32 VAL B C 1
ATOM 2789 O O . VAL B 1 32 ? -5.746 -29.156 -15.891 1 98.25 32 VAL B O 1
ATOM 2792 N N . ARG B 1 33 ? -6.16 -26.969 -15.492 1 98.69 33 ARG B N 1
ATOM 2793 C CA . ARG B 1 33 ? -5.305 -26.547 -16.594 1 98.69 33 ARG B CA 1
ATOM 2794 C C . ARG B 1 33 ? -4.336 -25.453 -16.156 1 98.69 33 ARG B C 1
ATOM 2796 O O . ARG B 1 33 ? -3.605 -24.891 -16.984 1 98.69 33 ARG B O 1
ATOM 2803 N N . HIS B 1 34 ? -4.316 -25.078 -14.891 1 98.88 34 HIS B N 1
ATOM 2804 C CA . HIS B 1 34 ? -3.383 -24.109 -14.328 1 98.88 34 HIS B CA 1
ATOM 2805 C C . HIS B 1 34 ? -2.703 -24.672 -13.078 1 98.88 34 HIS B C 1
ATOM 2807 O O . HIS B 1 34 ? -3.373 -25.016 -12.102 1 98.88 34 HIS B O 1
ATOM 2813 N N . ILE B 1 35 ? -1.379 -24.766 -13.125 1 98.88 35 ILE B N 1
ATOM 2814 C CA . ILE B 1 35 ? -0.569 -25.188 -11.992 1 98.88 35 ILE B CA 1
ATOM 2815 C C . ILE B 1 35 ? 0.279 -24.031 -11.492 1 98.88 35 ILE B C 1
ATOM 2817 O O . ILE B 1 35 ? 0.961 -23.359 -12.281 1 98.88 35 ILE B O 1
ATOM 2821 N N . ASP B 1 36 ? 0.187 -23.766 -10.227 1 98.94 36 ASP B N 1
ATOM 2822 C CA . ASP B 1 36 ? 1.026 -22.766 -9.578 1 98.94 36 ASP B CA 1
ATOM 2823 C C . ASP B 1 36 ? 2.111 -23.422 -8.727 1 98.94 36 ASP B C 1
ATOM 2825 O O . ASP B 1 36 ? 1.812 -24.25 -7.859 1 98.94 36 ASP B O 1
ATOM 2829 N N . THR B 1 37 ? 3.299 -23.125 -8.977 1 98.88 37 THR B N 1
ATOM 2830 C CA . THR B 1 37 ? 4.449 -23.578 -8.211 1 98.88 37 THR B CA 1
ATOM 2831 C C . THR B 1 37 ? 5.469 -22.469 -8.031 1 98.88 37 THR B C 1
ATOM 2833 O O . THR B 1 37 ? 5.137 -21.281 -8.18 1 98.88 37 THR B O 1
ATOM 2836 N N . ALA B 1 38 ? 6.617 -22.781 -7.465 1 98.69 38 ALA B N 1
ATOM 2837 C CA . ALA B 1 38 ? 7.703 -21.828 -7.254 1 98.69 38 ALA B CA 1
ATOM 2838 C C . ALA B 1 38 ? 9.031 -22.547 -7.043 1 98.69 38 ALA B C 1
ATOM 2840 O O . ALA B 1 38 ? 9.055 -23.719 -6.629 1 98.69 38 ALA B O 1
ATOM 2841 N N . PHE B 1 39 ? 10.031 -21.812 -7.285 1 96.81 39 PHE B N 1
ATOM 2842 C CA . PHE B 1 39 ? 11.375 -22.312 -7.023 1 96.81 39 PHE B CA 1
ATOM 2843 C C . PHE B 1 39 ? 11.516 -22.766 -5.57 1 96.81 39 PHE B C 1
ATOM 2845 O O . PHE B 1 39 ? 12.039 -23.844 -5.297 1 96.81 39 PHE B O 1
ATOM 2852 N N . ALA B 1 40 ? 10.93 -22.078 -4.711 1 95.69 40 ALA B N 1
ATOM 2853 C CA . ALA B 1 40 ? 11.117 -22.281 -3.275 1 95.69 40 ALA B CA 1
ATOM 2854 C C . ALA B 1 40 ? 10.203 -23.375 -2.746 1 95.69 40 ALA B C 1
ATOM 2856 O O . ALA B 1 40 ? 10.266 -23.734 -1.566 1 95.69 40 ALA B O 1
ATOM 2857 N N . TYR B 1 41 ? 9.352 -23.922 -3.596 1 97.19 41 TYR B N 1
ATOM 2858 C CA . TYR B 1 41 ? 8.43 -24.953 -3.137 1 97.19 41 TYR B CA 1
ATOM 2859 C C . TYR B 1 41 ? 9.102 -26.312 -3.123 1 97.19 41 TYR B C 1
ATOM 2861 O O . TYR B 1 41 ? 8.594 -27.266 -2.514 1 97.19 41 TYR B O 1
ATOM 2869 N N . TYR B 1 42 ? 10.219 -26.453 -3.885 1 95.62 42 TYR B N 1
ATOM 2870 C CA . TYR B 1 42 ? 11.055 -27.641 -3.914 1 95.62 42 TYR B CA 1
ATOM 2871 C C . TYR B 1 42 ? 10.312 -28.812 -4.539 1 95.62 42 TYR B C 1
ATOM 2873 O O . TYR B 1 42 ? 10.555 -29.969 -4.188 1 95.62 42 TYR B O 1
ATOM 2881 N N . ASN B 1 43 ? 9.375 -28.516 -5.418 1 98.25 43 ASN B N 1
ATOM 2882 C CA . ASN B 1 43 ? 8.609 -29.625 -5.98 1 98.25 43 ASN B CA 1
ATOM 2883 C C . ASN B 1 43 ? 8.508 -29.531 -7.5 1 98.25 43 ASN B C 1
ATOM 2885 O O . ASN B 1 43 ? 7.746 -30.266 -8.125 1 98.25 43 ASN B O 1
ATOM 2889 N N . GLN B 1 44 ? 9.281 -28.641 -8.148 1 98.56 44 GLN B N 1
ATOM 2890 C CA . GLN B 1 44 ? 9.195 -28.422 -9.594 1 98.56 44 GLN B CA 1
ATOM 2891 C C . GLN B 1 44 ? 9.641 -29.672 -10.359 1 98.56 44 GLN B C 1
ATOM 2893 O O . GLN B 1 44 ? 9.102 -29.969 -11.43 1 98.56 44 GLN B O 1
ATOM 2898 N N . ASN B 1 45 ? 10.617 -30.359 -9.828 1 98.56 45 ASN B N 1
ATOM 2899 C CA . ASN B 1 45 ? 11.078 -31.562 -10.508 1 98.56 45 ASN B CA 1
ATOM 2900 C C . ASN B 1 45 ? 9.961 -32.594 -10.641 1 98.56 45 ASN B C 1
ATOM 2902 O O . ASN B 1 45 ? 9.797 -33.188 -11.703 1 98.56 45 ASN B O 1
ATOM 2906 N N . VAL B 1 46 ? 9.219 -32.812 -9.57 1 98.75 46 VAL B N 1
ATOM 2907 C CA . VAL B 1 46 ? 8.109 -33.75 -9.586 1 98.75 46 VAL B CA 1
ATOM 2908 C C . VAL B 1 46 ? 7.031 -33.281 -10.562 1 98.75 46 VAL B C 1
ATOM 2910 O O . VAL B 1 46 ? 6.469 -34.094 -11.312 1 98.75 46 VAL B O 1
ATOM 2913 N N . ILE B 1 47 ? 6.789 -32.031 -10.586 1 98.88 47 ILE B N 1
ATOM 2914 C CA . ILE B 1 47 ? 5.789 -31.438 -11.477 1 98.88 47 ILE B CA 1
ATOM 2915 C C . ILE B 1 47 ? 6.215 -31.641 -12.93 1 98.88 47 ILE B C 1
ATOM 2917 O O . ILE B 1 47 ? 5.422 -32.094 -13.766 1 98.88 47 ILE B O 1
ATOM 2921 N N . GLY B 1 48 ? 7.484 -31.297 -13.219 1 98.88 48 GLY B N 1
ATOM 2922 C CA . GLY B 1 48 ? 8 -31.469 -14.562 1 98.88 48 GLY B CA 1
ATOM 2923 C C . GLY B 1 48 ? 7.902 -32.906 -15.07 1 98.88 48 GLY B C 1
ATOM 2924 O O . GLY B 1 48 ? 7.453 -33.125 -16.188 1 98.88 48 GLY B O 1
ATOM 2925 N N . GLU B 1 49 ? 8.273 -33.812 -14.242 1 98.81 49 GLU B N 1
ATOM 2926 C CA . GLU B 1 49 ? 8.203 -35.25 -14.594 1 98.81 49 GLU B CA 1
ATOM 2927 C C . GLU B 1 49 ? 6.762 -35.656 -14.844 1 98.81 49 GLU B C 1
ATOM 2929 O O . GLU B 1 49 ? 6.48 -36.406 -15.805 1 98.81 49 GLU B O 1
ATOM 2934 N N . THR B 1 50 ? 5.934 -35.25 -13.953 1 98.88 50 THR B N 1
ATOM 2935 C CA . THR B 1 50 ? 4.527 -35.625 -14.055 1 98.88 50 THR B CA 1
ATOM 2936 C C . THR B 1 50 ? 3.902 -35.062 -15.328 1 98.88 50 THR B C 1
ATOM 2938 O O . THR B 1 50 ? 3.178 -35.781 -16.031 1 98.88 50 THR B O 1
ATOM 2941 N N . LEU B 1 51 ? 4.191 -33.844 -15.641 1 98.88 51 LEU B N 1
ATOM 2942 C CA . LEU B 1 51 ? 3.674 -33.219 -16.859 1 98.88 51 LEU B CA 1
ATOM 2943 C C . LEU B 1 51 ? 4.18 -33.938 -18.094 1 98.88 51 LEU B C 1
ATOM 2945 O O . LEU B 1 51 ? 3.416 -34.156 -19.047 1 98.88 51 LEU B O 1
ATOM 2949 N N . LYS B 1 52 ? 5.438 -34.25 -18.078 1 98.75 52 LYS B N 1
ATOM 2950 C CA . LYS B 1 52 ? 6.012 -35 -19.188 1 98.75 52 LYS B CA 1
ATOM 2951 C C . LYS B 1 52 ? 5.238 -36.312 -19.438 1 98.75 52 LYS B C 1
ATOM 2953 O O . LYS B 1 52 ? 4.934 -36.625 -20.594 1 98.75 52 LYS B O 1
ATOM 2958 N N . GLU B 1 53 ? 4.957 -37 -18.375 1 98.75 53 GLU B N 1
ATOM 2959 C CA . GLU B 1 53 ? 4.18 -38.219 -18.484 1 98.75 53 GLU B CA 1
ATOM 2960 C C . GLU B 1 53 ? 2.791 -37.969 -19.047 1 98.75 53 GLU B C 1
ATOM 2962 O O . GLU B 1 53 ? 2.305 -38.719 -19.906 1 98.75 53 GLU B O 1
ATOM 2967 N N . ILE B 1 54 ? 2.197 -36.969 -18.562 1 98.81 54 ILE B N 1
ATOM 2968 C CA . ILE B 1 54 ? 0.84 -36.625 -18.969 1 98.81 54 ILE B CA 1
ATOM 2969 C C . ILE B 1 54 ? 0.837 -36.25 -20.453 1 98.81 54 ILE B C 1
ATOM 2971 O O . ILE B 1 54 ? -0.016 -36.688 -21.219 1 98.81 54 ILE B O 1
ATOM 2975 N N . PHE B 1 55 ? 1.819 -35.469 -20.875 1 98.56 55 PHE B N 1
ATOM 2976 C CA . PHE B 1 55 ? 1.909 -35.031 -22.266 1 98.56 55 PHE B CA 1
ATOM 2977 C C . PHE B 1 55 ? 2.174 -36.219 -23.188 1 98.56 55 PHE B C 1
ATOM 2979 O O . PHE B 1 55 ? 1.681 -36.25 -24.312 1 98.56 55 PHE B O 1
ATOM 2986 N N . ALA B 1 56 ? 2.902 -37.156 -22.734 1 98.38 56 ALA B N 1
ATOM 2987 C CA . ALA B 1 56 ? 3.273 -38.312 -23.531 1 98.38 56 ALA B CA 1
ATOM 2988 C C . ALA B 1 56 ? 2.045 -39.156 -23.891 1 98.38 56 ALA B C 1
ATOM 2990 O O . ALA B 1 56 ? 2.053 -39.875 -24.891 1 98.38 56 ALA B O 1
ATOM 2991 N N . LYS B 1 57 ? 1.045 -39.031 -23.141 1 97.81 57 LYS B N 1
ATOM 2992 C CA . LYS B 1 57 ? -0.178 -39.781 -23.391 1 97.81 57 LYS B CA 1
ATOM 2993 C C . LYS B 1 57 ? -0.925 -39.219 -24.594 1 97.81 57 LYS B C 1
ATOM 2995 O O . LYS B 1 57 ? -1.815 -39.844 -25.156 1 97.81 57 LYS B O 1
ATOM 3000 N N . GLY B 1 58 ? -0.662 -37.906 -24.953 1 96.75 58 GLY B N 1
ATOM 3001 C CA . GLY B 1 58 ? -1.113 -37.344 -26.219 1 96.75 58 GLY B CA 1
ATOM 3002 C C . GLY B 1 58 ? -2.434 -36.625 -26.094 1 96.75 58 GLY B C 1
ATOM 3003 O O . GLY B 1 58 ? -2.801 -35.844 -27 1 96.75 58 GLY B O 1
ATOM 3004 N N . LYS B 1 59 ? -3.135 -36.719 -25.047 1 97.75 59 LYS B N 1
ATOM 3005 C CA . LYS B 1 59 ? -4.449 -36.094 -24.891 1 97.75 59 LYS B CA 1
ATOM 3006 C C . LYS B 1 59 ? -4.32 -34.625 -24.469 1 97.75 59 LYS B C 1
ATOM 3008 O O . LYS B 1 59 ? -5.148 -33.812 -24.844 1 97.75 59 LYS B O 1
ATOM 3013 N N . ILE B 1 60 ? -3.402 -34.375 -23.641 1 98.25 60 ILE B N 1
ATOM 3014 C CA . ILE B 1 60 ? -3.104 -33.031 -23.156 1 98.25 60 ILE B CA 1
ATOM 3015 C C . ILE B 1 60 ? -1.708 -32.594 -23.609 1 98.25 60 ILE B C 1
ATOM 3017 O O . ILE B 1 60 ? -0.749 -33.375 -23.469 1 98.25 60 ILE B O 1
ATOM 3021 N N . LYS B 1 61 ? -1.645 -31.406 -24.172 1 97.94 61 LYS B N 1
ATOM 3022 C CA . LYS B 1 61 ? -0.377 -30.875 -24.672 1 97.94 61 LYS B CA 1
ATOM 3023 C C . LYS B 1 61 ? 0.127 -29.734 -23.797 1 97.94 61 LYS B C 1
ATOM 3025 O O . LYS B 1 61 ? -0.616 -29.219 -22.953 1 97.94 61 LYS B O 1
ATOM 3030 N N . ARG B 1 62 ? 1.326 -29.375 -24.047 1 98.25 62 ARG B N 1
ATOM 3031 C CA . ARG B 1 62 ? 1.949 -28.297 -23.281 1 98.25 62 ARG B CA 1
ATOM 3032 C C . ARG B 1 62 ? 1.133 -27.016 -23.375 1 98.25 62 ARG B C 1
ATOM 3034 O O . ARG B 1 62 ? 0.935 -26.328 -22.375 1 98.25 62 ARG B O 1
ATOM 3041 N N . GLU B 1 63 ? 0.596 -26.719 -24.562 1 97.88 63 GLU B N 1
ATOM 3042 C CA . GLU B 1 63 ? -0.103 -25.469 -24.828 1 97.88 63 GLU B CA 1
ATOM 3043 C C . GLU B 1 63 ? -1.478 -25.453 -24.156 1 97.88 63 GLU B C 1
ATOM 3045 O O . GLU B 1 63 ? -2.123 -24.406 -24.078 1 97.88 63 GLU B O 1
ATOM 3050 N N . ASP B 1 64 ? -1.891 -26.609 -23.656 1 98.19 64 ASP B N 1
ATOM 3051 C CA . ASP B 1 64 ? -3.17 -26.703 -22.953 1 98.19 64 ASP B CA 1
ATOM 3052 C C . ASP B 1 64 ? -3.021 -26.344 -21.484 1 98.19 64 ASP B C 1
ATOM 3054 O O . ASP B 1 64 ? -4.016 -26.172 -20.766 1 98.19 64 ASP B O 1
ATOM 3058 N N . MET B 1 65 ? -1.777 -26.188 -21.016 1 98.69 65 MET B N 1
ATOM 3059 C CA . MET B 1 65 ? -1.513 -25.969 -19.594 1 98.69 65 MET B CA 1
ATOM 3060 C C . MET B 1 65 ? -0.965 -24.562 -19.359 1 98.69 65 MET B C 1
ATOM 3062 O O . MET B 1 65 ? -0.164 -24.062 -20.156 1 98.69 65 MET B O 1
ATOM 3066 N N . PHE B 1 66 ? -1.438 -23.922 -18.328 1 98.94 66 PHE B N 1
ATOM 3067 C CA . PHE B 1 66 ? -0.897 -22.672 -17.828 1 98.94 66 PHE B CA 1
ATOM 3068 C C . PHE B 1 66 ? -0.018 -22.922 -16.609 1 98.94 66 PHE B C 1
ATOM 3070 O O . PHE B 1 66 ? -0.509 -23.328 -15.547 1 98.94 66 PHE B O 1
ATOM 3077 N N . ILE B 1 67 ? 1.257 -22.656 -16.734 1 98.94 67 ILE B N 1
ATOM 3078 C CA . ILE B 1 67 ? 2.199 -22.969 -15.664 1 98.94 67 ILE B CA 1
ATOM 3079 C C . ILE B 1 67 ? 2.758 -21.672 -15.078 1 98.94 67 ILE B C 1
ATOM 3081 O O . ILE B 1 67 ? 3.318 -20.844 -15.805 1 98.94 67 ILE B O 1
ATOM 3085 N N . THR B 1 68 ? 2.576 -21.469 -13.758 1 98.94 68 THR B N 1
ATOM 3086 C CA . THR B 1 68 ? 3.094 -20.328 -13.016 1 98.94 68 THR B CA 1
ATOM 3087 C C . THR B 1 68 ? 4.234 -20.75 -12.094 1 98.94 68 THR B C 1
ATOM 3089 O O . THR B 1 68 ? 4.121 -21.734 -11.367 1 98.94 68 THR B O 1
ATOM 3092 N N . THR B 1 69 ? 5.344 -20.094 -12.188 1 98.94 69 THR B N 1
ATOM 3093 C CA . THR B 1 69 ? 6.418 -20.234 -11.211 1 98.94 69 THR B CA 1
ATOM 3094 C C . THR B 1 69 ? 6.922 -18.875 -10.742 1 98.94 69 THR B C 1
ATOM 3096 O O . THR B 1 69 ? 6.32 -17.844 -11.047 1 98.94 69 THR B O 1
ATOM 3099 N N . LYS B 1 70 ? 7.992 -18.875 -9.859 1 98.81 70 LYS B N 1
ATOM 3100 C CA . LYS B 1 70 ? 8.32 -17.609 -9.203 1 98.81 70 LYS B CA 1
ATOM 3101 C C . LYS B 1 70 ? 9.828 -17.469 -9.008 1 98.81 70 LYS B C 1
ATOM 3103 O O . LYS B 1 70 ? 10.523 -18.453 -8.758 1 98.81 70 LYS B O 1
ATOM 3108 N N . LEU B 1 71 ? 10.195 -16.234 -9.109 1 98.75 71 LEU B N 1
ATOM 3109 C CA . LEU B 1 71 ? 11.555 -15.805 -8.812 1 98.75 71 LEU B CA 1
ATOM 3110 C C . LEU B 1 71 ? 11.758 -15.641 -7.309 1 98.75 71 LEU B C 1
ATOM 3112 O O . LEU B 1 71 ? 11.055 -14.859 -6.664 1 98.75 71 LEU B O 1
ATOM 3116 N N . TRP B 1 72 ? 12.758 -16.328 -6.816 1 98.19 72 TRP B N 1
ATOM 3117 C CA . TRP B 1 72 ? 13 -16.297 -5.379 1 98.19 72 TRP B CA 1
ATOM 3118 C C .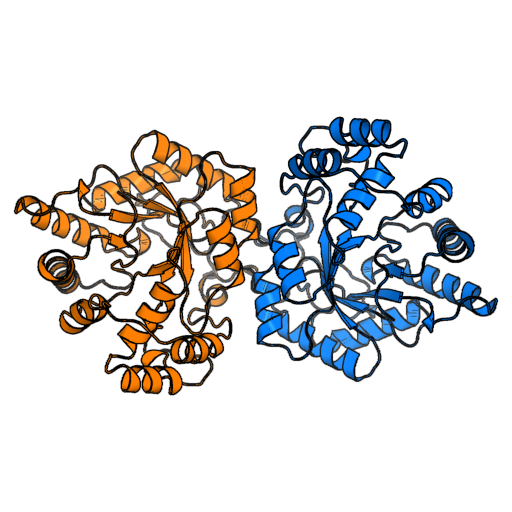 TRP B 1 72 ? 13.836 -15.086 -4.992 1 98.19 72 TRP B C 1
ATOM 3120 O O . TRP B 1 72 ? 14.516 -14.5 -5.836 1 98.19 72 TRP B O 1
ATOM 3130 N N . CYS B 1 73 ? 13.914 -14.789 -3.732 1 97.06 73 CYS B N 1
ATOM 3131 C CA . CYS B 1 73 ? 14.391 -13.516 -3.191 1 97.06 73 CYS B CA 1
ATOM 3132 C C . CYS B 1 73 ? 15.906 -13.422 -3.279 1 97.06 73 CYS B C 1
ATOM 3134 O O . CYS B 1 73 ? 16.469 -12.328 -3.221 1 97.06 73 CYS B O 1
ATOM 3136 N N . THR B 1 74 ? 16.625 -14.5 -3.414 1 97.69 74 THR B N 1
ATOM 3137 C CA . THR B 1 74 ? 18.078 -14.461 -3.514 1 97.69 74 THR B CA 1
ATOM 3138 C C . THR B 1 74 ? 18.516 -14.164 -4.945 1 97.69 74 THR B C 1
ATOM 3140 O O . THR B 1 74 ? 19.719 -14.039 -5.223 1 97.69 74 THR B O 1
ATOM 3143 N N . HIS B 1 75 ? 17.578 -13.977 -5.816 1 98.19 75 HIS B N 1
ATOM 3144 C CA . HIS B 1 75 ? 17.938 -13.875 -7.227 1 98.19 75 HIS B CA 1
ATOM 3145 C C . HIS B 1 75 ? 17.391 -12.602 -7.848 1 98.19 75 HIS B C 1
ATOM 3147 O O . HIS B 1 75 ? 17.125 -12.555 -9.055 1 98.19 75 HIS B O 1
ATOM 3153 N N . HIS B 1 76 ? 17.219 -11.594 -7.078 1 98 76 HIS B N 1
ATOM 3154 C CA . HIS B 1 76 ? 16.594 -10.367 -7.551 1 98 76 HIS B CA 1
ATOM 3155 C C . HIS B 1 76 ? 17.578 -9.516 -8.344 1 98 76 HIS B C 1
ATOM 3157 O O . HIS B 1 76 ? 17.172 -8.609 -9.078 1 98 76 HIS B O 1
ATOM 3163 N N . ARG B 1 77 ? 18.859 -9.75 -8.133 1 97.94 77 ARG B N 1
ATOM 3164 C CA . ARG B 1 77 ? 19.844 -9 -8.914 1 97.94 77 ARG B CA 1
ATOM 3165 C C . ARG B 1 77 ? 19.656 -9.266 -10.406 1 97.94 77 ARG B C 1
ATOM 3167 O O . ARG B 1 77 ? 19.438 -10.406 -10.82 1 97.94 77 ARG B O 1
ATOM 3174 N N . LYS B 1 78 ? 19.859 -8.289 -11.164 1 97.88 78 LYS B N 1
ATOM 3175 C CA . LYS B 1 78 ? 19.516 -8.312 -12.586 1 97.88 78 LYS B CA 1
ATOM 3176 C C . LYS B 1 78 ? 20.156 -9.516 -13.281 1 97.88 78 LYS B C 1
ATOM 3178 O O . LYS B 1 78 ? 19.484 -10.203 -14.062 1 97.88 78 LYS B O 1
ATOM 3183 N N . ASP B 1 79 ? 21.359 -9.836 -13.016 1 98.06 79 ASP B N 1
ATOM 3184 C CA . ASP B 1 79 ? 22.094 -10.867 -13.734 1 98.06 79 ASP B CA 1
ATOM 3185 C C . ASP B 1 79 ? 21.719 -12.266 -13.234 1 98.06 79 ASP B C 1
ATOM 3187 O O . ASP B 1 79 ? 22.125 -13.266 -13.82 1 98.06 79 ASP B O 1
ATOM 3191 N N . LEU B 1 80 ? 20.906 -12.336 -12.203 1 98.25 80 LEU B N 1
ATOM 3192 C CA . LEU B 1 80 ? 20.562 -13.625 -11.617 1 98.25 80 LEU B CA 1
ATOM 3193 C C . LEU B 1 80 ? 19.141 -14.039 -12.016 1 98.25 80 LEU B C 1
ATOM 3195 O O . LEU B 1 80 ? 18.766 -15.203 -11.859 1 98.25 80 LEU B O 1
ATOM 3199 N N . VAL B 1 81 ? 18.344 -13.141 -12.547 1 98.69 81 VAL B N 1
ATOM 3200 C CA . VAL B 1 81 ? 16.938 -13.383 -12.844 1 98.69 81 VAL B CA 1
ATOM 3201 C C . VAL B 1 81 ? 16.797 -14.445 -13.93 1 98.69 81 VAL B C 1
ATOM 3203 O O . VAL B 1 81 ? 16.172 -15.477 -13.727 1 98.69 81 VAL B O 1
ATOM 3206 N N . GLU B 1 82 ? 17.453 -14.227 -15.023 1 98.69 82 GLU B N 1
ATOM 3207 C CA . GLU B 1 82 ? 17.312 -15.156 -16.141 1 98.69 82 GLU B CA 1
ATOM 3208 C C . GLU B 1 82 ? 17.922 -16.516 -15.805 1 98.69 82 GLU B C 1
ATOM 3210 O O . GLU B 1 82 ? 17.297 -17.547 -16.078 1 98.69 82 GLU B O 1
ATOM 3215 N N . PRO B 1 83 ? 19.125 -16.562 -15.195 1 98.44 83 PRO B N 1
ATOM 3216 C CA . PRO B 1 83 ? 19.641 -17.875 -14.805 1 98.44 83 PRO B CA 1
ATOM 3217 C C . PRO B 1 83 ? 18.688 -18.656 -13.906 1 98.44 83 PRO B C 1
ATOM 3219 O O . PRO B 1 83 ? 18.547 -19.875 -14.055 1 98.44 83 PRO B O 1
ATOM 3222 N N . GLU B 1 84 ? 18.031 -18 -12.984 1 97.94 84 GLU B N 1
ATOM 3223 C CA . GLU B 1 84 ? 17.062 -18.703 -12.141 1 97.94 84 GLU B CA 1
ATOM 3224 C C . GLU B 1 84 ? 15.898 -19.234 -12.961 1 97.94 84 GLU B C 1
ATOM 3226 O O . GLU B 1 84 ? 15.406 -20.344 -12.719 1 97.94 84 GLU B O 1
ATOM 3231 N N . LEU B 1 85 ? 15.422 -18.422 -13.891 1 98.75 85 LEU B N 1
ATOM 3232 C CA . LEU B 1 85 ? 14.32 -18.891 -14.727 1 98.75 85 LEU B CA 1
ATOM 3233 C C . LEU B 1 85 ? 14.734 -20.125 -15.531 1 98.75 85 LEU B C 1
ATOM 3235 O O . LEU B 1 85 ? 13.938 -21.047 -15.695 1 98.75 85 LEU B O 1
ATOM 3239 N N . HIS B 1 86 ? 15.992 -20.156 -16 1 98.62 86 HIS B N 1
ATOM 3240 C CA . HIS B 1 86 ? 16.484 -21.328 -16.703 1 98.62 86 HIS B CA 1
ATOM 3241 C C . HIS B 1 86 ? 16.5 -22.547 -15.781 1 98.62 86 HIS B C 1
ATOM 3243 O O . HIS B 1 86 ? 16.188 -23.672 -16.219 1 98.62 86 HIS B O 1
ATOM 3249 N N . GLU B 1 87 ? 16.828 -22.312 -14.562 1 98.12 87 GLU B N 1
ATOM 3250 C CA . GLU B 1 87 ? 16.781 -23.406 -13.594 1 98.12 87 GLU B CA 1
ATOM 3251 C C . GLU B 1 87 ? 15.352 -23.891 -13.375 1 98.12 87 GLU B C 1
ATOM 3253 O O . GLU B 1 87 ? 15.102 -25.109 -13.305 1 98.12 87 GLU B O 1
ATOM 3258 N N . ASN B 1 88 ? 14.422 -22.953 -13.234 1 98.5 88 ASN B N 1
ATOM 3259 C CA . ASN B 1 88 ? 13.016 -23.312 -13.133 1 98.5 88 ASN B CA 1
ATOM 3260 C C . ASN B 1 88 ? 12.562 -24.156 -14.32 1 98.5 88 ASN B C 1
ATOM 3262 O O . ASN B 1 88 ? 11.945 -25.219 -14.141 1 98.5 88 ASN B O 1
ATOM 3266 N N . LEU B 1 89 ? 12.914 -23.688 -15.5 1 98.88 89 LEU B N 1
ATOM 3267 C CA . LEU B 1 89 ? 12.523 -24.375 -16.734 1 98.88 89 LEU B CA 1
ATOM 3268 C C . LEU B 1 89 ? 13.133 -25.766 -16.797 1 98.88 89 LEU B C 1
ATOM 3270 O O . LEU B 1 89 ? 12.477 -26.719 -17.219 1 98.88 89 LEU B O 1
ATOM 3274 N N . ALA B 1 90 ? 14.383 -25.859 -16.375 1 98.69 90 ALA B N 1
ATOM 3275 C CA . ALA B 1 90 ? 15.039 -27.156 -16.359 1 98.69 90 ALA B CA 1
ATOM 3276 C C . ALA B 1 90 ? 14.336 -28.125 -15.422 1 98.69 90 ALA B C 1
ATOM 3278 O O . ALA B 1 90 ? 14.07 -29.281 -15.789 1 98.69 90 ALA B O 1
ATOM 3279 N N . GLN B 1 91 ? 14.031 -27.703 -14.266 1 98.38 91 GLN B N 1
ATOM 3280 C CA . GLN B 1 91 ? 13.336 -28.531 -13.289 1 98.38 91 GLN B CA 1
ATOM 3281 C C . GLN B 1 91 ? 11.961 -28.938 -13.797 1 98.38 91 GLN B C 1
ATOM 3283 O O . GLN B 1 91 ? 11.555 -30.094 -13.641 1 98.38 91 GLN B O 1
ATOM 3288 N N . LEU B 1 92 ? 11.281 -28.047 -14.414 1 98.88 92 LEU B N 1
ATOM 3289 C CA . LEU B 1 92 ? 9.922 -28.281 -14.898 1 98.88 92 LEU B CA 1
ATOM 3290 C C . LEU B 1 92 ? 9.93 -29.062 -16.203 1 98.88 92 LEU B C 1
ATOM 3292 O O . LEU B 1 92 ? 8.891 -29.562 -16.641 1 98.88 92 LEU B O 1
ATOM 3296 N N . GLN B 1 93 ? 11.125 -29.141 -16.812 1 98.75 93 GLN B N 1
ATOM 3297 C CA . GLN B 1 93 ? 11.281 -29.781 -18.125 1 98.75 93 GLN B CA 1
ATOM 3298 C C . GLN B 1 93 ? 10.414 -29.094 -19.172 1 98.75 93 GLN B C 1
ATOM 3300 O O . GLN B 1 93 ? 9.695 -29.766 -19.922 1 98.75 93 GLN B O 1
ATOM 3305 N N . LEU B 1 94 ? 10.484 -27.766 -19.203 1 98.88 94 LEU B N 1
ATOM 3306 C CA . LEU B 1 94 ? 9.734 -26.938 -20.141 1 98.88 94 LEU B CA 1
ATOM 3307 C C . LEU B 1 94 ? 10.648 -25.938 -20.828 1 98.88 94 LEU B C 1
ATOM 3309 O O . LEU B 1 94 ? 11.703 -25.594 -20.312 1 98.88 94 LEU B O 1
ATOM 3313 N N . SER B 1 95 ? 10.188 -25.453 -22 1 98.62 95 SER B N 1
ATOM 3314 C CA . SER B 1 95 ? 10.938 -24.438 -22.719 1 98.62 95 SER B CA 1
ATOM 3315 C C . SER B 1 95 ? 10.477 -23.031 -22.344 1 98.62 95 SER B C 1
ATOM 3317 O O . SER B 1 95 ? 11.188 -22.047 -22.594 1 98.62 95 SER B O 1
ATOM 3319 N N . TYR B 1 96 ? 9.297 -22.906 -21.812 1 98.81 96 TYR B N 1
ATOM 3320 C CA . TYR B 1 96 ? 8.742 -21.656 -21.312 1 98.81 96 TYR B CA 1
ATOM 3321 C C . TYR B 1 96 ? 7.742 -21.906 -20.188 1 98.81 96 TYR B C 1
ATOM 3323 O O . TYR B 1 96 ? 7.246 -23.031 -20.047 1 98.81 96 TYR B O 1
ATOM 3331 N N . VAL B 1 97 ? 7.504 -20.906 -19.422 1 98.94 97 VAL B N 1
ATOM 3332 C CA . VAL B 1 97 ? 6.363 -20.891 -18.516 1 98.94 97 VAL B CA 1
ATOM 3333 C C . VAL B 1 97 ? 5.352 -19.844 -18.969 1 98.94 97 VAL B C 1
ATOM 3335 O O . VAL B 1 97 ? 5.652 -19.016 -19.828 1 98.94 97 VAL B O 1
ATOM 3338 N N . ASP B 1 98 ? 4.148 -19.953 -18.438 1 98.94 98 ASP B N 1
ATOM 3339 C CA . ASP B 1 98 ? 3.098 -19.016 -18.828 1 98.94 98 ASP B CA 1
ATOM 3340 C C . ASP B 1 98 ? 3.146 -17.75 -17.984 1 98.94 98 ASP B C 1
ATOM 3342 O O . ASP B 1 98 ? 2.77 -16.672 -18.438 1 98.94 98 ASP B O 1
ATOM 3346 N N . LEU B 1 99 ? 3.57 -17.891 -16.766 1 98.94 99 LEU B N 1
ATOM 3347 C CA . LEU B 1 99 ? 3.631 -16.766 -15.844 1 98.94 99 LEU B CA 1
ATOM 3348 C C . LEU B 1 99 ? 4.805 -16.906 -14.883 1 98.94 99 LEU B C 1
ATOM 3350 O O . LEU B 1 99 ? 4.953 -17.938 -14.227 1 98.94 99 LEU B O 1
ATOM 3354 N N . PHE B 1 100 ? 5.664 -15.891 -14.883 1 98.94 100 PHE B N 1
ATOM 3355 C CA . PHE B 1 100 ? 6.816 -15.781 -14 1 98.94 100 PHE B CA 1
ATOM 3356 C C . PHE B 1 100 ? 6.66 -14.602 -13.047 1 98.94 100 PHE B C 1
ATOM 3358 O O . PHE B 1 100 ? 6.605 -13.453 -13.477 1 98.94 100 PHE B O 1
ATOM 3365 N N . LEU B 1 101 ? 6.539 -14.922 -11.719 1 98.94 101 LEU B N 1
ATOM 3366 C CA . LEU B 1 101 ? 6.242 -13.898 -10.727 1 98.94 101 LEU B CA 1
ATOM 3367 C C . LEU B 1 101 ? 7.473 -13.594 -9.875 1 98.94 101 LEU B C 1
ATOM 3369 O O . LEU B 1 101 ? 8.258 -14.5 -9.57 1 98.94 101 LEU B O 1
ATOM 3373 N N . ILE B 1 102 ? 7.625 -12.312 -9.422 1 98.81 102 ILE B N 1
ATOM 3374 C CA . ILE B 1 102 ? 8.453 -12.047 -8.25 1 98.81 102 ILE B CA 1
ATOM 3375 C C . ILE B 1 102 ? 7.777 -12.625 -7.004 1 98.81 102 ILE B C 1
ATOM 3377 O O . ILE B 1 102 ? 6.629 -12.297 -6.699 1 98.81 102 ILE B O 1
ATOM 3381 N N . HIS B 1 103 ? 8.5 -13.43 -6.238 1 98.38 103 HIS B N 1
ATOM 3382 C CA . HIS B 1 103 ? 7.875 -14.188 -5.16 1 98.38 103 HIS B CA 1
ATOM 3383 C C . HIS B 1 103 ? 7.523 -13.289 -3.98 1 98.38 103 HIS B C 1
ATOM 3385 O O . HIS B 1 103 ? 6.484 -13.469 -3.344 1 98.38 103 HIS B O 1
ATOM 3391 N N . GLN B 1 104 ? 8.375 -12.383 -3.619 1 96.44 104 GLN B N 1
ATOM 3392 C CA . GLN B 1 104 ? 8.227 -11.367 -2.582 1 96.44 104 GLN B CA 1
ATOM 3393 C C . GLN B 1 104 ? 8.859 -10.047 -3.01 1 96.44 104 GLN B C 1
ATOM 3395 O O . GLN B 1 104 ? 9.836 -10.031 -3.764 1 96.44 104 GLN B O 1
ATOM 3400 N N . PRO B 1 105 ? 8.328 -8.945 -2.521 1 95.31 105 PRO B N 1
ATOM 3401 C CA . PRO B 1 105 ? 8.914 -7.648 -2.873 1 95.31 105 PRO B CA 1
ATOM 3402 C C . PRO B 1 105 ? 10.156 -7.32 -2.047 1 95.31 105 PRO B C 1
ATOM 3404 O O . PRO B 1 105 ? 10.32 -6.184 -1.604 1 95.31 105 PRO B O 1
ATOM 3407 N N . ILE B 1 106 ? 10.977 -8.328 -1.725 1 93.81 106 ILE B N 1
ATOM 3408 C CA . ILE B 1 106 ? 12.203 -8.117 -0.96 1 93.81 106 ILE B CA 1
ATOM 3409 C C . ILE B 1 106 ? 13.359 -8.875 -1.611 1 93.81 106 ILE B C 1
ATOM 3411 O O . ILE B 1 106 ? 13.156 -9.93 -2.221 1 93.81 106 ILE B O 1
ATOM 3415 N N . ALA B 1 107 ? 14.562 -8.352 -1.446 1 95.44 107 ALA B N 1
ATOM 3416 C CA . ALA B 1 107 ? 15.773 -8.984 -1.967 1 95.44 107 ALA B CA 1
ATOM 3417 C C . ALA B 1 107 ? 16.672 -9.461 -0.832 1 95.44 107 ALA B C 1
ATOM 3419 O O . ALA B 1 107 ? 17.141 -8.656 -0.014 1 95.44 107 ALA B O 1
ATOM 3420 N N . PHE B 1 108 ? 16.875 -10.734 -0.827 1 95.62 108 PHE B N 1
ATOM 3421 C CA . PHE B 1 108 ? 17.906 -11.289 0.054 1 95.62 108 PHE B CA 1
ATOM 3422 C C . PHE B 1 108 ? 19.297 -11.117 -0.554 1 95.62 108 PHE B C 1
ATOM 3424 O O . PHE B 1 108 ? 19.422 -10.711 -1.712 1 95.62 108 PHE B O 1
ATOM 3431 N N . LYS B 1 109 ? 20.266 -11.359 0.329 1 96 109 LYS B N 1
ATOM 3432 C CA . LYS B 1 109 ? 21.609 -11.398 -0.213 1 96 109 LYS B CA 1
ATOM 3433 C C . LYS B 1 109 ? 21.688 -12.281 -1.459 1 96 109 LYS B C 1
ATOM 3435 O O . LYS B 1 109 ? 21.219 -13.422 -1.445 1 96 109 LYS B O 1
ATOM 3440 N N . SER B 1 110 ? 22.281 -11.695 -2.451 1 96.56 110 SER B N 1
ATOM 3441 C CA . SER B 1 110 ? 22.344 -12.367 -3.742 1 96.56 110 SER B CA 1
ATOM 3442 C C . SER B 1 110 ? 23.219 -13.617 -3.678 1 96.56 110 SER B C 1
ATOM 3444 O O . SER B 1 110 ? 24.344 -13.57 -3.193 1 96.56 110 SER B O 1
ATOM 3446 N N . LEU B 1 111 ? 22.672 -14.641 -4.133 1 94.56 111 LEU B N 1
ATOM 3447 C CA . LEU B 1 111 ? 23.375 -15.914 -4.293 1 94.56 111 LEU B CA 1
ATOM 3448 C C . LEU B 1 111 ? 22.953 -16.609 -5.59 1 94.56 111 LEU B C 1
ATOM 3450 O O . LEU B 1 111 ? 21.781 -16.531 -5.988 1 94.56 111 LEU B O 1
ATOM 3454 N N . PRO B 1 112 ? 23.984 -17.234 -6.168 1 87.69 112 PRO B N 1
ATOM 3455 C CA . PRO B 1 112 ? 23.562 -17.984 -7.352 1 87.69 112 PRO B CA 1
ATOM 3456 C C . PRO B 1 112 ? 22.625 -19.141 -7.008 1 87.69 112 PRO B C 1
ATOM 3458 O O . PRO B 1 112 ? 22.656 -19.672 -5.891 1 87.69 112 PRO B O 1
ATOM 3461 N N . ALA B 1 113 ? 21.781 -19.484 -8 1 82.44 113 ALA B N 1
ATOM 3462 C CA . ALA B 1 113 ? 20.797 -20.547 -7.785 1 82.44 113 ALA B CA 1
ATOM 3463 C C . ALA B 1 113 ? 21.453 -21.828 -7.332 1 82.44 113 ALA B C 1
ATOM 3465 O O . ALA B 1 113 ? 20.906 -22.562 -6.5 1 82.44 113 ALA B O 1
ATOM 3466 N N . LYS B 1 114 ? 22.688 -22.062 -7.777 1 83.75 114 LYS B N 1
ATOM 3467 C CA . LYS B 1 114 ? 23.406 -23.297 -7.496 1 83.75 114 LYS B CA 1
ATOM 3468 C C . LYS B 1 114 ? 23.875 -23.359 -6.043 1 83.75 114 LYS B C 1
ATOM 3470 O O . LYS B 1 114 ? 24.203 -24.422 -5.531 1 83.75 114 LYS B O 1
ATOM 3475 N N . ASP B 1 115 ? 23.859 -22.266 -5.406 1 87.75 115 ASP B N 1
ATOM 3476 C CA . ASP B 1 115 ? 24.25 -22.203 -3.998 1 87.75 115 ASP B CA 1
ATOM 3477 C C . ASP B 1 115 ? 23.25 -22.969 -3.125 1 87.75 115 ASP B C 1
ATOM 3479 O O . ASP B 1 115 ? 23.656 -23.688 -2.205 1 87.75 115 ASP B O 1
ATOM 3483 N N . GLY B 1 116 ? 22.016 -22.875 -3.426 1 88 116 GLY B N 1
ATOM 3484 C CA . GLY B 1 116 ? 21 -23.641 -2.74 1 88 116 GLY B CA 1
ATOM 3485 C C . GLY B 1 116 ? 20.5 -22.984 -1.471 1 88 116 GLY B C 1
ATOM 3486 O O . GLY B 1 116 ? 19.453 -23.359 -0.94 1 88 116 GLY B O 1
ATOM 3487 N N . THR B 1 117 ? 21.25 -21.953 -0.953 1 93 117 THR B N 1
ATOM 3488 C CA . THR B 1 117 ? 20.797 -21.234 0.232 1 93 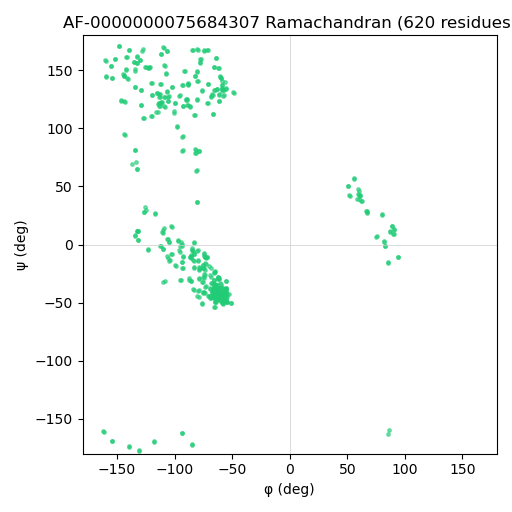117 THR B CA 1
ATOM 3489 C C . THR B 1 117 ? 19.594 -20.344 -0.099 1 93 117 THR B C 1
ATOM 3491 O O . THR B 1 117 ? 19.703 -19.453 -0.94 1 93 117 THR B O 1
ATOM 3494 N N . MET B 1 118 ? 18.531 -20.594 0.593 1 93.25 118 MET B N 1
ATOM 3495 C CA . MET B 1 118 ? 17.297 -19.875 0.259 1 93.25 118 MET B CA 1
ATOM 3496 C C . MET B 1 118 ? 17.141 -18.641 1.136 1 93.25 118 MET B C 1
ATOM 3498 O O . MET B 1 118 ? 16.516 -17.656 0.724 1 93.25 118 MET B O 1
ATOM 3502 N N . MET B 1 119 ? 17.609 -18.656 2.283 1 94 119 MET B N 1
ATOM 3503 C CA . MET B 1 119 ? 17.531 -17.547 3.223 1 94 119 MET B CA 1
ATOM 3504 C C . MET B 1 119 ? 18.875 -17.297 3.895 1 94 119 MET B C 1
ATOM 3506 O O . MET B 1 119 ? 19.109 -17.75 5.016 1 94 119 MET B O 1
ATOM 3510 N N . PRO B 1 120 ? 19.75 -16.594 3.209 1 96.25 120 PRO B N 1
ATOM 3511 C CA . PRO B 1 120 ? 21.047 -16.312 3.811 1 96.25 120 PRO B CA 1
ATOM 3512 C C . PRO B 1 120 ? 20.938 -15.547 5.129 1 96.25 120 PRO B C 1
ATOM 3514 O O . PRO B 1 120 ? 20.188 -14.578 5.223 1 96.25 120 PRO B O 1
ATOM 3517 N N . LYS B 1 121 ? 21.672 -16.031 6.141 1 93.81 121 LYS B N 1
ATOM 3518 C CA . LYS B 1 121 ? 21.641 -15.438 7.477 1 93.81 121 LYS B CA 1
ATOM 3519 C C . LYS B 1 121 ? 23.031 -14.984 7.91 1 93.81 121 LYS B C 1
ATOM 3521 O O . LYS B 1 121 ? 24.047 -15.531 7.457 1 93.81 121 LYS B O 1
ATOM 3526 N N . ASP B 1 122 ? 22.984 -13.992 8.758 1 92.56 122 ASP B N 1
ATOM 3527 C CA . ASP B 1 122 ? 24.25 -13.562 9.344 1 92.56 122 ASP B CA 1
ATOM 3528 C C . ASP B 1 122 ? 24.609 -14.406 10.562 1 92.56 122 ASP B C 1
ATOM 3530 O O . ASP B 1 122 ? 23.984 -15.43 10.82 1 92.56 122 ASP B O 1
ATOM 3534 N N . GLU B 1 123 ? 25.688 -13.969 11.266 1 93.25 123 GLU B N 1
ATOM 3535 C CA . GLU B 1 123 ? 26.203 -14.719 12.398 1 93.25 123 GLU B CA 1
ATOM 3536 C C . GLU B 1 123 ? 25.203 -14.75 13.555 1 93.25 123 GLU B C 1
ATOM 3538 O O . GLU B 1 123 ? 25.25 -15.641 14.406 1 93.25 123 GLU B O 1
ATOM 3543 N N . LYS B 1 124 ? 24.375 -13.852 13.602 1 91.56 124 LYS B N 1
ATOM 3544 C CA . LYS B 1 124 ? 23.406 -13.75 14.68 1 91.56 124 LYS B CA 1
ATOM 3545 C C . LYS B 1 124 ? 22.078 -14.414 14.289 1 91.56 124 LYS B C 1
ATOM 3547 O O . LYS B 1 124 ? 21.094 -14.344 15.031 1 91.56 124 LYS B O 1
ATOM 3552 N N . GLY B 1 125 ? 21.953 -14.961 13.055 1 90.44 125 GLY B N 1
ATOM 3553 C CA . GLY B 1 125 ? 20.781 -15.688 12.602 1 90.44 125 GLY B CA 1
ATOM 3554 C C . GLY B 1 125 ? 19.75 -14.805 11.93 1 90.44 125 GLY B C 1
ATOM 3555 O O . GLY B 1 125 ? 18.625 -15.227 11.68 1 90.44 125 GLY B O 1
ATOM 3556 N N . LYS B 1 126 ? 20.078 -13.641 11.594 1 90.19 126 LYS B N 1
ATOM 3557 C CA . LYS B 1 126 ? 19.172 -12.711 10.922 1 90.19 126 LYS B CA 1
ATOM 3558 C C . LYS B 1 126 ? 19.328 -12.789 9.406 1 90.19 126 LYS B C 1
ATOM 3560 O O . LYS B 1 126 ? 20.453 -12.891 8.898 1 90.19 126 LYS B O 1
ATOM 3565 N N . ILE B 1 127 ? 18.203 -12.773 8.781 1 93.69 127 ILE B N 1
ATOM 3566 C CA . ILE B 1 127 ? 18.203 -12.805 7.324 1 93.69 127 ILE B CA 1
ATOM 3567 C C . ILE B 1 127 ? 18.984 -11.602 6.789 1 93.69 127 ILE B C 1
ATOM 3569 O O . ILE B 1 127 ? 18.828 -10.484 7.289 1 93.69 127 ILE B O 1
ATOM 3573 N N . GLN B 1 128 ? 19.797 -11.844 5.785 1 93.81 128 GLN B N 1
ATOM 3574 C CA . GLN B 1 128 ? 20.562 -10.781 5.141 1 93.81 128 GLN B CA 1
ATOM 3575 C C . GLN B 1 128 ? 19.844 -10.266 3.896 1 93.81 128 GLN B C 1
ATOM 3577 O O . GLN B 1 128 ? 19.484 -11.047 3.014 1 93.81 128 GLN B O 1
ATOM 3582 N N . TYR B 1 129 ? 19.688 -9.008 3.855 1 93.12 129 TYR B N 1
ATOM 3583 C CA . TYR B 1 129 ? 19 -8.367 2.744 1 93.12 129 TYR B CA 1
ATOM 3584 C C . TYR B 1 129 ? 19.984 -7.598 1.865 1 93.12 129 TYR B C 1
ATOM 3586 O O . TYR B 1 129 ? 21.062 -7.219 2.316 1 93.12 129 TYR B O 1
ATOM 3594 N N . GLU B 1 130 ? 19.672 -7.43 0.65 1 94.12 130 GLU B N 1
ATOM 3595 C CA . GLU B 1 130 ? 20.422 -6.609 -0.301 1 94.12 130 GLU B CA 1
ATOM 3596 C C . GLU B 1 130 ? 19.547 -5.484 -0.854 1 94.12 130 GLU B C 1
ATOM 3598 O O . GLU B 1 130 ? 18.359 -5.676 -1.111 1 94.12 130 GLU B O 1
ATOM 3603 N N . GLN B 1 131 ? 20.141 -4.281 -0.993 1 93.06 131 GLN B N 1
ATOM 3604 C CA . GLN B 1 131 ? 19.422 -3.115 -1.495 1 93.06 131 GLN B CA 1
ATOM 3605 C C . GLN B 1 131 ? 19.297 -3.156 -3.016 1 93.06 131 GLN B C 1
ATOM 3607 O O . GLN B 1 131 ? 20.047 -2.475 -3.721 1 93.06 131 GLN B O 1
ATOM 3612 N N . ILE B 1 132 ? 18.359 -3.904 -3.471 1 95.56 132 ILE B N 1
ATOM 3613 C CA . ILE B 1 132 ? 18.062 -4.004 -4.895 1 95.56 132 ILE B CA 1
ATOM 3614 C C . ILE B 1 132 ? 16.672 -3.428 -5.164 1 95.56 132 ILE B C 1
ATOM 3616 O O . ILE B 1 132 ? 15.68 -3.889 -4.594 1 95.56 132 ILE B O 1
ATOM 3620 N N . ASP B 1 133 ? 16.641 -2.449 -5.977 1 95.12 133 ASP B N 1
ATOM 3621 C CA . ASP B 1 133 ? 15.367 -1.857 -6.371 1 95.12 133 ASP B CA 1
ATOM 3622 C C . ASP B 1 133 ? 14.523 -2.852 -7.164 1 95.12 133 ASP B C 1
ATOM 3624 O O . ASP B 1 133 ? 15.016 -3.486 -8.102 1 95.12 133 ASP B O 1
ATOM 3628 N N . ILE B 1 134 ? 13.289 -3 -6.867 1 96.56 134 ILE B N 1
ATOM 3629 C CA . ILE B 1 134 ? 12.406 -3.979 -7.496 1 96.56 134 ILE B CA 1
ATOM 3630 C C . ILE B 1 134 ? 12.289 -3.684 -8.984 1 96.56 134 ILE B C 1
ATOM 3632 O O . ILE B 1 134 ? 12.039 -4.59 -9.789 1 96.56 134 ILE B O 1
ATOM 3636 N N . LEU B 1 135 ? 12.453 -2.375 -9.406 1 97.44 135 LEU B N 1
ATOM 3637 C CA . LEU B 1 135 ? 12.383 -2.018 -10.82 1 97.44 135 LEU B CA 1
ATOM 3638 C C . LEU B 1 135 ? 13.508 -2.678 -11.602 1 97.44 135 LEU B C 1
ATOM 3640 O O . LEU B 1 135 ? 13.328 -3.057 -12.758 1 97.44 135 LEU B O 1
ATOM 3644 N N . GLU B 1 136 ? 14.648 -2.793 -10.945 1 97.69 136 GLU B N 1
ATOM 3645 C CA . GLU B 1 136 ? 15.758 -3.5 -11.57 1 97.69 136 GLU B CA 1
ATOM 3646 C C . GLU B 1 136 ? 15.398 -4.961 -11.844 1 97.69 136 GLU B C 1
ATOM 3648 O O . GLU B 1 136 ? 15.656 -5.477 -12.93 1 97.69 136 GLU B O 1
ATOM 3653 N N . THR B 1 137 ? 14.867 -5.594 -10.906 1 98.69 137 THR B N 1
ATOM 3654 C CA . THR B 1 137 ? 14.438 -6.984 -11.016 1 98.69 137 THR B CA 1
ATOM 3655 C C . THR B 1 137 ? 13.367 -7.133 -12.094 1 98.69 137 THR B C 1
ATOM 3657 O O . THR B 1 137 ? 13.461 -8.016 -12.953 1 98.69 137 THR B O 1
ATOM 3660 N N . TYR B 1 138 ? 12.414 -6.246 -12.094 1 98.88 138 TYR B N 1
ATOM 3661 C CA . TYR B 1 138 ? 11.297 -6.324 -13.031 1 98.88 138 TYR B CA 1
ATOM 3662 C C . TYR B 1 138 ? 11.766 -6.105 -14.461 1 98.88 138 TYR B C 1
ATOM 3664 O O . TYR B 1 138 ? 11.312 -6.785 -15.383 1 98.88 138 TYR B O 1
ATOM 3672 N N . HIS B 1 139 ? 12.711 -5.195 -14.633 1 98.81 139 HIS B N 1
ATOM 3673 C CA . HIS B 1 139 ? 13.281 -4.969 -15.953 1 98.81 139 HIS B CA 1
ATOM 3674 C C . HIS B 1 139 ? 13.961 -6.223 -16.484 1 98.81 139 HIS B C 1
ATOM 3676 O O . HIS B 1 139 ? 13.875 -6.523 -17.688 1 98.81 139 HIS B O 1
ATOM 3682 N N . ALA B 1 140 ? 14.625 -6.891 -15.602 1 98.88 140 ALA B N 1
ATOM 3683 C CA . ALA B 1 140 ? 15.258 -8.148 -16 1 98.88 140 ALA B CA 1
ATOM 3684 C C . ALA B 1 140 ? 14.211 -9.188 -16.391 1 98.88 140 ALA B C 1
ATOM 3686 O O . ALA B 1 140 ? 14.43 -9.984 -17.312 1 98.88 140 ALA B O 1
ATOM 3687 N N . MET B 1 141 ? 13.078 -9.211 -15.773 1 98.94 141 MET B N 1
ATOM 3688 C CA . MET B 1 141 ? 12 -10.117 -16.125 1 98.94 141 MET B CA 1
ATOM 3689 C C . MET B 1 141 ? 11.398 -9.758 -17.469 1 98.94 141 MET B C 1
ATOM 3691 O O . MET B 1 141 ? 10.992 -10.641 -18.234 1 98.94 141 MET B O 1
ATOM 3695 N N . GLU B 1 142 ? 11.289 -8.438 -17.734 1 98.94 142 GLU B N 1
ATOM 3696 C CA . GLU B 1 142 ? 10.828 -8.016 -19.047 1 98.94 142 GLU B CA 1
ATOM 3697 C C . GLU B 1 142 ? 11.688 -8.625 -20.156 1 98.94 142 GLU B C 1
ATOM 3699 O O . GLU B 1 142 ? 11.172 -9.062 -21.172 1 98.94 142 GLU B O 1
ATOM 3704 N N . GLU B 1 143 ? 12.992 -8.617 -19.906 1 98.88 143 GLU B N 1
ATOM 3705 C CA . GLU B 1 143 ? 13.906 -9.188 -20.891 1 98.88 143 GLU B CA 1
ATOM 3706 C C . GLU B 1 143 ? 13.656 -10.68 -21.078 1 98.88 143 GLU B C 1
ATOM 3708 O O . GLU B 1 143 ? 13.742 -11.195 -22.188 1 98.88 143 GLU B O 1
ATOM 3713 N N . CYS B 1 144 ? 13.359 -11.359 -20 1 98.94 144 CYS B N 1
ATOM 3714 C CA . CYS B 1 144 ? 13.047 -12.781 -20.078 1 98.94 144 CYS B CA 1
ATOM 3715 C C . CYS B 1 144 ? 11.82 -13.023 -20.938 1 98.94 144 CYS B C 1
ATOM 3717 O O . CYS B 1 144 ? 11.773 -13.977 -21.719 1 98.94 144 CYS B O 1
ATOM 3719 N N . GLN B 1 145 ? 10.805 -12.18 -20.75 1 98.88 145 GLN B N 1
ATOM 3720 C CA . GLN B 1 145 ? 9.594 -12.297 -21.562 1 98.88 145 GLN B CA 1
ATOM 3721 C C . GLN B 1 145 ? 9.891 -12.062 -23.047 1 98.88 145 GLN B C 1
ATOM 3723 O O . GLN B 1 145 ? 9.391 -12.797 -23.906 1 98.88 145 GLN B O 1
ATOM 3728 N N . LYS B 1 146 ? 10.703 -11.078 -23.359 1 98.69 146 LYS B N 1
ATOM 3729 C CA . LYS B 1 146 ? 11.07 -10.758 -24.734 1 98.69 146 LYS B CA 1
ATOM 3730 C C . LYS B 1 146 ? 11.812 -11.922 -25.391 1 98.69 146 LYS B C 1
ATOM 3732 O O . LYS B 1 146 ? 11.68 -12.148 -26.594 1 98.69 146 LYS B O 1
ATOM 3737 N N . LYS B 1 147 ? 12.516 -12.672 -24.562 1 98.75 147 LYS B N 1
ATOM 3738 C CA . LYS B 1 147 ? 13.289 -13.805 -25.062 1 98.75 147 LYS B CA 1
ATOM 3739 C C . LYS B 1 147 ? 12.414 -15.047 -25.219 1 98.75 147 LYS B C 1
ATOM 3741 O O . LYS B 1 147 ? 12.883 -16.094 -25.672 1 98.75 147 LYS B O 1
ATOM 3746 N N . GLY B 1 148 ? 11.148 -14.984 -24.734 1 98.75 148 GLY B N 1
ATOM 3747 C CA . GLY B 1 148 ? 10.203 -16.078 -24.922 1 98.75 148 GLY B CA 1
ATOM 3748 C C . GLY B 1 148 ? 10.289 -17.141 -23.828 1 98.75 148 GLY B C 1
ATOM 3749 O O . GLY B 1 148 ? 9.68 -18.203 -23.938 1 98.75 148 GLY B O 1
ATOM 3750 N N . LEU B 1 149 ? 11.016 -16.859 -22.719 1 98.88 149 LEU B N 1
ATOM 3751 C CA . LEU B 1 149 ? 11.18 -17.812 -21.641 1 98.88 149 LEU B CA 1
ATOM 3752 C C . LEU B 1 149 ? 9.93 -17.844 -20.75 1 98.88 149 LEU B C 1
ATOM 3754 O O . LEU B 1 149 ? 9.727 -18.812 -20 1 98.88 149 LEU B O 1
ATOM 3758 N N . THR B 1 150 ? 9.148 -16.844 -20.812 1 98.94 150 THR B N 1
ATOM 3759 C CA . THR B 1 150 ? 7.855 -16.734 -20.156 1 98.94 150 THR B CA 1
ATOM 3760 C C . THR B 1 150 ? 6.859 -15.969 -21.016 1 98.94 150 THR B C 1
ATOM 3762 O O . THR B 1 150 ? 7.242 -15.039 -21.734 1 98.94 150 THR B O 1
ATOM 3765 N N . ARG B 1 151 ? 5.59 -16.359 -20.953 1 98.88 151 ARG B N 1
ATOM 3766 C CA . ARG B 1 151 ? 4.57 -15.664 -21.734 1 98.88 151 ARG B CA 1
ATOM 3767 C C . ARG B 1 151 ? 4.164 -14.367 -21.031 1 98.88 151 ARG B C 1
ATOM 3769 O O . ARG B 1 151 ? 3.908 -13.359 -21.703 1 98.88 151 ARG B O 1
ATOM 3776 N N . HIS B 1 152 ? 4.055 -14.414 -19.734 1 98.88 152 HIS B N 1
ATOM 3777 C CA . HIS B 1 152 ? 3.689 -13.266 -18.906 1 98.88 152 HIS B CA 1
ATOM 3778 C C . HIS B 1 152 ? 4.629 -13.125 -17.719 1 98.88 152 HIS B C 1
ATOM 3780 O O . HIS B 1 152 ? 5.285 -14.086 -17.328 1 98.88 152 HIS B O 1
ATOM 3786 N N . ILE B 1 153 ? 4.734 -11.93 -17.188 1 98.94 153 ILE B N 1
ATOM 3787 C CA . ILE B 1 153 ? 5.441 -11.664 -15.945 1 98.94 153 ILE B CA 1
ATOM 3788 C C . ILE B 1 153 ? 4.516 -10.93 -14.969 1 98.94 153 ILE B C 1
ATOM 3790 O O . ILE B 1 153 ? 3.539 -10.305 -15.383 1 98.94 153 ILE B O 1
ATOM 3794 N N . GLY B 1 154 ? 4.723 -11.078 -13.695 1 98.94 154 GLY B N 1
ATOM 3795 C CA . GLY B 1 154 ? 3.936 -10.445 -12.648 1 98.94 154 GLY B CA 1
ATOM 3796 C C . GLY B 1 154 ? 4.641 -10.422 -11.305 1 98.94 154 GLY B C 1
ATOM 3797 O O . GLY B 1 154 ? 5.871 -10.43 -11.242 1 98.94 154 GLY B O 1
ATOM 3798 N N . VAL B 1 155 ? 3.818 -10.219 -10.258 1 98.88 155 VAL B N 1
ATOM 3799 C CA . VAL B 1 155 ? 4.387 -10.008 -8.93 1 98.88 155 VAL B CA 1
ATOM 3800 C C . VAL B 1 155 ? 3.559 -10.75 -7.887 1 98.88 155 VAL B C 1
ATOM 3802 O O . VAL B 1 155 ? 2.5 -11.297 -8.195 1 98.88 155 VAL B O 1
ATOM 3805 N N . SER B 1 156 ? 4.09 -10.867 -6.688 1 98.31 156 SER B N 1
ATOM 3806 C CA . SER B 1 156 ? 3.375 -11.398 -5.531 1 98.31 156 SER B CA 1
ATOM 3807 C C . SER B 1 156 ? 3.588 -10.523 -4.301 1 98.31 156 SER B C 1
ATOM 3809 O O . SER B 1 156 ? 4.688 -10.016 -4.074 1 98.31 156 SER B O 1
ATOM 3811 N N . ASN B 1 157 ? 2.523 -10.273 -3.607 1 96.69 157 ASN B N 1
ATOM 3812 C CA . ASN B 1 157 ? 2.541 -9.562 -2.334 1 96.69 157 ASN B CA 1
ATOM 3813 C C . ASN B 1 157 ? 2.959 -8.109 -2.514 1 96.69 157 ASN B C 1
ATOM 3815 O O . ASN B 1 157 ? 3.594 -7.523 -1.632 1 96.69 157 ASN B O 1
ATOM 3819 N N . PHE B 1 158 ? 2.678 -7.555 -3.648 1 97.19 158 PHE B N 1
ATOM 3820 C CA . PHE B 1 158 ? 2.969 -6.148 -3.902 1 97.19 158 PHE B CA 1
ATOM 3821 C C . PHE B 1 158 ? 1.805 -5.266 -3.469 1 97.19 158 PHE B C 1
ATOM 3823 O O . PHE B 1 158 ? 0.644 -5.594 -3.719 1 97.19 158 PHE B O 1
ATOM 3830 N N . SER B 1 159 ? 2.174 -4.199 -2.877 1 95 159 SER B N 1
ATOM 3831 C CA . SER B 1 159 ? 1.195 -3.172 -2.529 1 95 159 SER B CA 1
ATOM 3832 C C . SER B 1 159 ? 0.753 -2.391 -3.76 1 95 159 SER B C 1
ATOM 3834 O O . SER B 1 159 ? 1.363 -2.502 -4.824 1 95 159 SER B O 1
ATOM 3836 N N . ILE B 1 160 ? -0.315 -1.637 -3.555 1 96.25 160 ILE B N 1
ATOM 3837 C CA . ILE B 1 160 ? -0.793 -0.786 -4.641 1 96.25 160 ILE B CA 1
ATOM 3838 C C . ILE B 1 160 ? 0.287 0.225 -5.016 1 96.25 160 ILE B C 1
ATOM 3840 O O . ILE B 1 160 ? 0.49 0.515 -6.199 1 96.25 160 ILE B O 1
ATOM 3844 N N . GLU B 1 161 ? 1.043 0.764 -4.066 1 93.88 161 GLU B N 1
ATOM 3845 C CA . GLU B 1 161 ? 2.113 1.719 -4.34 1 93.88 161 GLU B CA 1
ATOM 3846 C C . GLU B 1 161 ? 3.225 1.079 -5.164 1 93.88 161 GLU B C 1
ATOM 3848 O O . GLU B 1 161 ? 3.752 1.699 -6.09 1 93.88 161 GLU B O 1
ATOM 3853 N N . GLN B 1 162 ? 3.545 -0.092 -4.844 1 96.12 162 GLN B N 1
ATOM 3854 C CA . GLN B 1 162 ? 4.562 -0.807 -5.609 1 96.12 162 GLN B CA 1
ATOM 3855 C C . GLN B 1 162 ? 4.078 -1.097 -7.027 1 96.12 162 GLN B C 1
ATOM 3857 O O . GLN B 1 162 ? 4.844 -0.975 -7.984 1 96.12 162 GLN B O 1
ATOM 3862 N N . LEU B 1 163 ? 2.818 -1.448 -7.145 1 97.62 163 LEU B N 1
ATOM 3863 C CA . LEU B 1 163 ? 2.238 -1.679 -8.461 1 97.62 163 LEU B CA 1
ATOM 3864 C C . LEU B 1 163 ? 2.244 -0.398 -9.289 1 97.62 163 LEU B C 1
ATOM 3866 O O . LEU B 1 163 ? 2.547 -0.427 -10.484 1 97.62 163 LEU B O 1
ATOM 3870 N N . GLU B 1 164 ? 1.95 0.731 -8.617 1 95.94 164 GLU B N 1
ATOM 3871 C CA . GLU B 1 164 ? 1.982 2.02 -9.305 1 95.94 164 GLU B CA 1
ATOM 3872 C C . GLU B 1 164 ? 3.383 2.336 -9.82 1 95.94 164 GLU B C 1
ATOM 3874 O O . GLU B 1 164 ? 3.543 2.83 -10.938 1 95.94 164 GLU B O 1
ATOM 3879 N N . ARG B 1 165 ? 4.336 2.068 -9.055 1 95.44 165 ARG B N 1
ATOM 3880 C CA . ARG B 1 165 ? 5.703 2.328 -9.484 1 95.44 165 ARG B CA 1
ATOM 3881 C C . ARG B 1 165 ? 6.051 1.519 -10.727 1 95.44 165 ARG B C 1
ATOM 3883 O O . ARG B 1 165 ? 6.648 2.043 -11.672 1 95.44 165 ARG B O 1
ATOM 3890 N N . ILE B 1 166 ? 5.668 0.264 -10.695 1 97.81 166 ILE B N 1
ATOM 3891 C CA . ILE B 1 166 ? 5.914 -0.562 -11.867 1 97.81 166 ILE B CA 1
ATOM 3892 C C . ILE B 1 166 ? 5.117 -0.022 -13.055 1 97.81 166 ILE B C 1
ATOM 3894 O O . ILE B 1 166 ? 5.645 0.093 -14.164 1 97.81 166 ILE B O 1
ATOM 3898 N N . TRP B 1 167 ? 3.883 0.322 -12.828 1 97.38 167 TRP B N 1
ATOM 3899 C CA . TRP B 1 167 ? 2.975 0.791 -13.867 1 97.38 167 TRP B CA 1
ATOM 3900 C C . TRP B 1 167 ? 3.562 1.993 -14.602 1 97.38 167 TRP B C 1
ATOM 3902 O O . TRP B 1 167 ? 3.502 2.068 -15.828 1 97.38 167 TRP B O 1
ATOM 3912 N N . PHE B 1 168 ? 4.238 2.885 -13.898 1 96.5 168 PHE B N 1
ATOM 3913 C CA . PHE B 1 168 ? 4.707 4.141 -14.469 1 96.5 168 PHE B CA 1
ATOM 3914 C C . PHE B 1 168 ? 6.133 4.004 -14.984 1 96.5 168 PHE B C 1
ATOM 3916 O O . PHE B 1 168 ? 6.594 4.824 -15.781 1 96.5 168 PHE B O 1
ATOM 3923 N N . ASN B 1 169 ? 6.852 2.93 -14.594 1 96.44 169 ASN B N 1
ATOM 3924 C CA . ASN B 1 169 ? 8.289 2.938 -14.867 1 96.44 169 ASN B CA 1
ATOM 3925 C C . ASN B 1 169 ? 8.703 1.73 -15.703 1 96.44 169 ASN B C 1
ATOM 3927 O O . ASN B 1 169 ? 9.867 1.601 -16.078 1 96.44 169 ASN B O 1
ATOM 3931 N N . CYS B 1 170 ? 7.77 0.831 -15.977 1 97.75 170 CYS B N 1
ATOM 3932 C CA . CYS B 1 170 ? 8.102 -0.365 -16.75 1 97.75 170 CYS B CA 1
ATOM 3933 C C . CYS B 1 170 ? 7.242 -0.459 -18 1 97.75 170 CYS B C 1
ATOM 3935 O O . CYS B 1 170 ? 6.141 0.09 -18.047 1 97.75 170 CYS B O 1
ATOM 3937 N N . GLU B 1 171 ? 7.754 -1.099 -19 1 98.12 171 GLU B N 1
ATOM 3938 C CA . GLU B 1 171 ? 7.082 -1.23 -20.297 1 98.12 171 GLU B CA 1
ATOM 3939 C C . GLU B 1 171 ? 5.961 -2.268 -20.234 1 98.12 171 GLU B C 1
ATOM 3941 O O . GLU B 1 171 ? 4.836 -2.002 -20.656 1 98.12 171 GLU B O 1
ATOM 3946 N N . ILE B 1 172 ? 6.34 -3.438 -19.719 1 98.69 172 ILE B N 1
ATOM 3947 C CA . ILE B 1 172 ? 5.371 -4.523 -19.609 1 98.69 172 ILE B CA 1
ATOM 3948 C C . ILE B 1 172 ? 4.668 -4.453 -18.25 1 98.69 172 ILE B C 1
ATOM 3950 O O . ILE B 1 172 ? 5.32 -4.402 -17.203 1 98.69 172 ILE B O 1
ATOM 3954 N N . LYS B 1 173 ? 3.334 -4.398 -18.266 1 98.69 173 LYS B N 1
ATOM 3955 C CA . LYS B 1 173 ? 2.561 -4.316 -17.016 1 98.69 173 LYS B CA 1
ATOM 3956 C C . LYS B 1 173 ? 2.404 -5.691 -16.375 1 98.69 173 LYS B C 1
ATOM 3958 O O . LYS B 1 173 ? 2.398 -6.711 -17.078 1 98.69 173 LYS B O 1
ATOM 3963 N N . PRO B 1 174 ? 2.33 -5.719 -15.055 1 98.81 174 PRO B N 1
ATOM 3964 C CA . PRO B 1 174 ? 2.141 -7.016 -14.406 1 98.81 174 PRO B CA 1
ATOM 3965 C C . PRO B 1 174 ? 0.867 -7.723 -14.859 1 98.81 174 PRO B C 1
ATOM 3967 O O . PRO B 1 174 ? -0.203 -7.113 -14.898 1 98.81 174 PRO B O 1
ATOM 3970 N N . TYR B 1 175 ? 1.02 -9 -15.148 1 98.88 175 TYR B N 1
ATOM 3971 C CA . TYR B 1 175 ? -0.118 -9.828 -15.539 1 98.88 175 TYR B CA 1
ATOM 3972 C C . TYR B 1 175 ? -0.962 -10.203 -14.328 1 98.88 175 TYR B C 1
ATOM 3974 O O . TYR B 1 175 ? -2.189 -10.281 -14.422 1 98.88 175 TYR B O 1
ATOM 3982 N N . ALA B 1 176 ? -0.279 -10.344 -13.195 1 98.88 176 ALA B N 1
ATOM 3983 C CA . ALA B 1 176 ? -0.957 -10.766 -11.977 1 98.88 176 ALA B CA 1
ATOM 3984 C C . ALA B 1 176 ? -0.197 -10.305 -10.734 1 98.88 176 ALA B C 1
ATOM 3986 O O . ALA B 1 176 ? 1.001 -10.016 -10.805 1 98.88 176 ALA B O 1
ATOM 3987 N N . ASN B 1 177 ? -0.889 -10.141 -9.664 1 98.88 177 ASN B N 1
ATOM 3988 C CA . ASN B 1 177 ? -0.384 -10.016 -8.305 1 98.88 177 ASN B CA 1
ATOM 3989 C C . ASN B 1 177 ? -0.934 -11.117 -7.402 1 98.88 177 ASN B C 1
ATOM 3991 O O . ASN B 1 177 ? -2.141 -11.18 -7.156 1 98.88 177 ASN B O 1
ATOM 3995 N N . GLN B 1 178 ? -0.062 -12.039 -6.996 1 98.81 178 GLN B N 1
ATOM 3996 C CA . GLN B 1 178 ? -0.487 -13.133 -6.129 1 98.81 178 GLN B CA 1
ATOM 3997 C C . GLN B 1 178 ? -0.37 -12.75 -4.656 1 98.81 178 GLN B C 1
ATOM 3999 O O . GLN B 1 178 ? 0.696 -12.328 -4.203 1 98.81 178 GLN B O 1
ATOM 4004 N N . VAL B 1 179 ? -1.485 -12.875 -3.912 1 97.69 179 VAL B N 1
ATOM 4005 C CA . VAL B 1 179 ? -1.516 -12.43 -2.521 1 97.69 179 VAL B CA 1
ATOM 4006 C C . VAL B 1 179 ? -2.348 -13.406 -1.688 1 97.69 179 VAL B C 1
ATOM 4008 O O . VAL B 1 179 ? -3.088 -14.227 -2.236 1 97.69 179 VAL B O 1
ATOM 4011 N N . GLU B 1 180 ? -2.141 -13.352 -0.346 1 96.75 180 GLU B N 1
ATOM 4012 C CA . GLU B 1 180 ? -3.082 -14.023 0.542 1 96.75 180 GLU B CA 1
ATOM 4013 C C . GLU B 1 180 ? -4.453 -13.352 0.5 1 96.75 180 GLU B C 1
ATOM 4015 O O . GLU B 1 180 ? -4.605 -12.203 0.919 1 96.75 180 GLU B O 1
ATOM 4020 N N . CYS B 1 181 ? -5.398 -14.031 -0.009 1 97.44 181 CYS B N 1
ATOM 4021 C CA . CYS B 1 181 ? -6.742 -13.492 -0.187 1 97.44 181 CYS B CA 1
ATOM 4022 C C . CYS B 1 181 ? -7.797 -14.57 0.062 1 97.44 181 CYS B C 1
ATOM 4024 O O . CYS B 1 181 ? -7.727 -1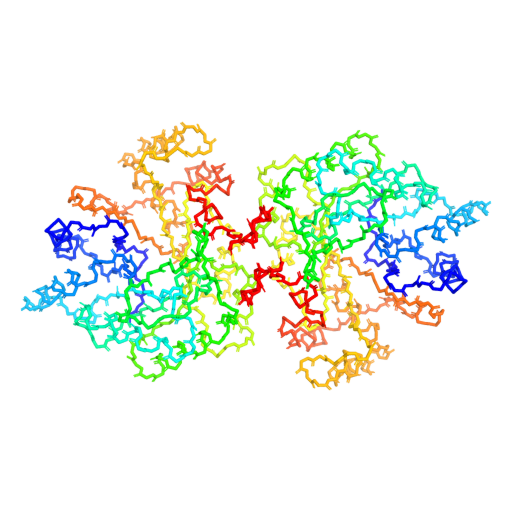5.656 -0.505 1 97.44 181 CYS B O 1
ATOM 4026 N N . ASN B 1 182 ? -8.672 -14.336 0.947 1 98.31 182 ASN B N 1
ATOM 4027 C CA . ASN B 1 182 ? -9.773 -15.195 1.376 1 98.31 182 ASN B CA 1
ATOM 4028 C C . ASN B 1 182 ? -10.922 -14.383 1.958 1 98.31 182 ASN B C 1
ATOM 4030 O O . ASN B 1 182 ? -10.961 -13.164 1.82 1 98.31 182 ASN B O 1
ATOM 4034 N N . ILE B 1 183 ? -11.867 -15.07 2.574 1 98.5 183 ILE B N 1
ATOM 4035 C CA . ILE B 1 183 ? -13.078 -14.43 3.068 1 98.5 183 ILE B CA 1
ATOM 4036 C C . ILE B 1 183 ? -12.734 -13.461 4.191 1 98.5 183 ILE B C 1
ATOM 4038 O O . ILE B 1 183 ? -13.359 -12.398 4.324 1 98.5 183 ILE B O 1
ATOM 4042 N N . TYR B 1 184 ? -11.672 -13.734 4.961 1 98 184 TYR B N 1
ATOM 4043 C CA . TYR B 1 184 ? -11.289 -12.891 6.086 1 98 184 TYR B CA 1
ATOM 4044 C C . TYR B 1 184 ? -10.406 -11.734 5.625 1 98 184 TYR B C 1
ATOM 4046 O O . TYR B 1 184 ? -10.156 -10.797 6.383 1 98 184 TYR B O 1
ATOM 4054 N N . ARG B 1 185 ? -9.922 -11.812 4.352 1 96.94 185 ARG B N 1
ATOM 4055 C CA . ARG B 1 185 ? -9.07 -10.797 3.74 1 96.94 185 ARG B CA 1
ATOM 4056 C C . ARG B 1 185 ? -9.398 -10.625 2.26 1 96.94 185 ARG B C 1
ATOM 4058 O O . ARG B 1 185 ? -8.742 -11.227 1.404 1 96.94 185 ARG B O 1
ATOM 4065 N N . GLN B 1 186 ? -10.211 -9.711 1.988 1 96.44 186 GLN B N 1
ATOM 4066 C CA . GLN B 1 186 ? -10.844 -9.688 0.675 1 96.44 186 GLN B CA 1
ATOM 4067 C C . GLN B 1 186 ? -10.188 -8.648 -0.235 1 96.44 186 GLN B C 1
ATOM 4069 O O . GLN B 1 186 ? -10.5 -8.578 -1.425 1 96.44 186 GLN B O 1
ATOM 4074 N N . PHE B 1 187 ? -9.305 -7.836 0.288 1 95.19 187 PHE B N 1
ATOM 4075 C CA . PHE B 1 187 ? -8.461 -6.91 -0.467 1 95.19 187 PHE B CA 1
ATOM 4076 C C . PHE B 1 187 ? -9.305 -6.07 -1.419 1 95.19 187 PHE B C 1
ATOM 4078 O O . PHE B 1 187 ? -8.977 -5.938 -2.598 1 95.19 187 PHE B O 1
ATOM 4085 N N . LYS B 1 188 ? -10.359 -5.465 -0.947 1 95.94 188 LYS B N 1
ATOM 4086 C CA . LYS B 1 188 ? -11.281 -4.742 -1.812 1 95.94 188 LYS B CA 1
ATOM 4087 C C . LYS B 1 188 ? -10.57 -3.604 -2.543 1 95.94 188 LYS B C 1
ATOM 4089 O O . LYS B 1 188 ? -10.703 -3.461 -3.76 1 95.94 188 LYS B O 1
ATOM 4094 N N . PRO B 1 189 ? -9.711 -2.818 -1.834 1 96.44 189 PRO B N 1
ATOM 4095 C CA . PRO B 1 189 ? -9.016 -1.754 -2.562 1 96.44 189 PRO B CA 1
ATOM 4096 C C . PRO B 1 189 ? -8.031 -2.295 -3.604 1 96.44 189 PRO B C 1
ATOM 4098 O O . PRO B 1 189 ? -7.961 -1.771 -4.719 1 96.44 189 PRO B O 1
ATOM 4101 N N . LEU B 1 190 ? -7.316 -3.303 -3.279 1 97.19 190 LEU B N 1
ATOM 4102 C CA . LEU B 1 190 ? -6.383 -3.904 -4.227 1 97.19 190 LEU B CA 1
ATOM 4103 C C . LEU B 1 190 ? -7.125 -4.52 -5.406 1 97.19 190 LEU B C 1
ATOM 4105 O O . LEU B 1 190 ? -6.68 -4.41 -6.551 1 97.19 190 LEU B O 1
ATOM 4109 N N . LEU B 1 191 ? -8.242 -5.184 -5.141 1 97.94 191 LEU B N 1
ATOM 4110 C CA . LEU B 1 191 ? -9.062 -5.742 -6.211 1 97.94 191 LEU B CA 1
ATOM 4111 C C . LEU B 1 191 ? -9.523 -4.645 -7.168 1 97.94 191 LEU B C 1
ATOM 4113 O O . LEU B 1 191 ? -9.438 -4.805 -8.391 1 97.94 191 LEU B O 1
ATOM 4117 N N . SER B 1 192 ? -10 -3.566 -6.586 1 97.38 192 SER B N 1
ATOM 4118 C CA . SER B 1 192 ? -10.445 -2.447 -7.41 1 97.38 192 SER B CA 1
ATOM 4119 C C . SER B 1 192 ? -9.312 -1.929 -8.289 1 97.38 192 SER B C 1
ATOM 4121 O O . SER B 1 192 ? -9.523 -1.652 -9.477 1 97.38 192 SER B O 1
ATOM 4123 N N . TYR B 1 193 ? -8.164 -1.793 -7.738 1 97.56 193 TYR B N 1
ATOM 4124 C CA . TYR B 1 193 ? -6.996 -1.388 -8.508 1 97.56 193 TYR B CA 1
ATOM 4125 C C . TYR B 1 193 ? -6.727 -2.369 -9.641 1 97.56 193 TYR B C 1
ATOM 4127 O O . TYR B 1 193 ? -6.531 -1.963 -10.789 1 97.56 193 TYR B O 1
ATOM 4135 N N . CYS B 1 194 ? -6.703 -3.629 -9.305 1 98.25 194 CYS B N 1
ATOM 4136 C CA . CYS B 1 194 ? -6.422 -4.676 -10.281 1 98.25 194 CYS B CA 1
ATOM 4137 C C . CYS B 1 194 ? -7.453 -4.664 -11.398 1 98.25 194 CYS B C 1
ATOM 4139 O O . CYS B 1 194 ? -7.098 -4.766 -12.578 1 98.25 194 CYS B O 1
ATOM 4141 N N . GLU B 1 195 ? -8.688 -4.52 -11.109 1 97.94 195 GLU B N 1
ATOM 4142 C CA . GLU B 1 195 ? -9.75 -4.461 -12.109 1 97.94 195 GLU B CA 1
ATOM 4143 C C . GLU B 1 195 ? -9.547 -3.293 -13.07 1 97.94 195 GLU B C 1
ATOM 4145 O O . GLU B 1 195 ? -9.656 -3.459 -14.289 1 97.94 195 GLU B O 1
ATOM 4150 N N . SER B 1 196 ? -9.164 -2.15 -12.531 1 96.75 196 SER B N 1
ATOM 4151 C CA . SER B 1 196 ? -9.039 -0.948 -13.344 1 96.75 196 SER B CA 1
ATOM 4152 C C . SER B 1 196 ? -7.781 -0.999 -14.211 1 96.75 196 SER B C 1
ATOM 4154 O O . SER B 1 196 ? -7.676 -0.278 -15.203 1 96.75 196 SER B O 1
ATOM 4156 N N . HIS B 1 197 ? -6.867 -1.848 -13.875 1 97.62 197 HIS B N 1
ATOM 4157 C CA . HIS B 1 197 ? -5.59 -1.907 -14.578 1 97.62 197 HIS B CA 1
ATOM 4158 C C . HIS B 1 197 ? -5.449 -3.213 -15.352 1 97.62 197 HIS B C 1
ATOM 4160 O O . HIS B 1 197 ? -4.406 -3.471 -15.961 1 97.62 197 HIS B O 1
ATOM 4166 N N . ASN B 1 198 ? -6.465 -4.102 -15.266 1 98 198 ASN B N 1
ATOM 4167 C CA . ASN B 1 198 ? -6.469 -5.398 -15.93 1 98 198 ASN B CA 1
ATOM 4168 C C . ASN B 1 198 ? -5.316 -6.281 -15.453 1 98 198 ASN B C 1
ATOM 4170 O O . ASN B 1 198 ? -4.566 -6.828 -16.266 1 98 198 ASN B O 1
ATOM 4174 N N . ILE B 1 199 ? -5.098 -6.27 -14.188 1 98.75 199 ILE B N 1
ATOM 4175 C CA . ILE B 1 199 ? -4.164 -7.156 -13.5 1 98.75 199 ILE B CA 1
ATOM 4176 C C . ILE B 1 199 ? -4.941 -8.227 -12.742 1 98.75 199 ILE B C 1
ATOM 4178 O O . ILE B 1 199 ? -5.875 -7.918 -11.992 1 98.75 199 ILE B O 1
ATOM 4182 N N . TYR B 1 200 ? -4.641 -9.477 -12.938 1 98.88 200 TYR B N 1
ATOM 4183 C CA . TYR B 1 200 ? -5.305 -10.523 -12.172 1 98.88 200 TYR B CA 1
ATOM 4184 C C . TYR B 1 200 ? -4.844 -10.516 -10.719 1 98.88 200 TYR B C 1
ATOM 4186 O O . TYR B 1 200 ? -3.66 -10.312 -10.438 1 98.88 200 TYR B O 1
ATOM 4194 N N . LEU B 1 201 ? -5.766 -10.688 -9.852 1 98.75 201 LEU B N 1
ATOM 4195 C CA . LEU B 1 201 ? -5.453 -10.906 -8.445 1 98.75 201 LEU B CA 1
ATOM 4196 C C . LEU B 1 201 ? -5.488 -12.398 -8.117 1 98.75 201 LEU B C 1
ATOM 4198 O O . LEU B 1 201 ? -6.566 -12.969 -7.938 1 98.75 201 LEU B O 1
ATOM 4202 N N . MET B 1 202 ? -4.312 -12.992 -8.023 1 98.88 202 MET B N 1
ATOM 4203 C CA . MET B 1 202 ? -4.195 -14.422 -7.75 1 98.88 202 MET B CA 1
ATOM 4204 C C . MET B 1 202 ? -4.203 -14.695 -6.246 1 98.88 202 MET B C 1
ATOM 4206 O O . MET B 1 202 ? -3.334 -14.203 -5.523 1 98.88 202 MET B O 1
ATOM 4210 N N . ALA B 1 203 ? -5.207 -15.43 -5.832 1 98.62 203 ALA B N 1
ATOM 4211 C CA . ALA B 1 203 ? -5.453 -15.641 -4.406 1 98.62 203 ALA B CA 1
ATOM 4212 C C . ALA B 1 203 ? -4.914 -16.984 -3.949 1 98.62 203 ALA B C 1
ATOM 4214 O O . ALA B 1 203 ? -5.266 -18.031 -4.512 1 98.62 203 ALA B O 1
ATOM 4215 N N . HIS B 1 204 ? -4.031 -16.922 -2.979 1 97.88 204 HIS B N 1
ATOM 4216 C CA . HIS B 1 204 ? -3.684 -18.125 -2.234 1 97.88 204 HIS B CA 1
ATOM 4217 C C . HIS B 1 204 ? -4.289 -18.109 -0.834 1 97.88 204 HIS B C 1
ATOM 4219 O O . HIS B 1 204 ? -4.887 -17.109 -0.429 1 97.88 204 HIS B O 1
ATOM 4225 N N . THR B 1 205 ? -4.277 -19.234 -0.159 1 97.62 205 THR B N 1
ATOM 4226 C CA . THR B 1 205 ? -4.871 -19.375 1.165 1 97.62 205 THR B CA 1
ATOM 4227 C C . THR B 1 205 ? -6.375 -19.109 1.113 1 97.62 205 THR B C 1
ATOM 4229 O O . THR B 1 205 ? -6.938 -18.516 2.037 1 97.62 205 THR B O 1
ATOM 4232 N N . THR B 1 206 ? -6.98 -19.547 0.062 1 97.81 206 THR B N 1
ATOM 4233 C CA . THR B 1 206 ? -8.375 -19.234 -0.212 1 97.81 206 THR B CA 1
ATOM 4234 C C . THR B 1 206 ? -9.297 -19.938 0.786 1 97.81 206 THR B C 1
ATOM 4236 O O . THR B 1 206 ? -10.406 -19.469 1.043 1 97.81 206 THR B O 1
ATOM 4239 N N . ILE B 1 207 ? -8.875 -21.016 1.325 1 97.12 207 ILE B N 1
ATOM 4240 C CA . ILE B 1 207 ? -9.695 -21.766 2.277 1 97.12 207 ILE B CA 1
ATOM 4241 C C . ILE B 1 207 ? -9.094 -21.641 3.676 1 97.12 207 ILE B C 1
ATOM 4243 O O . ILE B 1 207 ? -9.422 -22.438 4.562 1 97.12 207 ILE B O 1
ATOM 4247 N N . GLY B 1 208 ? -8.211 -20.75 3.773 1 94.56 208 GLY B N 1
ATOM 4248 C CA . GLY B 1 208 ? -7.469 -20.594 5.02 1 94.56 208 GLY B CA 1
ATOM 4249 C C . GLY B 1 208 ? -6.258 -21.5 5.109 1 94.56 208 GLY B C 1
ATOM 4250 O O . GLY B 1 208 ? -5.617 -21.797 4.098 1 94.56 208 GLY B O 1
ATOM 4251 N N . HIS B 1 209 ? -5.711 -21.812 6.191 1 90.69 209 HIS B N 1
ATOM 4252 C CA . HIS B 1 209 ? -4.605 -22.719 6.504 1 90.69 209 HIS B CA 1
ATOM 4253 C C . HIS B 1 209 ? -4.91 -23.562 7.738 1 90.69 209 HIS B C 1
ATOM 4255 O O . HIS B 1 209 ? -4.238 -23.422 8.766 1 90.69 209 HIS B O 1
ATOM 4261 N N . PRO B 1 210 ? -5.926 -24.484 7.434 1 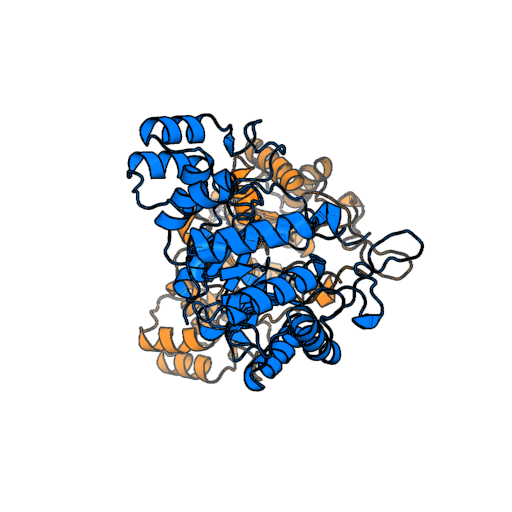87.06 210 PRO B N 1
ATOM 4262 C CA . PRO B 1 210 ? -6.246 -25.297 8.602 1 87.06 210 PRO B CA 1
ATOM 4263 C C . PRO B 1 210 ? -5.023 -26.016 9.172 1 87.06 210 PRO B C 1
ATOM 4265 O O . PRO B 1 210 ? -4.16 -26.469 8.422 1 87.06 210 PRO B O 1
ATOM 4268 N N . PRO B 1 211 ? -4.848 -26 10.477 1 89.81 211 PRO B N 1
ATOM 4269 C CA . PRO B 1 211 ? -5.875 -25.719 11.484 1 89.81 211 PRO B CA 1
ATOM 4270 C C . PRO B 1 211 ? -5.773 -24.312 12.047 1 89.81 211 PRO B C 1
ATOM 4272 O O . PRO B 1 211 ? -6.312 -24.031 13.125 1 89.81 211 PRO B O 1
ATOM 4275 N N . LEU B 1 212 ? -5.023 -23.484 11.375 1 93.25 212 LEU B N 1
ATOM 4276 C CA . LEU B 1 212 ? -4.887 -22.125 11.914 1 93.25 212 LEU B CA 1
ATOM 4277 C C . LEU B 1 212 ? -6.254 -21.469 12.078 1 93.25 212 LEU B C 1
ATOM 4279 O O . LEU B 1 212 ? -7.129 -21.625 11.219 1 93.25 212 LEU B O 1
ATOM 4283 N N . LYS B 1 213 ? -6.379 -20.75 13.188 1 95.44 213 LYS B N 1
ATOM 4284 C CA . LYS B 1 213 ? -7.633 -20.062 13.484 1 95.44 213 LYS B CA 1
ATOM 4285 C C . LYS B 1 213 ? -7.621 -18.641 12.938 1 95.44 213 LYS B C 1
ATOM 4287 O O . LYS B 1 213 ? -6.566 -18.016 12.852 1 95.44 213 LYS B O 1
ATOM 4292 N N . GLY B 1 214 ? -8.812 -18.141 12.562 1 95.69 214 GLY B N 1
ATOM 4293 C CA . GLY B 1 214 ? -9 -16.781 12.07 1 95.69 214 GLY B CA 1
ATOM 4294 C C . GLY B 1 214 ? -9.383 -15.805 13.164 1 95.69 214 GLY B C 1
ATOM 4295 O O . GLY B 1 214 ? -9.156 -16.062 14.352 1 95.69 214 GLY B O 1
ATOM 4296 N N . PRO B 1 215 ? -9.922 -14.648 12.75 1 95.25 215 PRO B N 1
ATOM 4297 C CA . PRO B 1 215 ? -10.203 -13.57 13.695 1 95.25 215 PRO B CA 1
ATOM 4298 C C . PRO B 1 215 ? -11.391 -13.875 14.609 1 95.25 215 PRO B C 1
ATOM 4300 O O . PRO B 1 215 ? -11.562 -13.219 15.641 1 95.25 215 PRO B O 1
ATOM 4303 N N . PHE B 1 216 ? -12.133 -14.938 14.297 1 96.25 216 PHE B N 1
ATOM 4304 C CA . PHE B 1 216 ? -13.32 -15.258 15.086 1 96.25 216 PHE B CA 1
ATOM 4305 C C . PHE B 1 216 ? -13.102 -16.516 15.906 1 96.25 216 PHE B C 1
ATOM 4307 O O . PHE B 1 216 ? -14.062 -17.109 16.406 1 96.25 216 PHE B O 1
ATOM 4314 N N . GLY B 1 217 ? -11.93 -16.969 15.953 1 95.88 217 GLY B N 1
ATOM 4315 C CA . GLY B 1 217 ? -11.578 -18.047 16.859 1 95.88 217 GLY B CA 1
ATOM 4316 C C . GLY B 1 217 ? -11.75 -19.422 16.266 1 95.88 217 GLY B C 1
ATOM 4317 O O . GLY B 1 217 ? -11.57 -20.438 16.938 1 95.88 217 GLY B O 1
ATOM 4318 N N . THR B 1 218 ? -12 -19.516 15 1 96.5 218 THR B N 1
ATOM 4319 C CA . THR B 1 218 ? -12.125 -20.781 14.281 1 96.5 218 THR B CA 1
ATOM 4320 C C . THR B 1 218 ? -11.32 -20.75 12.984 1 96.5 218 THR B C 1
ATOM 4322 O O . THR B 1 218 ? -10.891 -19.672 12.547 1 96.5 218 THR B O 1
ATOM 4325 N N . SER B 1 219 ? -11.086 -21.969 12.516 1 97.38 219 SER B N 1
ATOM 4326 C CA . SER B 1 219 ? -10.586 -22 11.148 1 97.38 219 SER B CA 1
ATOM 4327 C C . SER B 1 219 ? -11.625 -21.453 10.172 1 97.38 219 SER B C 1
ATOM 4329 O O . SER B 1 219 ? -12.812 -21.375 10.492 1 97.38 219 SER B O 1
ATOM 4331 N N . LEU B 1 220 ? -11.18 -21.078 9.023 1 98.19 220 LEU B N 1
ATOM 4332 C CA . LEU B 1 220 ? -12.094 -20.531 8.031 1 98.19 220 LEU B CA 1
ATOM 4333 C C . LEU B 1 220 ? -13.164 -21.547 7.66 1 98.19 220 LEU B C 1
ATOM 4335 O O . LEU B 1 220 ? -14.344 -21.188 7.539 1 98.19 220 LEU B O 1
ATOM 4339 N N . LEU B 1 221 ? -12.805 -22.828 7.508 1 98 221 LEU B N 1
ATOM 4340 C CA . LEU B 1 221 ? -13.719 -23.891 7.094 1 98 221 LEU B CA 1
ATOM 4341 C C . LEU B 1 221 ? -14.742 -24.172 8.188 1 98 221 LEU B C 1
ATOM 4343 O O . LEU B 1 221 ? -15.805 -24.734 7.914 1 98 221 LEU B O 1
ATOM 4347 N N . GLU B 1 222 ? -14.414 -23.766 9.43 1 98.19 222 GLU B N 1
ATOM 4348 C CA . GLU B 1 222 ? -15.297 -24.016 10.562 1 98.19 222 GLU B CA 1
ATOM 4349 C C . GLU B 1 222 ? -16.016 -22.75 11 1 98.19 222 GLU B C 1
ATOM 4351 O O . GLU B 1 222 ? -16.703 -22.75 12.023 1 98.19 222 GLU B O 1
ATOM 4356 N N . ASP B 1 223 ? -15.852 -21.656 10.305 1 98.5 223 ASP B N 1
ATOM 4357 C CA . ASP B 1 223 ? -16.562 -20.422 10.617 1 98.5 223 ASP B CA 1
ATOM 4358 C C . ASP B 1 223 ? -18.078 -20.625 10.602 1 98.5 223 ASP B C 1
ATOM 4360 O O . ASP B 1 223 ? -18.609 -21.203 9.648 1 98.5 223 ASP B O 1
ATOM 4364 N N . PRO B 1 224 ? -18.797 -20.156 11.578 1 98.62 224 PRO B N 1
ATOM 4365 C CA . PRO B 1 224 ? -20.234 -20.422 11.656 1 98.62 224 PRO B CA 1
ATOM 4366 C C . PRO B 1 224 ? -21 -19.859 10.469 1 98.62 224 PRO B C 1
ATOM 4368 O O . PRO B 1 224 ? -21.953 -20.5 9.992 1 98.62 224 PRO B O 1
ATOM 4371 N N . VAL B 1 225 ? -20.609 -18.703 10 1 98.81 225 VAL B N 1
ATOM 4372 C CA . VAL B 1 225 ? -21.297 -18.109 8.859 1 98.81 225 VAL B CA 1
ATOM 4373 C C . VAL B 1 225 ? -21 -18.922 7.598 1 98.81 225 VAL B C 1
ATOM 4375 O O . VAL B 1 225 ? -21.906 -19.188 6.801 1 98.81 225 VAL B O 1
ATOM 4378 N N . VAL B 1 226 ? -19.75 -19.312 7.367 1 98.88 226 VAL B N 1
ATOM 4379 C CA . VAL B 1 226 ? -19.359 -20.141 6.219 1 98.88 226 VAL B CA 1
ATOM 4380 C C . VAL B 1 226 ? -20.141 -21.453 6.25 1 98.88 226 VAL B C 1
ATOM 4382 O O . VAL B 1 226 ? -20.703 -21.875 5.238 1 98.88 226 VAL B O 1
ATOM 4385 N N . LYS B 1 227 ? -20.203 -22.078 7.379 1 98.75 227 LYS B N 1
ATOM 4386 C CA . LYS B 1 227 ? -20.922 -23.344 7.539 1 98.75 227 LYS B CA 1
ATOM 4387 C C . LYS B 1 227 ? -22.406 -23.172 7.258 1 98.75 227 LYS B C 1
ATOM 4389 O O . LYS B 1 227 ? -23.047 -24.047 6.676 1 98.75 227 LYS B O 1
ATOM 4394 N N . GLN B 1 228 ? -22.922 -22.109 7.77 1 98.81 228 GLN B N 1
ATOM 4395 C CA . GLN B 1 228 ? -24.344 -21.844 7.527 1 98.81 228 GLN B CA 1
ATOM 4396 C C . GLN B 1 228 ? -24.625 -21.719 6.031 1 98.81 228 GLN B C 1
ATOM 4398 O O . GLN B 1 228 ? -25.562 -22.312 5.52 1 98.81 228 GLN B O 1
ATOM 4403 N N . VAL B 1 229 ? -23.828 -20.922 5.34 1 98.88 229 VAL B N 1
ATOM 4404 C CA . VAL B 1 229 ? -24 -20.719 3.902 1 98.88 229 VAL B CA 1
ATOM 4405 C C . VAL B 1 229 ? -23.797 -22.047 3.176 1 98.88 229 VAL B C 1
ATOM 4407 O O . VAL B 1 229 ? -24.5 -22.359 2.219 1 98.88 229 VAL B O 1
ATOM 4410 N N . ALA B 1 230 ? -22.828 -22.844 3.621 1 98.81 230 ALA B N 1
ATOM 4411 C CA . ALA B 1 230 ? -22.562 -24.172 3.053 1 98.81 230 ALA B CA 1
ATOM 4412 C C . ALA B 1 230 ? -23.797 -25.062 3.162 1 98.81 230 ALA B C 1
ATOM 4414 O O . ALA B 1 230 ? -24.188 -25.719 2.191 1 98.81 230 ALA B O 1
ATOM 4415 N N . SER B 1 231 ? -24.391 -25.031 4.32 1 98.69 231 SER B N 1
ATOM 4416 C CA . SER B 1 231 ? -25.594 -25.812 4.555 1 98.69 231 SER B CA 1
ATOM 4417 C C . SER B 1 231 ? -26.75 -25.375 3.65 1 98.69 231 SER B C 1
ATOM 4419 O O . SER B 1 231 ? -27.422 -26.203 3.039 1 98.69 231 SER B O 1
ATOM 4421 N N . GLU B 1 232 ? -26.906 -24.125 3.541 1 98.5 232 GLU B N 1
ATOM 4422 C CA . GLU B 1 232 ? -27.969 -23.578 2.717 1 98.5 232 GLU B CA 1
ATOM 4423 C C . GLU B 1 232 ? -27.781 -23.922 1.245 1 98.5 232 GLU B C 1
ATOM 4425 O O . GLU B 1 232 ? -28.75 -24.188 0.53 1 98.5 232 GLU B O 1
ATOM 4430 N N . ALA B 1 233 ? -26.578 -23.969 0.829 1 98.12 233 ALA B N 1
ATOM 4431 C CA . ALA B 1 233 ? -26.25 -24.203 -0.58 1 98.12 233 ALA B CA 1
ATOM 4432 C C . ALA B 1 233 ? -26.031 -25.688 -0.861 1 98.12 233 ALA B C 1
ATOM 4434 O O . ALA B 1 233 ? -25.891 -26.078 -2.018 1 98.12 233 ALA B O 1
ATOM 4435 N N . LYS B 1 234 ? -25.953 -26.484 0.202 1 98.19 234 LYS B N 1
ATOM 4436 C CA . LYS B 1 234 ? -25.656 -27.922 0.105 1 98.19 234 LYS B CA 1
ATOM 4437 C C . LYS B 1 234 ? -24.297 -28.156 -0.549 1 98.19 234 LYS B C 1
ATOM 4439 O O . LYS B 1 234 ? -24.188 -28.953 -1.479 1 98.19 234 LYS B O 1
ATOM 4444 N N . LYS B 1 235 ? -23.359 -27.406 -0.177 1 98.62 235 LYS B N 1
ATOM 4445 C CA . LYS B 1 235 ? -21.969 -27.484 -0.618 1 98.62 235 LYS B CA 1
ATOM 4446 C C . LYS B 1 235 ? -21.031 -27.547 0.573 1 98.62 235 LYS B C 1
ATOM 4448 O O . LYS B 1 235 ? -21.438 -27.359 1.72 1 98.62 235 LYS B O 1
ATOM 4453 N N . THR B 1 236 ? -19.797 -27.859 0.34 1 98.38 236 THR B N 1
ATOM 4454 C CA . THR B 1 236 ? -18.812 -27.875 1.406 1 98.38 236 THR B CA 1
ATOM 4455 C C . THR B 1 236 ? -18.359 -26.453 1.746 1 98.38 236 THR B C 1
ATOM 4457 O O . THR B 1 236 ? -18.484 -25.547 0.928 1 98.38 236 THR B O 1
ATOM 4460 N N . SER B 1 237 ? -17.797 -26.297 2.941 1 98.56 237 SER B N 1
ATOM 4461 C CA . SER B 1 237 ? -17.219 -25 3.332 1 98.56 237 SER B CA 1
ATOM 4462 C C . SER B 1 237 ? -16.125 -24.562 2.369 1 98.56 237 SER B C 1
ATOM 4464 O O . SER B 1 237 ? -16.016 -23.391 2.037 1 98.56 237 SER B O 1
ATOM 4466 N N . ALA B 1 238 ? -15.352 -25.531 1.896 1 98.56 238 ALA B N 1
ATOM 4467 C CA . ALA B 1 238 ? -14.289 -25.219 0.95 1 98.56 238 ALA B CA 1
ATOM 4468 C C . ALA B 1 238 ? -14.859 -24.656 -0.353 1 98.56 238 ALA B C 1
ATOM 4470 O O . ALA B 1 238 ? -14.359 -23.656 -0.877 1 98.56 238 ALA B O 1
ATOM 4471 N N . GLN B 1 239 ? -15.883 -25.266 -0.819 1 98.75 239 GLN B N 1
ATOM 4472 C CA . GLN B 1 239 ? -16.531 -24.797 -2.041 1 98.75 239 GLN B CA 1
ATOM 4473 C C . GLN B 1 239 ? -17.094 -23.391 -1.866 1 98.75 239 GLN B C 1
ATOM 4475 O O . GLN B 1 239 ? -17.016 -22.578 -2.781 1 98.75 239 GLN B O 1
ATOM 4480 N N . ILE B 1 240 ? -17.641 -23.109 -0.688 1 98.88 240 ILE B N 1
ATOM 4481 C CA . ILE B 1 240 ? -18.188 -21.781 -0.41 1 98.88 240 ILE B CA 1
ATOM 4482 C C . ILE B 1 240 ? -17.078 -20.734 -0.441 1 98.88 240 ILE B C 1
ATOM 4484 O O . ILE B 1 240 ? -17.25 -19.672 -1.041 1 98.88 240 ILE B O 1
ATOM 4488 N N . CYS B 1 241 ? -15.984 -21.047 0.153 1 98.81 241 CYS B N 1
ATOM 4489 C CA . CYS B 1 241 ? -14.844 -20.125 0.178 1 98.81 241 CYS B CA 1
ATOM 4490 C C . CYS B 1 241 ? -14.367 -19.812 -1.235 1 98.81 241 CYS B C 1
ATOM 4492 O O . CYS B 1 241 ? -14.141 -18.656 -1.578 1 98.81 241 CYS B O 1
ATOM 4494 N N . LEU B 1 242 ? -14.234 -20.828 -2.053 1 98.81 242 LEU B N 1
ATOM 4495 C CA . LEU B 1 242 ? -13.766 -20.656 -3.422 1 98.81 242 LEU B CA 1
ATOM 4496 C C . LEU B 1 242 ? -14.789 -19.906 -4.266 1 98.81 242 LEU B C 1
ATOM 4498 O O . LEU B 1 242 ? -14.445 -18.984 -4.996 1 98.81 242 LEU B O 1
ATOM 4502 N N . LYS B 1 243 ? -16.031 -20.312 -4.156 1 98.88 243 LYS B N 1
ATOM 4503 C CA . LYS B 1 243 ? -17.094 -19.719 -4.969 1 98.88 243 LYS B CA 1
ATOM 4504 C C . LYS B 1 243 ? -17.281 -18.234 -4.648 1 98.88 243 LYS B C 1
ATOM 4506 O O . LYS B 1 243 ? -17.562 -17.438 -5.539 1 98.88 243 LYS B O 1
ATOM 4511 N N . PHE B 1 244 ? -17.188 -17.844 -3.379 1 98.88 244 PHE B N 1
ATOM 4512 C CA . PHE B 1 244 ? -17.297 -16.453 -2.969 1 98.88 244 PHE B CA 1
ATOM 4513 C C . PHE B 1 244 ? -16.359 -15.57 -3.779 1 98.88 244 PHE B C 1
ATOM 4515 O O . PHE B 1 244 ? -16.781 -14.586 -4.379 1 98.88 244 PHE B O 1
ATOM 4522 N N . LEU B 1 245 ? -15.078 -15.977 -3.857 1 98.69 245 LEU B N 1
ATOM 4523 C CA . LEU B 1 245 ? -14.078 -15.195 -4.578 1 98.69 245 LEU B CA 1
ATOM 4524 C C . LEU B 1 245 ? -14.32 -15.258 -6.082 1 98.69 245 LEU B C 1
ATOM 4526 O O . LEU B 1 245 ? -14.25 -14.234 -6.77 1 98.69 245 LEU B O 1
ATOM 4530 N N . GLN B 1 246 ? -14.609 -16.484 -6.555 1 98.5 246 GLN B N 1
ATOM 4531 C CA . GLN B 1 246 ? -14.852 -16.672 -7.984 1 98.5 246 GLN B CA 1
ATOM 4532 C C . GLN B 1 246 ? -15.984 -15.766 -8.469 1 98.5 246 GLN B C 1
ATOM 4534 O O . GLN B 1 246 ? -15.914 -15.211 -9.562 1 98.5 246 GLN B O 1
ATOM 4539 N N . GLN B 1 247 ? -17.016 -15.68 -7.707 1 98.56 247 GLN B N 1
ATOM 4540 C CA . GLN B 1 247 ? -18.203 -14.93 -8.07 1 98.56 247 GLN B CA 1
ATOM 4541 C C . GLN B 1 247 ? -18 -13.43 -7.852 1 98.56 247 GLN B C 1
ATOM 4543 O O . GLN B 1 247 ? -18.578 -12.609 -8.562 1 98.56 247 GLN B O 1
ATOM 4548 N N . LYS B 1 248 ? -17.219 -13.062 -6.949 1 98.12 248 LYS B N 1
ATOM 4549 C CA . LYS B 1 248 ? -16.969 -11.664 -6.605 1 98.12 248 LYS B CA 1
ATOM 4550 C C . LYS B 1 248 ? -16.344 -10.914 -7.773 1 98.12 248 LYS B C 1
ATOM 4552 O O . LYS B 1 248 ? -16.688 -9.758 -8.031 1 98.12 248 LYS B O 1
ATOM 4557 N N . SER B 1 249 ? -15.43 -11.578 -8.445 1 98.25 249 SER B N 1
ATOM 4558 C CA . SER B 1 249 ? -14.781 -10.898 -9.555 1 98.25 249 SER B CA 1
ATOM 4559 C C . SER B 1 249 ? -14.156 -11.891 -10.523 1 98.25 249 SER B C 1
ATOM 4561 O O . SER B 1 249 ? -13.562 -12.891 -10.109 1 98.25 249 SER B O 1
ATOM 4563 N N . LYS B 1 250 ? -14.195 -11.547 -11.812 1 97.31 250 LYS B N 1
ATOM 4564 C CA . LYS B 1 250 ? -13.555 -12.352 -12.852 1 97.31 250 LYS B CA 1
ATOM 4565 C C . LYS B 1 250 ? -12.039 -12.195 -12.805 1 97.31 250 LYS B C 1
ATOM 4567 O O . LYS B 1 250 ? -11.312 -12.961 -13.438 1 97.31 250 LYS B O 1
ATOM 4572 N N . MET B 1 251 ? -11.594 -11.188 -11.992 1 97.81 251 MET B N 1
ATOM 4573 C CA . MET B 1 251 ? -10.164 -10.922 -11.938 1 97.81 251 MET B CA 1
ATOM 4574 C C . MET B 1 251 ? -9.484 -11.805 -10.898 1 97.81 251 MET B C 1
ATOM 4576 O O . MET B 1 251 ? -8.25 -11.898 -10.867 1 97.81 251 MET B O 1
ATOM 4580 N N . TYR B 1 252 ? -10.258 -12.453 -10.109 1 98.31 252 TYR B N 1
ATOM 4581 C CA . TYR B 1 252 ? -9.656 -13.383 -9.148 1 98.31 252 TYR B CA 1
ATOM 4582 C C . TYR B 1 252 ? -9.211 -14.664 -9.836 1 98.31 252 TYR B C 1
ATOM 4584 O O . TYR B 1 252 ? -9.93 -15.203 -10.68 1 98.31 252 TYR B O 1
ATOM 4592 N N . ILE B 1 253 ? -8.031 -15.07 -9.555 1 98.75 253 ILE B N 1
ATOM 4593 C CA . ILE B 1 253 ? -7.539 -16.406 -9.844 1 98.75 253 ILE B CA 1
ATOM 4594 C C . ILE B 1 253 ? -7.34 -17.188 -8.539 1 98.75 253 ILE B C 1
ATOM 4596 O O . ILE B 1 253 ? -6.68 -16.703 -7.617 1 98.75 253 ILE B O 1
ATOM 4600 N N . LEU B 1 254 ? -7.992 -18.312 -8.414 1 98.75 254 LEU B N 1
ATOM 4601 C CA . LEU B 1 254 ? -7.93 -19.094 -7.191 1 98.75 254 LEU B CA 1
ATOM 4602 C C . LEU B 1 254 ? -6.988 -20.281 -7.355 1 98.75 254 LEU B C 1
ATOM 4604 O O . LEU B 1 254 ? -7.02 -20.969 -8.383 1 98.75 254 LEU B O 1
ATOM 4608 N N . ILE B 1 255 ? -6.133 -20.531 -6.344 1 98.56 255 ILE B N 1
ATOM 4609 C CA . ILE B 1 255 ? -5.191 -21.641 -6.453 1 98.56 255 ILE B CA 1
ATOM 4610 C C . ILE B 1 255 ? -5.219 -22.469 -5.172 1 98.56 255 ILE B C 1
ATOM 4612 O O . ILE B 1 255 ? -4.215 -22.562 -4.465 1 98.56 255 ILE B O 1
ATOM 4616 N N . PRO B 1 256 ? -6.391 -23.109 -4.898 1 97.62 256 PRO B N 1
ATOM 4617 C CA . PRO B 1 256 ? -6.418 -24.016 -3.74 1 97.62 256 PRO B CA 1
ATOM 4618 C C . PRO B 1 256 ? -5.438 -25.172 -3.873 1 97.62 256 PRO B C 1
ATOM 4620 O O . PRO B 1 256 ? -5.074 -25.562 -4.988 1 97.62 256 PRO B O 1
ATOM 4623 N N . MET B 1 257 ? -5.008 -25.641 -2.766 1 95.75 257 MET B N 1
ATOM 4624 C CA . MET B 1 257 ? -4.102 -26.781 -2.738 1 95.75 257 MET B CA 1
ATOM 4625 C C . MET B 1 257 ? -4.719 -27.953 -1.97 1 95.75 257 MET B C 1
ATOM 4627 O O . MET B 1 257 ? -5.27 -27.75 -0.884 1 95.75 257 MET B O 1
ATOM 4631 N N . SER B 1 258 ? -4.727 -29.141 -2.578 1 95.31 258 SER B N 1
ATOM 4632 C CA . SER B 1 258 ? -5.035 -30.406 -1.919 1 95.31 258 SER B CA 1
ATOM 4633 C C . SER B 1 258 ? -4.379 -31.578 -2.641 1 95.31 258 SER B C 1
ATOM 4635 O O . SER B 1 258 ? -4.289 -31.578 -3.871 1 95.31 258 SER B O 1
ATOM 4637 N N . MET B 1 259 ? -3.93 -32.531 -1.896 1 95.88 259 MET B N 1
ATOM 4638 C CA . MET B 1 259 ? -3.426 -33.75 -2.514 1 95.88 259 MET B CA 1
ATOM 4639 C C . MET B 1 259 ? -4.422 -34.906 -2.35 1 95.88 259 MET B C 1
ATOM 4641 O O . MET B 1 259 ? -4.18 -36.031 -2.816 1 95.88 259 MET B O 1
ATOM 4645 N N . ASN B 1 260 ? -5.539 -34.594 -1.742 1 96.06 260 ASN B N 1
ATOM 4646 C CA . ASN B 1 260 ? -6.621 -35.531 -1.58 1 96.06 260 ASN B CA 1
ATOM 4647 C C . ASN B 1 260 ? -7.582 -35.5 -2.768 1 96.06 260 ASN B C 1
ATOM 4649 O O . ASN B 1 260 ? -8.188 -34.469 -3.053 1 96.06 260 ASN B O 1
ATOM 4653 N N . PRO B 1 261 ? -7.73 -36.688 -3.461 1 97.38 261 PRO B N 1
ATOM 4654 C CA . PRO B 1 261 ? -8.555 -36.719 -4.672 1 97.38 261 PRO B CA 1
ATOM 4655 C C . PRO B 1 261 ? -9.977 -36.219 -4.418 1 97.38 261 PRO B C 1
ATOM 4657 O O . PRO B 1 261 ? -10.562 -35.562 -5.273 1 97.38 261 PRO B O 1
ATOM 4660 N N . LYS B 1 262 ? -10.555 -36.594 -3.275 1 97.81 262 LYS B N 1
ATOM 4661 C CA . LYS B 1 262 ? -11.906 -36.156 -2.961 1 97.81 262 LYS B CA 1
ATOM 4662 C C . LYS B 1 262 ? -11.992 -34.625 -2.867 1 97.81 262 LYS B C 1
ATOM 4664 O O . LYS B 1 262 ? -12.922 -34.031 -3.396 1 97.81 262 LYS B O 1
ATOM 4669 N N . ASN B 1 263 ? -11.047 -34.031 -2.188 1 97.44 263 ASN B N 1
ATOM 4670 C CA . ASN B 1 263 ? -10.992 -32.594 -2.061 1 97.44 263 ASN B CA 1
ATOM 4671 C C . ASN B 1 263 ? -10.742 -31.922 -3.408 1 97.44 263 ASN B C 1
ATOM 4673 O O . ASN B 1 263 ? -11.344 -30.891 -3.717 1 97.44 263 ASN B O 1
ATOM 4677 N N . ILE B 1 264 ? -9.844 -32.5 -4.195 1 98.06 264 ILE B N 1
ATOM 4678 C CA . ILE B 1 264 ? -9.523 -31.938 -5.508 1 98.06 264 ILE B CA 1
ATOM 4679 C C . ILE B 1 264 ? -10.789 -31.875 -6.359 1 98.06 264 ILE B C 1
ATOM 4681 O O . ILE B 1 264 ? -11.109 -30.828 -6.926 1 98.06 264 ILE B O 1
ATOM 4685 N N . LYS B 1 265 ? -11.477 -32.969 -6.426 1 98 265 LYS B N 1
ATOM 4686 C CA . LYS B 1 265 ? -12.703 -33.031 -7.207 1 98 265 LYS B CA 1
ATOM 4687 C C . LYS B 1 265 ? -13.727 -32.031 -6.703 1 98 265 LYS B C 1
ATOM 4689 O O . LYS B 1 265 ? -14.289 -31.25 -7.488 1 98 265 LYS B O 1
ATOM 4694 N N . SER B 1 266 ? -13.914 -32 -5.43 1 97.62 266 SER B N 1
ATOM 4695 C CA . SER B 1 266 ? -14.875 -31.094 -4.809 1 97.62 266 SER B CA 1
ATOM 4696 C C . SER B 1 266 ? -14.531 -29.641 -5.098 1 97.62 266 SER B C 1
ATOM 4698 O O . SER B 1 266 ? -15.414 -28.844 -5.418 1 97.62 266 SER B O 1
ATOM 4700 N N . ASN B 1 267 ? -13.289 -29.266 -5.012 1 97.19 267 ASN B N 1
ATOM 4701 C CA . ASN B 1 267 ? -12.828 -27.906 -5.238 1 97.19 267 ASN B CA 1
ATOM 4702 C C . ASN B 1 267 ? -13.102 -27.453 -6.668 1 97.19 267 ASN B C 1
ATOM 4704 O O . ASN B 1 267 ? -13.312 -26.266 -6.918 1 97.19 267 ASN B O 1
ATOM 4708 N N . TYR B 1 268 ? -13.133 -28.344 -7.562 1 96.69 268 TYR B N 1
ATOM 4709 C CA . TYR B 1 268 ? -13.25 -27.984 -8.969 1 96.69 268 TYR B CA 1
ATOM 4710 C C . TYR B 1 268 ? -14.703 -28.062 -9.43 1 96.69 268 TYR B C 1
ATOM 4712 O O . TYR B 1 268 ? -15.023 -27.641 -10.547 1 96.69 268 TYR B O 1
ATOM 4720 N N . GLU B 1 269 ? -15.578 -28.516 -8.57 1 97.25 269 GLU B N 1
ATOM 4721 C CA . GLU B 1 269 ? -17.016 -28.531 -8.852 1 97.25 269 GLU B CA 1
ATOM 4722 C C . GLU B 1 269 ? -17.703 -27.281 -8.312 1 97.25 269 GLU B C 1
ATOM 4724 O O . GLU B 1 269 ? -18.375 -27.328 -7.293 1 97.25 269 GLU B O 1
ATOM 4729 N N . LEU B 1 270 ? -17.562 -26.219 -9.102 1 97.81 270 LEU B N 1
ATOM 4730 C CA . LEU B 1 270 ? -18.062 -24.938 -8.641 1 97.81 270 LEU B CA 1
ATOM 4731 C C . LEU B 1 270 ? -19.172 -24.422 -9.539 1 97.81 270 LEU B C 1
ATOM 4733 O O . LEU B 1 270 ? -19.359 -23.219 -9.695 1 97.81 270 LEU B O 1
ATOM 4737 N N . ASP B 1 271 ? -19.875 -25.312 -10.188 1 97.19 271 ASP B N 1
ATOM 4738 C CA . ASP B 1 271 ? -20.969 -24.922 -11.062 1 97.19 271 ASP B CA 1
ATOM 4739 C C . ASP B 1 271 ? -22.25 -24.641 -10.266 1 97.19 271 ASP B C 1
ATOM 4741 O O . ASP B 1 271 ? -23.234 -25.375 -10.375 1 97.19 271 ASP B O 1
ATOM 4745 N N . PHE B 1 272 ? -22.234 -23.672 -9.438 1 98.31 272 PHE B N 1
ATOM 4746 C CA . PHE B 1 272 ? -23.359 -23.141 -8.672 1 98.31 272 PHE B CA 1
ATOM 4747 C C . PHE B 1 272 ? -23.203 -21.641 -8.445 1 98.31 272 PHE B C 1
ATOM 4749 O O . PHE B 1 272 ? -22.203 -21.047 -8.852 1 98.31 272 PHE B O 1
ATOM 4756 N N . THR B 1 273 ? -24.266 -21.016 -7.922 1 98.56 273 THR B N 1
ATOM 4757 C CA . THR B 1 273 ? -24.25 -19.578 -7.664 1 98.56 273 THR B CA 1
ATOM 4758 C C . THR B 1 273 ? -24.688 -19.281 -6.234 1 98.56 273 THR B C 1
ATOM 4760 O O . THR B 1 273 ? -25.656 -19.875 -5.738 1 98.56 273 THR B O 1
ATOM 4763 N N . LEU B 1 274 ? -23.891 -18.422 -5.594 1 98.88 274 LEU B N 1
ATOM 4764 C CA . LEU B 1 274 ? -24.328 -17.875 -4.309 1 98.88 274 LEU B CA 1
ATOM 4765 C C . LEU B 1 274 ? -25.328 -16.734 -4.508 1 98.88 274 LEU B C 1
ATOM 4767 O O . LEU B 1 274 ? -25.156 -15.906 -5.402 1 98.88 274 LEU B O 1
ATOM 4771 N N . THR B 1 275 ? -26.312 -16.719 -3.643 1 98.75 275 THR B N 1
ATOM 4772 C CA . THR B 1 275 ? -27.281 -15.625 -3.697 1 98.75 275 THR B CA 1
ATOM 4773 C C . THR B 1 275 ? -26.656 -14.32 -3.223 1 98.75 275 THR B C 1
ATOM 4775 O O . THR B 1 275 ? -25.594 -14.32 -2.602 1 98.75 275 THR B O 1
ATOM 4778 N N . GLU B 1 276 ? -27.406 -13.258 -3.5 1 98.5 276 GLU B N 1
ATOM 4779 C CA . GLU B 1 276 ? -26.938 -11.945 -3.049 1 98.5 276 GLU B CA 1
ATOM 4780 C C . GLU B 1 276 ? -26.828 -11.898 -1.527 1 98.5 276 GLU B C 1
ATOM 4782 O O . GLU B 1 276 ? -25.891 -11.312 -0.988 1 98.5 276 GLU B O 1
ATOM 4787 N N . GLN B 1 277 ? -27.75 -12.492 -0.901 1 98.56 277 GLN B N 1
ATOM 4788 C CA . GLN B 1 277 ? -27.766 -12.516 0.558 1 98.56 277 GLN B CA 1
ATOM 4789 C C . GLN B 1 277 ? -26.578 -13.312 1.099 1 98.56 277 GLN B C 1
ATOM 4791 O O . GLN B 1 277 ? -25.938 -12.898 2.066 1 98.56 277 GLN B O 1
ATOM 4796 N N . GLN B 1 278 ? -26.328 -14.445 0.48 1 98.81 278 GLN B N 1
ATOM 4797 C CA . GLN B 1 278 ? -25.203 -15.281 0.879 1 98.81 278 GLN B CA 1
ATOM 4798 C C . GLN B 1 278 ? -23.875 -14.547 0.66 1 98.81 278 GLN B C 1
ATOM 4800 O O . GLN B 1 278 ? -23.016 -14.547 1.535 1 98.81 278 GLN B O 1
ATOM 4805 N N . MET B 1 279 ? -23.797 -13.898 -0.449 1 98.81 279 MET B N 1
ATOM 4806 C CA . MET B 1 279 ? -22.594 -13.117 -0.749 1 98.81 279 MET B CA 1
ATOM 4807 C C . MET B 1 279 ? -22.391 -12.023 0.293 1 98.81 279 MET B C 1
ATOM 4809 O O . MET B 1 279 ? -21.266 -11.82 0.772 1 98.81 279 MET B O 1
ATOM 4813 N N . LYS B 1 280 ? -23.453 -11.336 0.63 1 98.56 280 LYS B N 1
ATOM 4814 C CA . LYS B 1 280 ? -23.375 -10.234 1.589 1 98.56 280 LYS B CA 1
ATOM 4815 C C . LYS B 1 280 ? -22.906 -10.734 2.957 1 98.56 280 LYS B C 1
ATOM 4817 O O . LYS B 1 280 ? -22.078 -10.102 3.607 1 98.56 280 LYS B O 1
ATOM 4822 N N . LYS B 1 281 ? -23.453 -11.867 3.389 1 98.62 281 LYS B N 1
ATOM 4823 C CA . LYS B 1 281 ? -23.062 -12.469 4.66 1 98.62 281 LYS B CA 1
ATOM 4824 C C . LYS B 1 281 ? -21.562 -12.75 4.691 1 98.62 281 LYS B C 1
ATOM 4826 O O . LYS B 1 281 ? -20.891 -12.484 5.691 1 98.62 281 LYS B O 1
ATOM 4831 N N . LEU B 1 282 ? -21.062 -13.258 3.623 1 98.88 282 LEU B N 1
ATOM 4832 C CA . LEU B 1 282 ? -19.641 -13.625 3.543 1 98.88 282 LEU B CA 1
ATOM 4833 C C . LEU B 1 282 ? -18.766 -12.383 3.441 1 98.88 282 LEU B C 1
ATOM 4835 O O . LEU B 1 282 ? -17.672 -12.336 4.012 1 98.88 282 LEU B O 1
ATOM 4839 N N . GLU B 1 283 ? -19.219 -11.375 2.754 1 98.5 283 GLU B N 1
ATOM 4840 C CA . GLU B 1 283 ? -18.5 -10.117 2.621 1 98.5 283 GLU B CA 1
ATOM 4841 C C . GLU B 1 283 ? -18.266 -9.461 3.98 1 98.5 283 GLU B C 1
ATOM 4843 O O . GLU B 1 283 ? -17.234 -8.82 4.203 1 98.5 283 GLU B O 1
ATOM 4848 N N . GLU B 1 284 ? -19.172 -9.633 4.832 1 97.94 284 GLU B N 1
ATOM 4849 C CA . GLU B 1 284 ? -19.141 -8.977 6.137 1 97.94 284 GLU B CA 1
ATOM 4850 C C . GLU B 1 284 ? -18.109 -9.625 7.059 1 97.94 284 GLU B C 1
ATOM 4852 O O . GLU B 1 284 ? -17.781 -9.086 8.117 1 97.94 284 GLU B O 1
ATOM 4857 N N . LEU B 1 285 ? -17.516 -10.742 6.625 1 98.25 285 LEU B N 1
ATOM 4858 C CA . LEU B 1 285 ? -16.531 -11.438 7.438 1 98.25 285 LEU B CA 1
ATOM 4859 C C . LEU B 1 285 ? -15.141 -10.836 7.246 1 98.25 285 LEU B C 1
ATOM 4861 O O . LEU B 1 285 ? -14.195 -11.195 7.949 1 98.25 285 LEU B O 1
ATOM 4865 N N . ASP B 1 286 ? -15.016 -9.875 6.344 1 98 286 ASP B N 1
ATOM 4866 C CA . ASP B 1 286 ? -13.727 -9.242 6.09 1 98 286 ASP B CA 1
ATOM 4867 C C . ASP B 1 286 ? -13.203 -8.539 7.34 1 98 286 ASP B C 1
ATOM 4869 O O . ASP B 1 286 ? -13.938 -7.805 8 1 98 286 ASP B O 1
ATOM 4873 N N . ARG B 1 287 ? -11.969 -8.844 7.672 1 96.75 287 ARG B N 1
ATOM 4874 C CA . ARG B 1 287 ? -11.281 -8.195 8.781 1 96.75 287 ARG B CA 1
ATOM 4875 C C . ARG B 1 287 ? -9.867 -7.785 8.391 1 96.75 287 ARG B C 1
ATOM 4877 O O . ARG B 1 287 ? -9.055 -7.422 9.25 1 96.75 287 ARG B O 1
ATOM 4884 N N . PHE B 1 288 ? -9.547 -7.922 7.133 1 96 288 PHE B N 1
ATOM 4885 C CA . PHE B 1 288 ? -8.188 -7.727 6.641 1 96 288 PHE B CA 1
ATOM 4886 C C . PHE B 1 288 ? -7.195 -8.57 7.441 1 96 288 PHE B C 1
ATOM 4888 O O . PHE B 1 288 ? -6.102 -8.102 7.77 1 96 288 PHE B O 1
ATOM 4895 N N . TYR B 1 289 ? -7.613 -9.789 7.707 1 94.69 289 TYR B N 1
ATOM 4896 C CA . TYR B 1 289 ? -6.859 -10.703 8.555 1 94.69 289 TYR B CA 1
ATOM 4897 C C . TYR B 1 289 ? -5.848 -11.5 7.734 1 94.69 289 TYR B C 1
ATOM 4899 O O . TYR B 1 289 ? -6.141 -11.914 6.613 1 94.69 289 TYR B O 1
ATOM 4907 N N . SER B 1 290 ? -4.695 -11.664 8.25 1 92.56 290 SER B N 1
ATOM 4908 C CA . SER B 1 290 ? -3.691 -12.516 7.633 1 92.56 290 SER B CA 1
ATOM 4909 C C . SER B 1 290 ? -3.396 -13.742 8.492 1 92.56 290 SER B C 1
ATOM 4911 O O . SER B 1 290 ? -3.131 -13.617 9.688 1 92.56 290 SER B O 1
ATOM 4913 N N . PHE B 1 291 ? -3.432 -14.914 7.887 1 92.62 291 PHE B N 1
ATOM 4914 C CA . PHE B 1 291 ? -3.068 -16.141 8.586 1 92.62 291 PHE B CA 1
ATOM 4915 C C . PHE B 1 291 ? -1.56 -16.234 8.773 1 92.62 291 PHE B C 1
ATOM 4917 O O . PHE B 1 291 ? -1.082 -16.891 9.703 1 92.62 291 PHE B O 1
ATOM 4924 N N . TYR B 1 292 ? -0.845 -15.562 7.895 1 85.88 292 TYR B N 1
ATOM 4925 C CA . TYR B 1 292 ? 0.613 -15.578 7.949 1 85.88 292 TYR B CA 1
ATOM 4926 C C . TYR B 1 292 ? 1.152 -14.242 8.461 1 85.88 292 TYR B C 1
ATOM 4928 O O . TYR B 1 292 ? 0.68 -13.18 8.055 1 85.88 292 TYR B O 1
ATOM 4936 N N . ASP B 1 293 ? 2.035 -14.32 9.391 1 85 293 ASP B N 1
ATOM 4937 C CA . ASP B 1 293 ? 2.758 -13.125 9.812 1 85 293 ASP B CA 1
ATOM 4938 C C . ASP B 1 293 ? 4.078 -12.992 9.055 1 85 293 ASP B C 1
ATOM 4940 O O . ASP B 1 293 ? 5.121 -13.438 9.539 1 85 293 ASP B O 1
ATOM 4944 N N . TYR B 1 294 ? 4.086 -12.32 8.016 1 86.38 294 TYR B N 1
ATOM 4945 C CA . TYR B 1 294 ? 5.254 -12.172 7.156 1 86.38 294 TYR B CA 1
ATOM 4946 C C . TYR B 1 294 ? 6.375 -11.438 7.879 1 86.38 294 TYR B C 1
ATOM 4948 O O . TYR B 1 294 ? 7.555 -11.766 7.703 1 86.38 294 TYR B O 1
ATOM 4956 N N . ALA B 1 295 ? 5.957 -10.492 8.664 1 86.31 295 ALA B N 1
ATOM 4957 C CA . ALA B 1 295 ? 6.973 -9.703 9.359 1 86.31 295 ALA B CA 1
ATOM 4958 C C . ALA B 1 295 ? 7.746 -10.562 10.352 1 86.31 295 ALA B C 1
ATOM 4960 O O . ALA B 1 295 ? 8.953 -10.375 10.531 1 86.31 295 ALA B O 1
ATOM 4961 N N . ASP B 1 296 ? 7.07 -11.445 10.992 1 83.94 296 ASP B N 1
ATOM 4962 C CA . ASP B 1 296 ? 7.734 -12.367 11.914 1 83.94 296 ASP B CA 1
ATOM 4963 C C . ASP B 1 296 ? 8.688 -13.305 11.172 1 83.94 296 ASP B C 1
ATOM 4965 O O . ASP B 1 296 ? 9.781 -13.602 11.656 1 83.94 296 ASP B O 1
ATOM 4969 N N . PHE B 1 297 ? 8.289 -13.695 10.023 1 86 297 PHE B N 1
ATOM 4970 C CA . PHE B 1 297 ? 9.062 -14.648 9.242 1 86 297 PHE B CA 1
ATOM 4971 C C . PHE B 1 297 ? 10.281 -13.969 8.625 1 86 297 PHE B C 1
ATOM 4973 O O . PHE B 1 297 ? 11.398 -14.484 8.727 1 86 297 PHE B O 1
ATOM 4980 N N . PHE B 1 298 ? 10.148 -12.789 8.125 1 89.81 298 PHE B N 1
ATOM 4981 C CA . PHE B 1 298 ? 11.211 -12.141 7.371 1 89.81 298 PHE B CA 1
ATOM 4982 C C . PHE B 1 298 ? 11.984 -11.164 8.25 1 89.81 298 PHE B C 1
ATOM 4984 O O . PHE B 1 298 ? 13.078 -10.727 7.895 1 89.81 298 PHE B O 1
ATOM 4991 N N . GLY B 1 299 ? 11.383 -10.789 9.336 1 88.69 299 GLY B N 1
ATOM 4992 C CA . GLY B 1 299 ? 12.023 -9.852 10.242 1 88.69 299 GLY B CA 1
ATOM 4993 C C . GLY B 1 299 ? 11.852 -8.406 9.828 1 88.69 299 GLY B C 1
ATOM 4994 O O . GLY B 1 299 ? 12.367 -7.5 10.492 1 88.69 299 GLY B O 1
ATOM 4995 N N . VAL B 1 300 ? 11.18 -8.203 8.711 1 89.62 300 VAL B N 1
ATOM 4996 C CA . VAL B 1 300 ? 10.906 -6.852 8.242 1 89.62 300 VAL B CA 1
ATOM 4997 C C . VAL B 1 300 ? 9.445 -6.746 7.793 1 89.62 300 VAL B C 1
ATOM 4999 O O . VAL B 1 300 ? 8.82 -7.754 7.457 1 89.62 300 VAL B O 1
ATOM 5002 N N . ASP B 1 301 ? 8.953 -5.559 7.789 1 89.06 301 ASP B N 1
ATOM 5003 C CA . ASP B 1 301 ? 7.57 -5.285 7.402 1 89.06 301 ASP B CA 1
ATOM 5004 C C . ASP B 1 301 ? 7.426 -5.219 5.883 1 89.06 301 ASP B C 1
ATOM 5006 O O . ASP B 1 301 ? 7.168 -4.152 5.324 1 89.06 301 ASP B O 1
ATOM 5010 N N . ILE B 1 302 ? 7.383 -6.359 5.246 1 84.12 302 ILE B N 1
ATOM 5011 C CA . ILE B 1 302 ? 7.473 -6.43 3.791 1 84.12 302 ILE B CA 1
ATOM 5012 C C . ILE B 1 302 ? 6.148 -5.984 3.174 1 84.12 302 ILE B C 1
ATOM 5014 O O . ILE B 1 302 ? 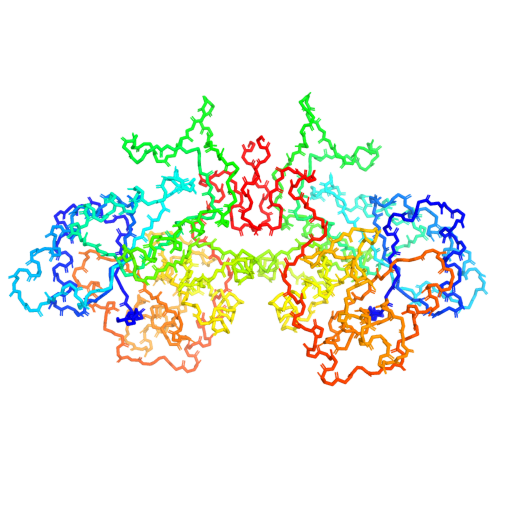6.117 -5.492 2.041 1 84.12 302 ILE B O 1
ATOM 5018 N N . LEU B 1 303 ? 5.082 -6.184 3.914 1 84.62 303 LEU B N 1
ATOM 5019 C CA . LEU B 1 303 ? 3.762 -5.867 3.383 1 84.62 303 LEU B CA 1
ATOM 5020 C C . LEU B 1 303 ? 3.334 -4.465 3.791 1 84.62 303 LEU B C 1
ATOM 5022 O O . LEU B 1 303 ? 2.225 -4.031 3.469 1 84.62 303 LEU B O 1
ATOM 5026 N N . ASN B 1 304 ? 4.133 -3.756 4.473 1 85.38 304 ASN B N 1
ATOM 5027 C CA . ASN B 1 304 ? 3.912 -2.381 4.902 1 85.38 304 ASN B CA 1
ATOM 5028 C C . ASN B 1 304 ? 2.619 -2.246 5.703 1 85.38 304 ASN B C 1
ATOM 5030 O O . ASN B 1 304 ? 1.761 -1.426 5.367 1 85.38 304 ASN B O 1
ATOM 5034 N N . LEU B 1 305 ? 2.559 -3.041 6.75 1 88.12 305 LEU B N 1
ATOM 5035 C CA . LEU B 1 305 ? 1.357 -3.062 7.578 1 88.12 305 LEU B CA 1
ATOM 5036 C C . LEU B 1 305 ? 1.525 -2.166 8.805 1 88.12 305 LEU B C 1
ATOM 5038 O O . LEU B 1 305 ? 0.618 -2.061 9.633 1 88.12 305 LEU B O 1
ATOM 5042 N N . GLY B 1 306 ? 2.656 -1.47 8.914 1 88.38 306 GLY B N 1
ATOM 5043 C CA . GLY B 1 306 ? 2.891 -0.558 10.016 1 88.38 306 GLY B CA 1
ATOM 5044 C C . GLY B 1 306 ? 3.342 -1.26 11.289 1 88.38 306 GLY B C 1
ATOM 5045 O O . GLY B 1 306 ? 3.141 -0.749 12.391 1 88.38 306 GLY B O 1
ATOM 5046 N N . THR B 1 307 ? 3.961 -2.43 11.125 1 88.56 307 THR B N 1
ATOM 5047 C CA . THR B 1 307 ? 4.453 -3.158 12.289 1 88.56 307 THR B CA 1
ATOM 5048 C C . THR B 1 307 ? 5.832 -2.652 12.703 1 88.56 307 THR B C 1
ATOM 5050 O O . THR B 1 307 ? 6.328 -2.996 13.781 1 88.56 307 THR B O 1
ATOM 5053 N N . ASN B 1 308 ? 6.465 -1.893 11.867 1 86.56 308 ASN B N 1
ATOM 5054 C CA . ASN B 1 308 ? 7.734 -1.216 12.109 1 86.56 308 ASN B CA 1
ATOM 5055 C C . ASN B 1 308 ? 8.844 -2.207 12.461 1 86.56 308 ASN B C 1
ATOM 5057 O O . ASN B 1 308 ? 9.625 -1.964 13.375 1 86.56 308 ASN B O 1
ATOM 5061 N N . ARG B 1 309 ? 8.867 -3.342 11.812 1 87.12 309 ARG B N 1
ATOM 5062 C CA . ARG B 1 309 ? 9.984 -4.281 11.867 1 87.12 309 ARG B CA 1
ATOM 5063 C C . ARG B 1 309 ? 10.969 -4.031 10.734 1 87.12 309 ARG B C 1
ATOM 5065 O O . ARG B 1 309 ? 10.602 -4.105 9.562 1 87.12 309 ARG B O 1
ATOM 5072 N N . TRP B 1 310 ? 12.266 -3.689 11.148 1 82.62 310 TRP B N 1
ATOM 5073 C CA . TRP B 1 310 ? 13.219 -3.244 10.141 1 82.62 310 TRP B CA 1
ATOM 5074 C C . TRP B 1 310 ? 14.484 -4.094 10.172 1 82.62 310 TRP B C 1
ATOM 5076 O O . TRP B 1 310 ? 15.57 -3.623 9.812 1 82.62 310 TRP B O 1
ATOM 5086 N N . GLY B 1 311 ? 14.438 -5.242 10.516 1 73.75 311 GLY B N 1
ATOM 5087 C CA . GLY B 1 311 ? 15.586 -6.137 10.477 1 73.75 311 GLY B CA 1
ATOM 5088 C C . GLY B 1 311 ? 16.5 -5.988 11.688 1 73.75 311 GLY B C 1
ATOM 5089 O O . GLY B 1 311 ? 17.609 -6.52 11.695 1 73.75 311 GLY B O 1
ATOM 5090 N N . GLN B 1 312 ? 16.203 -5.164 12.68 1 64.88 312 GLN B N 1
ATOM 5091 C CA . GLN B 1 312 ? 17.094 -4.93 13.797 1 64.88 312 GLN B CA 1
ATOM 5092 C C . GLN B 1 312 ? 16.938 -6.008 14.867 1 64.88 312 GLN B C 1
ATOM 5094 O O . GLN B 1 312 ? 15.867 -6.594 15.016 1 64.88 312 GLN B O 1
#

Organism: Trichomonas vaginalis (strain ATCC PRA-98 / G3) (NCBI:txid412133)

InterPro domains:
  IPR018170 Aldo/keto reductase, conserved site [PS00062] (141-158)
  IPR020471 Aldo-keto reductase [PIRSF000097] (2-293)
  IPR020471 Aldo-keto reductase [PR00069] (27-51)
  IPR020471 Aldo-keto reductase [PR00069] (87-105)
  IPR020471 Aldo-keto reductase [PR00069] (141-158)
  IPR020471 Aldo-keto reductase [PR00069] (175-204)
  IPR020471 Aldo-keto reductase [PR00069] (220-244)
  IPR020471 Aldo-keto reductase [PTHR11732] (2-285)
  IPR023210 NADP-dependent oxidoreductase domain [PF00248] (6-286)
  IPR036812 NAD(P)-dependent oxidoreductase domain superfamily [G3DSA:3.20.20.100] (1-300)
  IPR036812 NAD(P)-dependent oxidoreductase domain superfamily [SSF51430] (2-292)

Sequence (624 aa):
MEIPQLGFGTYLANDPAKLKAALHYAIEECGVRHIDTAFAYYNQNVIGETLKEIFAKGKIKREDMFITTKLWCTHHRKDLVEPELHENLAQLQLSYVDLFLIHQPIAFKSLPAKDGTMMPKDEKGKIQYEQIDILETYHAMEECQKKGLTRHIGVSNFSIEQLERIWFNCEIKPYANQVECNIYRQFKPLLSYCESHNIYLMAHTTIGHPPLKGPFGTSLLEDPVVKQVASEAKKTSAQICLKFLQQKSKMYILIPMSMNPKNIKSNYELDFTLTEQQMKKLEELDRFYSFYDYADFFGVDILNLGTNRWGQMEIPQLGFGTYLANDPAKLKAALHYAIEECGVRHIDTAFAYYNQNVIGETLKEIFAKGKIKREDMFITTKLWCTHHRKDLVEPELHENLAQLQLSYVDLFLIHQPIAFKSLPAKDGTMMPKDEKGKIQYEQIDILETYHAMEECQKKGLTRHIGVSNFSIEQLERIWFNCEIKPYANQVECNIYRQFKPLLSYCESHNIYLMAHTTIGHPPLKGPFGTSLLEDPVVKQVASEAKKTSAQICLKFLQQKSKMYILIPMSMNPKNIKSNYELDFTLTEQQMKKLEELDRFYSFYDYADFFGVDILNLGTNRWGQ

Radius of gyration: 26.73 Å; Cα contacts (8 Å, |Δi|>4): 1259; chains: 2; bounding box: 56×81×53 Å

pLDDT: mean 96.42, std 4.2, range [64.69, 98.94]

Secondary structure (DSSP, 8-state):
-PPPSB-EE-TT---HHHHHHHHHIIIIIS---EEE--GGGT-HHHHHHHHHHHHHTSSS-GGG-EEEEEE-GGG-SHHHHHHHHHHHHHHHT-S-EEEEEES-S--BSP--GGG--SS-B-TTSPBPB----HHHHHHHHHHHHHTTSEEEEEEES--HHHHHHHHHH-SSPPSEEEEE-BTTB--HHHHHHHHHHT-EEEEESBTB-TT---TTSS-GGG-HHHHHHHHHHTS-HHHHHHHHHHHH-TTEEE------HHHHHHHH-------HHHHHHHHTT-----SS-HHHHHSB-TT--S---B--/-PPPSB-EE-TT---HHHHHHHHHIIIIIS---EEE--GGGT-HHHHHHHHHHHHHTSSS-GGG-EEEEEE-GGG-SHHHHHHHHHHHHHHHT-S-EEEEEESSS--BSP--GGG--SS-B-TTSPBPB----HHHHHHHHHHHHHTTSEEEEEEES--HHHHHHHHHH-SSPPSEEEEE-BTTB--HHHHHHHHHHT-EEEEESTT--TT---TTSS-GGG-HHHHHHHHHHTS-HHHHHHHHHHHH-TTEEE------HHHHHHHH-------HHHHHHHHTT-----SS-HHHHHSB-TT--S---B--